Protein AF-A0A497K8Y9-F1 (afdb_monomer_lite)

Secondary structure (DSSP, 8-state):
-HHHHHHHHHHTTT-GGGSHHHHHHHHHHHHHHHHHHS--BHHHHHHHHTTT-S--THHHHHHHHHHGGGGT---S-B------TTSPP---SHHHHHHTTTPPPP-HHHHHHHHHHHHHH-TT----EEE--SSSEEEEEEEEETTTTT-SSGGG--HHHHHHHHHH-HHHHHHHHHHHHHHHHT-TTSEEEEEEEEEEE-SSEEEEEEEEEETTTTEEEEEEEEEEEGGGGBPPPPSSHHHHHHHHHTTSS--BHHHHHHHHHHHHHHHHHHTSTTTTTPPP-EEHHHHHHHHHHHHT----HHHHHIIIIIIIITTTSEEEPTTSSS-EEEE-HHHHHHHHHHHHHHT-SS--HHHHHHHHHHHHHHHHHHHHHHH--

Sequence (381 aa):
MLIRKLDFLSNSIIYEELGGFQEFKRILREVLKQALKTSFSIEHVEEFSCIGRRDVPQFNERRVAWTLPYLGVYPIGVEVALSKKGDAFHKYPLLDLLENKGYRFIDRTVWESLADDIWTRTRGVTKFDVIGRGSSFLWFIEVKSISEVGARRIDEVSEELLQGILKKEKSLYNQFIRQYEFVIKLNEEVSSKHLYAVVETATDRTTVHIYEVLDSTPTFKFFKEYTLKEEEFKIDKCKDFDDLLEKGRKGKIPLCQAMRSILYLTKIKMLQLGNRKLENYELVTLDRNEIAEWFEKEFGFPLTQDNRRHDMEDQLERRGFIGRLPGVRGVKYYITPAGLVRVTYFEALLFTSEVDLRKFLEEVKDNIKKLSKAIIKTILK

Foldseek 3Di:
DLLLVLLVLLVVVPDPPPCSVVVNLVSLLVLLVVLLVAADFLVLLVCLVQVPHPPAPVSQQSVVLLCCVVVVFFFLEWEDFDDDPPDDDDDDDPPQQCVLQPDDDDDPVVVVCVVVVLVVVPDQQGDWTWTHDDQAEIETEDEDECVRLVHPDPVVDDQVSVLVVLVVDVSNVSNLLSVVVVCVVVDPRHHYWYKYWYWDDDPFKIKIWIWTADDSRGGTHGDDMDIDTRVSRGDDAAQDLVSVLVCSLVSVDHHYLSVVLLNLLLVQLCVQPVVCCLVVLAWDKDALVRSQVVVCVSNVGHDDPVSSCCSPVVSCVVSVQWDFAPPDPHTIITGGSSVLSSSVSVCSNHHHNDDPSVVVSVVSVSSNVSNVSSCCVRRVD

pLDDT: mean 74.69, std 17.23, range [30.83, 93.38]

Radius of gyration: 22.46 Å; chains: 1; bounding box: 63×48×62 Å

Structure (mmCIF, N/CA/C/O backbone):
data_AF-A0A497K8Y9-F1
#
_entry.id   AF-A0A497K8Y9-F1
#
loop_
_atom_site.group_PDB
_atom_site.id
_atom_site.type_symbol
_atom_site.label_atom_id
_atom_site.label_alt_id
_atom_site.label_comp_id
_atom_site.label_asym_id
_atom_site.label_entity_id
_atom_site.label_seq_id
_atom_site.pdbx_PDB_ins_code
_atom_site.Cartn_x
_atom_site.Cartn_y
_atom_site.Cartn_z
_atom_site.occupancy
_atom_site.B_iso_or_equiv
_atom_site.auth_seq_id
_atom_site.auth_comp_id
_atom_site.auth_asym_id
_atom_site.auth_atom_id
_atom_site.pdbx_PDB_model_num
ATOM 1 N N . MET A 1 1 ? 17.582 -5.105 3.041 1.00 78.00 1 MET A N 1
ATOM 2 C CA . MET A 1 1 ? 18.904 -4.472 2.784 1.00 78.00 1 MET A CA 1
ATOM 3 C C . MET A 1 1 ? 19.375 -4.676 1.345 1.00 78.00 1 MET A C 1
ATOM 5 O O . MET A 1 1 ? 19.660 -3.686 0.685 1.00 78.00 1 MET A O 1
ATOM 9 N N . LEU A 1 2 ? 19.424 -5.916 0.837 1.00 85.81 2 LEU A N 1
ATOM 10 C CA . LEU A 1 2 ? 19.874 -6.198 -0.535 1.00 85.81 2 LEU A CA 1
ATOM 11 C C . LEU A 1 2 ? 19.035 -5.496 -1.617 1.00 85.81 2 LEU A C 1
ATOM 13 O O . LEU A 1 2 ? 19.619 -4.913 -2.521 1.00 85.81 2 LEU A O 1
ATOM 17 N N . ILE A 1 3 ? 17.702 -5.461 -1.483 1.00 85.75 3 ILE A N 1
ATOM 18 C CA . ILE A 1 3 ? 16.826 -4.754 -2.436 1.00 85.75 3 ILE A CA 1
ATOM 19 C C . ILE A 1 3 ? 17.133 -3.247 -2.523 1.00 85.75 3 ILE A C 1
ATOM 21 O O . ILE A 1 3 ? 17.204 -2.702 -3.612 1.00 85.75 3 ILE A O 1
ATOM 25 N N . ARG A 1 4 ? 17.459 -2.584 -1.406 1.00 83.81 4 ARG A N 1
ATOM 26 C CA . ARG A 1 4 ? 17.850 -1.159 -1.405 1.00 83.81 4 ARG A CA 1
ATOM 27 C C . ARG A 1 4 ? 19.209 -0.923 -2.063 1.00 83.81 4 ARG A C 1
ATOM 29 O O . ARG A 1 4 ? 19.395 0.059 -2.773 1.00 83.81 4 ARG A O 1
ATOM 36 N N . LYS A 1 5 ? 20.166 -1.837 -1.850 1.00 84.69 5 LYS A N 1
ATOM 37 C CA . LYS A 1 5 ? 21.451 -1.815 -2.569 1.00 84.69 5 LYS A CA 1
ATOM 38 C C . LYS A 1 5 ? 21.221 -1.988 -4.073 1.00 84.69 5 LYS A C 1
ATOM 40 O O . LYS A 1 5 ? 21.888 -1.340 -4.871 1.00 84.69 5 LYS A O 1
ATOM 45 N N . LEU A 1 6 ? 20.261 -2.831 -4.446 1.00 85.56 6 LEU A N 1
ATOM 46 C CA . LEU A 1 6 ? 19.872 -3.051 -5.829 1.00 85.56 6 LEU A CA 1
ATOM 47 C C . LEU A 1 6 ? 19.207 -1.813 -6.450 1.00 85.56 6 LEU A C 1
ATOM 49 O O . LEU A 1 6 ? 19.567 -1.463 -7.569 1.00 85.56 6 LEU A O 1
ATOM 53 N N . ASP A 1 7 ? 18.322 -1.119 -5.726 1.00 83.31 7 ASP A N 1
ATOM 54 C CA . ASP A 1 7 ? 17.729 0.156 -6.161 1.00 83.31 7 ASP A CA 1
ATOM 55 C C . ASP A 1 7 ? 18.830 1.185 -6.488 1.00 83.31 7 ASP A C 1
ATOM 57 O O . ASP A 1 7 ? 18.851 1.767 -7.573 1.00 83.31 7 ASP A O 1
ATOM 61 N N . PHE A 1 8 ? 19.803 1.347 -5.582 1.00 81.25 8 PHE A N 1
ATOM 62 C CA . PHE A 1 8 ? 20.942 2.252 -5.770 1.00 81.25 8 PHE A CA 1
ATOM 63 C C . PHE A 1 8 ? 21.781 1.885 -7.002 1.00 81.25 8 PHE A C 1
ATOM 65 O O . PHE A 1 8 ? 22.066 2.738 -7.848 1.00 81.25 8 PHE A O 1
ATOM 72 N N . LEU A 1 9 ? 22.147 0.604 -7.132 1.00 80.00 9 LEU A N 1
ATOM 73 C CA . LEU A 1 9 ? 22.906 0.124 -8.285 1.00 80.00 9 LEU A CA 1
ATOM 74 C C . LEU A 1 9 ? 22.133 0.334 -9.587 1.00 80.00 9 LEU A C 1
ATOM 76 O O . LEU A 1 9 ? 22.744 0.754 -10.560 1.00 80.00 9 LEU A O 1
ATOM 80 N N . SER A 1 10 ? 20.812 0.120 -9.587 1.00 78.88 10 SER A N 1
ATOM 81 C CA . SER A 1 10 ? 19.936 0.274 -10.759 1.00 78.88 10 SER A CA 1
ATOM 82 C C . SER A 1 10 ? 19.903 1.701 -11.297 1.00 78.88 10 SER A C 1
ATOM 84 O O . SER A 1 10 ? 19.933 1.900 -12.510 1.00 78.88 10 SER A O 1
ATOM 86 N N . ASN A 1 11 ? 19.915 2.693 -10.403 1.00 69.88 11 ASN A N 1
ATOM 87 C CA . ASN A 1 11 ? 20.027 4.107 -10.771 1.00 69.88 11 ASN A CA 1
ATOM 88 C C . ASN A 1 11 ? 21.405 4.468 -11.359 1.00 69.88 11 ASN A C 1
ATOM 90 O O . ASN A 1 11 ? 21.542 5.488 -12.026 1.00 69.88 11 ASN A O 1
ATOM 94 N N . SER A 1 12 ? 22.412 3.616 -11.145 1.00 65.12 12 SER A N 1
ATOM 95 C CA . SER A 1 12 ? 23.811 3.829 -11.533 1.00 65.12 12 SER A CA 1
ATOM 96 C C . SER A 1 12 ? 24.249 2.978 -12.738 1.00 65.12 12 SER A C 1
ATOM 98 O O . SER A 1 12 ? 25.421 3.014 -13.108 1.00 65.12 12 SER A O 1
ATOM 100 N N . ILE A 1 13 ? 23.336 2.224 -13.378 1.00 56.25 13 ILE A N 1
ATOM 101 C CA . ILE A 1 13 ? 23.611 1.272 -14.488 1.00 56.25 13 ILE A CA 1
ATOM 102 C C . ILE A 1 13 ? 24.161 1.945 -15.769 1.00 56.25 13 ILE A C 1
ATOM 104 O O . ILE A 1 13 ? 24.406 1.291 -16.779 1.00 56.25 13 ILE A O 1
ATOM 108 N N . ILE A 1 14 ? 24.475 3.239 -15.733 1.00 52.31 14 ILE A N 1
ATOM 109 C CA . ILE A 1 14 ? 25.169 3.926 -16.827 1.00 52.31 14 ILE A CA 1
ATOM 110 C C . ILE A 1 14 ? 26.635 3.464 -17.003 1.00 52.31 14 ILE A C 1
ATOM 112 O O . ILE A 1 14 ? 27.199 3.731 -18.057 1.00 52.31 14 ILE A O 1
ATOM 116 N N . TYR A 1 15 ? 27.248 2.683 -16.099 1.00 52.44 15 TYR A N 1
ATOM 117 C CA . TYR A 1 15 ? 28.651 2.261 -16.288 1.00 52.44 15 TYR A CA 1
ATOM 118 C C . TYR A 1 15 ? 28.878 0.742 -16.242 1.00 52.44 15 TYR A C 1
ATOM 120 O O . TYR A 1 15 ? 29.173 0.161 -15.196 1.00 52.44 15 TYR A O 1
ATOM 128 N N . GLU A 1 16 ? 28.817 0.111 -17.425 1.00 54.16 16 GLU A N 1
ATOM 129 C CA . GLU A 1 16 ? 29.355 -1.240 -17.689 1.00 54.16 16 GLU A CA 1
ATOM 130 C C . GLU A 1 16 ? 30.871 -1.320 -17.361 1.00 54.16 16 GLU A C 1
ATOM 132 O O . GLU A 1 16 ? 31.353 -2.383 -16.973 1.00 54.16 16 GLU A O 1
ATOM 137 N N . GLU A 1 17 ? 31.603 -0.198 -17.419 1.00 49.03 17 GLU A N 1
ATOM 138 C CA . GLU A 1 17 ? 33.069 -0.138 -17.262 1.00 49.03 17 GLU A CA 1
ATOM 139 C C . GLU A 1 17 ? 33.588 -0.221 -15.812 1.00 49.03 17 GLU A C 1
ATOM 141 O O . GLU A 1 17 ? 34.752 -0.544 -15.597 1.00 49.03 17 GLU A O 1
ATOM 146 N N . LEU A 1 18 ? 32.746 0.002 -14.795 1.00 48.06 18 LEU A N 1
ATOM 147 C CA . LEU A 1 18 ? 33.183 0.078 -13.386 1.00 48.06 18 LEU A CA 1
ATOM 148 C C . LEU A 1 18 ? 32.997 -1.227 -12.588 1.00 48.06 18 LEU A C 1
ATOM 150 O O . LEU A 1 18 ? 33.050 -1.222 -11.360 1.00 48.06 18 LEU A O 1
ATOM 154 N N . GLY A 1 19 ? 32.694 -2.354 -13.241 1.00 58.44 19 GLY A N 1
ATOM 155 C CA . GLY A 1 19 ? 32.470 -3.645 -12.565 1.00 58.44 19 GLY A CA 1
ATOM 156 C C . GLY A 1 19 ? 31.170 -3.742 -11.742 1.00 58.44 19 GLY A C 1
ATOM 157 O O . GLY A 1 19 ? 30.779 -4.838 -11.331 1.00 58.44 19 GLY A O 1
ATOM 158 N N . GLY A 1 20 ? 30.433 -2.636 -11.572 1.00 66.38 20 GLY A N 1
ATOM 159 C CA . GLY A 1 20 ? 29.155 -2.577 -10.849 1.00 66.38 20 GLY A CA 1
ATOM 160 C C . GLY A 1 20 ? 28.060 -3.470 -11.440 1.00 66.38 20 GLY A C 1
ATOM 161 O O . GLY A 1 20 ? 27.164 -3.911 -10.722 1.00 66.38 20 GLY A O 1
ATOM 162 N N . PHE A 1 21 ? 28.163 -3.821 -12.725 1.00 74.75 21 PHE A N 1
ATOM 163 C CA . PHE A 1 21 ? 27.203 -4.693 -13.398 1.00 74.75 21 PHE A CA 1
ATOM 164 C C . PHE A 1 21 ? 27.244 -6.151 -12.902 1.00 74.75 21 PHE A C 1
ATOM 166 O O . PHE A 1 21 ? 26.200 -6.794 -12.771 1.00 74.75 21 PHE A O 1
ATOM 173 N N . GLN A 1 22 ? 28.429 -6.683 -12.578 1.00 79.38 22 GLN A N 1
ATOM 174 C CA . GLN A 1 22 ? 28.543 -8.044 -12.032 1.00 79.38 22 GLN A CA 1
ATOM 175 C C . GLN A 1 22 ? 27.965 -8.119 -10.618 1.00 79.38 22 GLN A C 1
ATOM 177 O O . GLN A 1 22 ? 27.229 -9.052 -10.291 1.00 79.38 22 GLN A O 1
ATOM 182 N N . GLU A 1 23 ? 28.229 -7.096 -9.806 1.00 83.56 23 GLU A N 1
ATOM 183 C CA . GLU A 1 23 ? 27.655 -6.973 -8.467 1.00 83.56 23 GLU A CA 1
ATOM 184 C C . GLU A 1 23 ? 26.129 -6.792 -8.522 1.00 83.56 23 GLU A C 1
ATOM 186 O O . GLU A 1 23 ? 25.409 -7.445 -7.766 1.00 83.56 23 GLU A O 1
ATOM 191 N N . PHE A 1 24 ? 25.617 -5.994 -9.467 1.00 84.19 24 PHE A N 1
ATOM 192 C CA . PHE A 1 24 ? 24.183 -5.887 -9.744 1.00 84.19 24 PHE A CA 1
ATOM 193 C C . PHE A 1 24 ? 23.576 -7.257 -10.066 1.00 84.19 24 PHE A C 1
ATOM 195 O O . PHE A 1 24 ? 22.607 -7.660 -9.425 1.00 84.19 24 PHE A O 1
ATOM 202 N N . LYS A 1 25 ? 24.171 -8.015 -10.998 1.00 84.56 25 LYS A N 1
ATOM 203 C CA . LYS A 1 25 ? 23.683 -9.350 -11.379 1.00 84.56 25 LYS A CA 1
ATOM 204 C C . LYS A 1 25 ? 23.677 -10.313 -10.193 1.00 84.56 25 LYS A C 1
ATOM 206 O O . LYS A 1 25 ? 22.714 -11.060 -10.012 1.00 84.56 25 LYS A O 1
ATOM 211 N N . ARG A 1 26 ? 24.736 -10.291 -9.379 1.00 89.12 26 ARG A N 1
ATOM 212 C CA . ARG A 1 26 ? 24.850 -11.114 -8.171 1.00 89.12 26 ARG A CA 1
ATOM 213 C C . ARG A 1 26 ? 23.746 -10.779 -7.169 1.00 89.12 26 ARG A C 1
ATOM 215 O O . ARG A 1 26 ? 23.061 -11.685 -6.706 1.00 89.12 26 ARG A O 1
ATOM 222 N N . ILE A 1 27 ? 23.538 -9.497 -6.865 1.00 89.88 27 ILE A N 1
ATOM 223 C CA . ILE A 1 27 ? 22.508 -9.063 -5.912 1.00 89.88 27 ILE A CA 1
ATOM 224 C C . ILE A 1 27 ? 21.106 -9.340 -6.457 1.00 89.88 27 ILE A C 1
ATOM 226 O O . ILE A 1 27 ? 20.282 -9.872 -5.720 1.00 89.88 27 ILE A O 1
ATOM 230 N N . LEU A 1 28 ? 20.839 -9.031 -7.730 1.00 88.38 28 LEU A N 1
ATOM 231 C CA . LEU A 1 28 ? 19.553 -9.304 -8.375 1.00 88.38 28 LEU A CA 1
ATOM 232 C C . LEU A 1 28 ? 19.206 -10.792 -8.273 1.00 88.38 28 LEU A C 1
ATOM 234 O O . LEU A 1 28 ? 18.089 -11.138 -7.899 1.00 88.38 28 LEU A O 1
ATOM 238 N N . ARG A 1 29 ? 20.177 -11.677 -8.533 1.00 90.62 29 ARG A N 1
ATOM 239 C CA . ARG A 1 29 ? 20.005 -13.126 -8.384 1.00 90.62 29 ARG A CA 1
ATOM 240 C C . ARG A 1 29 ? 19.597 -13.515 -6.969 1.00 90.62 29 ARG A C 1
ATOM 242 O O . ARG A 1 29 ? 18.645 -14.273 -6.823 1.00 90.62 29 ARG A O 1
ATOM 249 N N . GLU A 1 30 ? 20.298 -13.024 -5.951 1.00 92.25 30 GLU A N 1
ATOM 250 C CA . GLU A 1 30 ? 19.986 -13.363 -4.557 1.00 92.25 30 GLU A CA 1
ATOM 251 C C . GLU A 1 30 ? 18.622 -12.818 -4.125 1.00 92.25 30 GLU A C 1
ATOM 253 O O . GLU A 1 30 ? 17.831 -13.542 -3.524 1.00 92.25 30 GLU A O 1
ATOM 258 N N . VAL A 1 31 ? 18.307 -11.575 -4.499 1.00 91.00 31 VAL A N 1
ATOM 259 C CA . VAL A 1 31 ? 17.025 -10.937 -4.174 1.00 91.00 31 VAL A CA 1
ATOM 260 C C . VAL A 1 31 ? 15.859 -11.673 -4.829 1.00 91.00 31 VAL A C 1
ATOM 262 O O . VAL A 1 31 ? 14.885 -11.985 -4.150 1.00 91.00 31 VAL A O 1
ATOM 265 N N . LEU A 1 32 ? 15.957 -12.010 -6.118 1.00 89.44 32 LEU A N 1
ATOM 266 C CA . LEU A 1 32 ? 14.900 -12.750 -6.813 1.00 89.44 32 LEU A CA 1
ATOM 267 C C . LEU A 1 32 ? 14.789 -14.193 -6.312 1.00 89.44 32 LEU A C 1
ATOM 269 O O . LEU A 1 32 ? 13.684 -14.692 -6.128 1.00 89.44 32 LEU A O 1
ATOM 273 N N . LYS A 1 33 ? 15.912 -14.859 -6.021 1.00 89.75 33 LYS A N 1
ATOM 274 C CA . LYS A 1 33 ? 15.912 -16.202 -5.423 1.00 89.75 33 LYS A CA 1
ATOM 275 C C . LYS A 1 33 ? 15.212 -16.217 -4.064 1.00 89.75 33 LYS A C 1
ATOM 277 O O . LYS A 1 33 ? 14.509 -17.179 -3.767 1.00 89.75 33 LYS A O 1
ATOM 282 N N . GLN A 1 34 ? 15.410 -15.180 -3.250 1.00 90.06 34 GLN A N 1
ATOM 283 C CA . GLN A 1 34 ? 14.700 -15.020 -1.985 1.00 90.06 34 GLN A CA 1
ATOM 284 C C . GLN A 1 34 ? 13.215 -14.730 -2.225 1.00 90.06 34 GLN A C 1
ATOM 286 O O . GLN A 1 34 ? 12.377 -15.416 -1.654 1.00 90.06 34 GLN A O 1
ATOM 291 N N . ALA A 1 35 ? 12.887 -13.780 -3.104 1.00 90.00 35 ALA A N 1
ATOM 292 C CA . ALA A 1 35 ? 11.508 -13.405 -3.419 1.00 90.00 35 ALA A CA 1
ATOM 293 C C . ALA A 1 35 ? 10.665 -14.592 -3.907 1.00 90.00 35 ALA A C 1
ATOM 295 O O . ALA A 1 35 ? 9.554 -14.798 -3.436 1.00 90.00 35 ALA A O 1
ATOM 296 N N . LEU A 1 36 ? 11.215 -15.429 -4.791 1.00 87.75 36 LEU A N 1
ATOM 297 C CA . LEU A 1 36 ? 10.517 -16.604 -5.319 1.00 87.75 36 LEU A CA 1
ATOM 298 C C . LEU A 1 36 ? 10.142 -17.618 -4.228 1.00 87.75 36 LEU A C 1
ATOM 300 O O . LEU A 1 36 ? 9.111 -18.279 -4.340 1.00 87.75 36 LEU A O 1
ATOM 304 N N . LYS A 1 37 ? 10.953 -17.718 -3.168 1.00 87.00 37 LYS A N 1
ATOM 305 C CA . LYS A 1 37 ? 10.762 -18.647 -2.041 1.00 87.00 37 LYS A CA 1
ATOM 306 C C . LYS A 1 37 ? 9.939 -18.070 -0.890 1.00 87.00 37 LYS A C 1
ATOM 308 O O . LYS A 1 37 ? 9.673 -18.785 0.073 1.00 87.00 37 LYS A O 1
ATOM 313 N N . THR A 1 38 ? 9.570 -16.799 -0.973 1.00 88.00 38 THR A N 1
ATOM 314 C CA . THR A 1 38 ? 8.882 -16.069 0.090 1.00 88.00 38 THR A CA 1
ATOM 315 C C . THR A 1 38 ? 7.482 -15.674 -0.378 1.00 88.00 38 THR A C 1
ATOM 317 O O . THR A 1 38 ? 7.246 -15.466 -1.569 1.00 88.00 38 THR A O 1
ATOM 320 N N . SER A 1 39 ? 6.541 -15.568 0.559 1.00 88.00 39 SER A N 1
ATOM 321 C CA . SER A 1 39 ? 5.218 -14.996 0.293 1.00 88.00 39 SER A CA 1
ATOM 322 C C . SER A 1 39 ? 5.247 -13.482 0.476 1.00 88.00 39 SER A C 1
ATOM 324 O O . SER A 1 39 ? 5.879 -12.979 1.407 1.00 88.00 39 SER A O 1
ATOM 326 N N . PHE A 1 40 ? 4.523 -12.756 -0.374 1.00 90.94 40 PHE A N 1
ATOM 327 C CA . PHE A 1 40 ? 4.279 -11.333 -0.160 1.00 90.94 40 PHE A CA 1
ATOM 328 C C . PHE A 1 40 ? 3.591 -11.113 1.198 1.00 90.94 40 PHE A C 1
ATOM 330 O O . PHE A 1 40 ? 2.711 -11.880 1.583 1.00 90.94 40 PHE A O 1
ATOM 337 N N . SER A 1 41 ? 4.004 -10.089 1.939 1.00 88.50 41 SER A N 1
ATOM 338 C CA . SER A 1 41 ? 3.544 -9.819 3.308 1.00 88.50 41 SER A CA 1
ATOM 339 C C . SER A 1 41 ? 3.514 -8.323 3.590 1.00 88.50 41 SER A C 1
ATOM 341 O O . SER A 1 41 ? 4.067 -7.532 2.820 1.00 88.50 41 SER A O 1
ATOM 343 N N . ILE A 1 42 ? 2.917 -7.939 4.716 1.00 85.31 42 ILE A N 1
ATOM 344 C CA . ILE A 1 42 ? 2.887 -6.545 5.165 1.00 85.31 42 ILE A CA 1
ATOM 345 C C . ILE A 1 42 ? 4.285 -5.924 5.312 1.00 85.31 42 ILE A C 1
ATOM 347 O O . ILE A 1 42 ? 4.475 -4.776 4.921 1.00 85.31 42 ILE A O 1
ATOM 351 N N . GLU A 1 43 ? 5.294 -6.696 5.731 1.00 86.44 43 GLU A N 1
ATOM 352 C CA . GLU A 1 43 ? 6.683 -6.224 5.834 1.00 86.44 43 GLU A CA 1
ATOM 353 C C . GLU A 1 43 ? 7.234 -5.735 4.488 1.00 86.44 43 GLU A C 1
ATOM 355 O O . GLU A 1 43 ? 8.021 -4.791 4.428 1.00 86.44 43 GLU A O 1
ATOM 360 N N . HIS A 1 44 ? 6.816 -6.355 3.381 1.00 89.12 44 HIS A N 1
ATOM 361 C CA . HIS A 1 44 ? 7.223 -5.938 2.041 1.00 89.12 44 HIS A CA 1
ATOM 362 C C . HIS A 1 44 ? 6.605 -4.588 1.658 1.00 89.12 44 HIS A C 1
ATOM 364 O O . HIS A 1 44 ? 7.265 -3.759 1.028 1.00 89.12 44 HIS A O 1
ATOM 370 N N . VAL A 1 45 ? 5.354 -4.354 2.062 1.00 85.62 45 VAL A N 1
ATOM 371 C CA . VAL A 1 45 ? 4.656 -3.073 1.882 1.00 85.62 45 VAL A CA 1
ATOM 372 C C . VAL A 1 45 ? 5.302 -1.997 2.755 1.00 85.62 45 VAL A C 1
ATOM 374 O O . VAL A 1 45 ? 5.573 -0.892 2.290 1.00 85.62 45 VAL A O 1
ATOM 377 N N . GLU A 1 46 ? 5.610 -2.327 4.007 1.00 81.19 46 GLU A N 1
ATOM 378 C CA . GLU A 1 46 ? 6.299 -1.441 4.942 1.00 81.19 46 GLU A CA 1
ATOM 379 C C . GLU A 1 46 ? 7.712 -1.098 4.465 1.00 81.19 46 GLU A C 1
ATOM 381 O O . GLU A 1 46 ? 8.107 0.066 4.514 1.00 81.19 46 GLU A O 1
ATOM 386 N N . GLU A 1 47 ? 8.466 -2.065 3.937 1.00 84.56 47 GLU A N 1
ATOM 387 C CA . GLU A 1 47 ? 9.801 -1.826 3.385 1.00 84.56 47 GLU A CA 1
ATOM 388 C C . GLU A 1 47 ? 9.763 -0.849 2.208 1.00 84.56 47 GLU A C 1
ATOM 390 O O . GLU A 1 47 ? 10.626 0.034 2.139 1.00 84.56 47 GLU A O 1
ATOM 395 N N . PHE A 1 48 ? 8.751 -0.971 1.343 1.00 84.12 48 PHE A N 1
ATOM 396 C CA . PHE A 1 48 ? 8.524 -0.081 0.208 1.00 84.12 48 PHE A CA 1
ATOM 397 C C . PHE A 1 48 ? 8.210 1.354 0.652 1.00 84.12 48 PHE A C 1
ATOM 399 O O . PHE A 1 48 ? 8.769 2.326 0.130 1.00 84.12 48 PHE A O 1
ATOM 406 N N . SER A 1 49 ? 7.350 1.501 1.659 1.00 74.19 49 SER A N 1
ATOM 407 C CA . SER A 1 49 ? 6.977 2.806 2.203 1.00 74.19 49 SER A CA 1
ATOM 408 C C . SER A 1 49 ? 8.080 3.467 3.021 1.00 74.19 49 SER A C 1
ATOM 410 O O . SER A 1 49 ? 8.282 4.672 2.909 1.00 74.19 49 SER A O 1
ATOM 412 N N . CYS A 1 50 ? 8.813 2.708 3.831 1.00 65.69 50 CYS A N 1
ATOM 413 C CA . CYS A 1 50 ? 9.710 3.231 4.864 1.00 65.69 50 CYS A CA 1
ATOM 414 C C . CYS A 1 50 ? 11.175 3.335 4.397 1.00 65.69 50 CYS A C 1
ATOM 416 O O . CYS A 1 50 ? 12.117 3.166 5.186 1.00 65.69 50 CYS A O 1
ATOM 418 N N . ILE A 1 51 ? 11.420 3.588 3.106 1.00 58.00 51 ILE A N 1
ATOM 419 C CA . ILE A 1 51 ? 12.774 3.871 2.608 1.00 58.00 51 ILE A CA 1
ATOM 420 C C . ILE A 1 51 ? 13.246 5.205 3.210 1.00 58.00 51 ILE A C 1
ATOM 422 O O . ILE A 1 51 ? 12.889 6.277 2.739 1.00 58.00 51 ILE A O 1
ATOM 426 N N . GLY A 1 52 ? 14.050 5.128 4.274 1.00 44.62 52 GLY A N 1
ATOM 427 C CA . GLY A 1 52 ? 14.752 6.274 4.866 1.00 44.62 52 GLY A CA 1
ATOM 428 C C . GLY A 1 52 ? 14.154 6.861 6.149 1.00 44.62 52 GLY A C 1
ATOM 429 O O . GLY A 1 52 ? 14.788 7.736 6.728 1.00 44.62 52 GLY A O 1
ATOM 430 N N . ARG A 1 53 ? 12.996 6.380 6.628 1.00 44.44 53 ARG A N 1
ATOM 431 C CA . ARG A 1 53 ? 12.388 6.783 7.914 1.00 44.44 53 ARG A CA 1
ATOM 432 C C . ARG A 1 53 ? 11.691 5.582 8.560 1.00 44.44 53 ARG A C 1
ATOM 434 O O . ARG A 1 53 ? 10.787 5.013 7.958 1.00 44.44 53 ARG A O 1
ATOM 441 N N . ARG A 1 54 ? 12.175 5.137 9.727 1.00 38.97 54 ARG A N 1
ATOM 442 C CA . ARG A 1 54 ? 11.583 4.036 10.532 1.00 38.97 54 ARG A CA 1
ATOM 443 C C . ARG A 1 54 ? 10.627 4.551 11.614 1.00 38.97 54 ARG A C 1
ATOM 445 O O . ARG A 1 54 ? 9.975 3.769 12.283 1.00 38.97 54 ARG A O 1
ATOM 452 N N . ASP A 1 55 ? 10.568 5.862 11.762 1.00 44.22 55 ASP A N 1
ATOM 453 C CA . ASP A 1 55 ? 9.810 6.651 12.724 1.00 44.22 55 ASP A CA 1
ATOM 454 C C . ASP A 1 55 ? 8.425 7.056 12.190 1.00 44.22 55 ASP A C 1
ATOM 456 O O . ASP A 1 55 ? 7.852 8.040 12.646 1.00 44.22 55 ASP A O 1
ATOM 460 N N . VAL A 1 56 ? 7.888 6.341 11.193 1.00 45.94 56 VAL A N 1
ATOM 461 C CA . VAL A 1 56 ? 6.626 6.719 10.548 1.00 45.94 56 VAL A CA 1
ATOM 462 C C . VAL A 1 56 ? 5.445 5.995 11.219 1.00 45.94 56 VAL A C 1
ATOM 464 O O . VAL A 1 56 ? 5.409 4.767 11.164 1.00 45.94 56 VAL A O 1
ATOM 467 N N . PRO A 1 57 ? 4.452 6.731 11.763 1.00 51.38 57 PRO A N 1
ATOM 468 C CA . PRO A 1 57 ? 3.194 6.215 12.320 1.00 51.38 57 PRO A CA 1
ATOM 469 C C . PRO A 1 57 ? 2.482 5.143 11.484 1.00 51.38 57 PRO A C 1
ATOM 471 O O . PRO A 1 57 ? 1.917 4.236 12.073 1.00 51.38 57 PRO A O 1
ATOM 474 N N . GLN A 1 58 ? 2.662 5.179 10.154 1.00 65.50 58 GLN A N 1
ATOM 475 C CA . GLN A 1 58 ? 2.075 4.344 9.085 1.00 65.50 58 GLN A CA 1
ATOM 476 C C . GLN A 1 58 ? 2.081 2.810 9.257 1.00 65.50 58 GLN A C 1
ATOM 478 O O . GLN A 1 58 ? 1.516 2.096 8.422 1.00 65.50 58 GLN A O 1
ATOM 483 N N . PHE A 1 59 ? 2.809 2.285 10.235 1.00 74.12 59 PHE A N 1
ATOM 484 C CA . PHE A 1 59 ? 2.963 0.851 10.462 1.00 74.12 59 PHE A CA 1
ATOM 485 C C . PHE A 1 59 ? 1.702 0.250 11.095 1.00 74.12 59 PHE A C 1
ATOM 487 O O . PHE A 1 59 ? 1.165 -0.747 10.609 1.00 74.12 59 PHE A O 1
ATOM 494 N N . ASN A 1 60 ? 1.170 0.915 12.122 1.00 77.38 60 ASN A N 1
ATOM 495 C CA . ASN A 1 60 ? -0.002 0.437 12.847 1.00 77.38 60 ASN A CA 1
ATOM 496 C C . ASN A 1 60 ? -1.256 0.483 11.973 1.00 77.38 60 ASN A C 1
ATOM 498 O O . ASN A 1 60 ? -2.041 -0.458 11.992 1.00 77.38 60 ASN A O 1
ATOM 502 N N . GLU A 1 61 ? -1.432 1.517 11.149 1.00 75.88 61 GLU A N 1
ATOM 503 C CA . GLU A 1 61 ? -2.599 1.643 10.270 1.00 75.88 61 GLU A CA 1
ATOM 504 C C . GLU A 1 61 ? -2.611 0.563 9.199 1.00 75.88 61 GLU A C 1
ATOM 506 O O . GLU A 1 61 ? -3.667 0.008 8.901 1.00 75.88 61 GLU A O 1
ATOM 511 N N . ARG A 1 62 ? -1.449 0.223 8.624 1.00 80.31 62 ARG A N 1
ATOM 512 C CA . ARG A 1 62 ? -1.368 -0.911 7.697 1.00 80.31 62 ARG A CA 1
ATOM 513 C C . ARG A 1 62 ? -1.730 -2.191 8.426 1.00 80.31 62 ARG A C 1
ATOM 515 O O . ARG A 1 62 ? -2.560 -2.939 7.936 1.00 80.31 62 ARG A O 1
ATOM 522 N N . ARG A 1 63 ? -1.194 -2.429 9.618 1.00 83.94 63 ARG A N 1
ATOM 523 C CA . ARG A 1 63 ? -1.529 -3.642 10.372 1.00 83.94 63 ARG A CA 1
ATOM 524 C C . ARG A 1 63 ? -3.018 -3.730 10.677 1.00 83.94 63 ARG A C 1
ATOM 526 O O . ARG A 1 63 ? -3.615 -4.768 10.414 1.00 83.94 63 ARG A O 1
ATOM 533 N N . VAL A 1 64 ? -3.645 -2.625 11.077 1.00 82.56 64 VAL A N 1
ATOM 534 C CA . VAL A 1 64 ? -5.105 -2.541 11.213 1.00 82.56 64 VAL A CA 1
ATOM 535 C C . VAL A 1 64 ? -5.799 -2.835 9.885 1.00 82.56 64 VAL A C 1
ATOM 537 O O . VAL A 1 64 ? -6.687 -3.672 9.839 1.00 82.56 64 VAL A O 1
ATOM 540 N N . ALA A 1 65 ? -5.370 -2.250 8.767 1.00 81.06 65 ALA A N 1
ATOM 541 C CA . ALA A 1 65 ? -5.967 -2.524 7.457 1.00 81.06 65 ALA A CA 1
ATOM 542 C C . ALA A 1 65 ? -5.958 -4.020 7.094 1.00 81.06 65 ALA A C 1
ATOM 544 O O . ALA A 1 65 ? -6.896 -4.520 6.480 1.00 81.06 65 ALA A O 1
ATOM 545 N N . TRP A 1 66 ? -4.921 -4.753 7.488 1.00 83.81 66 TRP A N 1
ATOM 546 C CA . TRP A 1 66 ? -4.863 -6.200 7.299 1.00 83.81 66 TRP A CA 1
ATOM 547 C C . TRP A 1 66 ? -5.686 -6.990 8.331 1.00 83.81 66 TRP A C 1
ATOM 549 O O . TRP A 1 66 ? -6.078 -8.116 8.033 1.00 83.81 66 TRP A O 1
ATOM 559 N N . THR A 1 67 ? -5.991 -6.431 9.508 1.00 85.19 67 THR A N 1
ATOM 560 C CA . THR A 1 67 ? -6.818 -7.096 10.535 1.00 85.19 67 THR A CA 1
ATOM 561 C C . THR A 1 67 ? -8.318 -6.880 10.330 1.00 85.19 67 THR A C 1
ATOM 563 O O . THR A 1 67 ? -9.128 -7.737 10.678 1.00 85.19 67 THR A O 1
ATOM 566 N N . LEU A 1 68 ? -8.720 -5.776 9.705 1.00 80.81 68 LEU A N 1
ATOM 567 C CA . LEU A 1 68 ? -10.129 -5.459 9.462 1.00 80.81 68 LEU A CA 1
ATOM 568 C C . LEU A 1 68 ? -10.896 -6.501 8.630 1.00 80.81 68 LEU A C 1
ATOM 570 O O . LEU A 1 68 ? -12.056 -6.756 8.963 1.00 80.81 68 LEU A O 1
ATOM 574 N N . PRO A 1 69 ? -10.315 -7.176 7.615 1.00 80.38 69 PRO A N 1
ATOM 575 C CA . PRO A 1 69 ? -11.008 -8.252 6.909 1.00 80.38 69 PRO A CA 1
ATOM 576 C C . PRO A 1 69 ? -11.539 -9.350 7.836 1.00 80.38 69 PRO A C 1
ATOM 578 O O . PRO A 1 69 ? -12.579 -9.944 7.548 1.00 80.38 69 PRO A O 1
ATOM 581 N N . TYR A 1 70 ? -10.888 -9.582 8.980 1.00 82.06 70 TYR A N 1
ATOM 582 C CA . TYR A 1 70 ? -11.330 -10.555 9.977 1.00 82.06 70 TYR A CA 1
ATOM 583 C C . TYR A 1 70 ? -12.569 -10.092 10.762 1.00 82.06 70 TYR A C 1
ATOM 585 O O . TYR A 1 70 ? -13.245 -10.920 11.378 1.00 82.06 70 TYR A O 1
ATOM 593 N N . LEU A 1 71 ? -12.905 -8.798 10.720 1.00 76.00 71 LEU A N 1
ATOM 594 C CA . LEU A 1 71 ? -14.181 -8.224 11.169 1.00 76.00 71 LEU A CA 1
ATOM 595 C C . LEU A 1 71 ? -15.282 -8.261 10.100 1.00 76.00 71 LEU A C 1
ATOM 597 O O . LEU A 1 71 ? -16.382 -7.771 10.345 1.00 76.00 71 LEU A O 1
ATOM 601 N N . GLY A 1 72 ? -14.999 -8.782 8.904 1.00 76.88 72 GLY A N 1
ATOM 602 C CA . GLY A 1 72 ? -15.861 -8.575 7.738 1.00 76.88 72 GLY A CA 1
ATOM 603 C C . GLY A 1 72 ? -15.792 -7.143 7.193 1.00 76.88 72 GLY A C 1
ATOM 604 O O . GLY A 1 72 ? -16.614 -6.761 6.361 1.00 76.88 72 GLY A O 1
ATOM 605 N N . VAL A 1 73 ? -14.813 -6.349 7.643 1.00 75.94 73 VAL A N 1
ATOM 606 C CA . VAL A 1 73 ? -14.559 -4.989 7.169 1.00 75.94 73 VAL A CA 1
ATOM 607 C C . VAL A 1 73 ? -13.450 -5.054 6.126 1.00 75.94 73 VAL A C 1
ATOM 609 O O . VAL A 1 73 ? -12.293 -5.285 6.446 1.00 75.94 73 VAL A O 1
ATOM 612 N N . TYR A 1 74 ? -13.777 -4.858 4.854 1.00 72.69 74 TYR A N 1
ATOM 613 C CA . TYR A 1 74 ? -12.785 -4.977 3.784 1.00 72.69 74 TYR A CA 1
ATOM 614 C C . TYR A 1 74 ? -12.303 -3.593 3.340 1.00 72.69 74 TYR A C 1
ATOM 616 O O . TYR A 1 74 ? -13.055 -2.884 2.671 1.00 72.69 74 TYR A O 1
ATOM 624 N N . PRO A 1 75 ? -11.074 -3.179 3.677 1.00 68.38 75 PRO A N 1
ATOM 625 C CA . PRO A 1 75 ? -10.536 -1.916 3.202 1.00 68.38 75 PRO A CA 1
ATOM 626 C C . PRO A 1 75 ? -10.226 -1.954 1.718 1.00 68.38 75 PRO A C 1
ATOM 628 O O . PRO A 1 75 ? -9.374 -2.706 1.249 1.00 68.38 75 PRO A O 1
ATOM 631 N N . ILE A 1 76 ? -10.889 -1.061 0.991 1.00 59.16 76 ILE A N 1
ATOM 632 C CA . ILE A 1 76 ? -10.540 -0.739 -0.389 1.00 59.16 76 ILE A CA 1
ATOM 633 C C . ILE A 1 76 ? -9.350 0.233 -0.425 1.00 59.16 76 ILE A C 1
ATOM 635 O O . ILE A 1 76 ? -8.649 0.263 -1.418 1.00 59.16 76 ILE A O 1
ATOM 639 N N . GLY A 1 77 ? -9.030 0.963 0.650 1.00 61.41 77 GLY A N 1
ATOM 640 C CA . GLY A 1 77 ? -7.819 1.784 0.732 1.00 61.41 77 GLY A CA 1
ATOM 641 C C . GLY A 1 77 ? -7.581 2.360 2.128 1.00 61.41 77 GLY A C 1
ATOM 642 O O . GLY A 1 77 ? -8.500 2.388 2.937 1.00 61.41 77 GLY A O 1
ATOM 643 N N . VAL A 1 78 ? -6.340 2.779 2.411 1.00 59.59 78 VAL A N 1
ATOM 644 C CA . VAL A 1 78 ? -5.925 3.429 3.676 1.00 59.59 78 VAL A CA 1
ATOM 645 C C . VAL A 1 78 ? -4.866 4.488 3.368 1.00 59.59 78 VAL A C 1
ATOM 647 O O . VAL A 1 78 ? -3.888 4.184 2.671 1.00 59.59 78 VAL A O 1
ATOM 650 N N . GLU A 1 79 ? -5.038 5.722 3.853 1.00 53.38 79 GLU A N 1
ATOM 651 C CA . GLU A 1 79 ? -4.146 6.836 3.512 1.00 53.38 79 GLU A CA 1
ATOM 652 C C . GLU A 1 79 ? -3.695 7.672 4.713 1.00 53.38 79 GLU A C 1
ATOM 654 O O . GLU A 1 79 ? -4.475 8.342 5.367 1.00 53.38 79 GLU A O 1
ATOM 659 N N . VAL A 1 80 ? -2.376 7.633 4.906 1.00 50.06 80 VAL A N 1
ATOM 660 C CA . VAL A 1 80 ? -1.407 8.279 5.811 1.00 50.06 80 VAL A CA 1
ATOM 661 C C . VAL A 1 80 ? -1.043 9.769 5.750 1.00 50.06 80 VAL A C 1
ATOM 663 O O . VAL A 1 80 ? 0.146 10.012 5.556 1.00 50.06 80 VAL A O 1
ATOM 666 N N . ALA A 1 81 ? -1.915 10.761 5.943 1.00 40.91 81 ALA A N 1
ATOM 667 C CA . ALA A 1 81 ? -1.452 12.159 6.026 1.00 40.91 81 ALA A CA 1
ATOM 668 C C . ALA A 1 81 ? -0.845 12.517 7.406 1.00 40.91 81 ALA A C 1
ATOM 670 O O . ALA A 1 81 ? -1.553 12.577 8.407 1.00 40.91 81 ALA A O 1
ATOM 671 N N . LEU A 1 82 ? 0.463 12.795 7.473 1.00 37.78 82 LEU A N 1
ATOM 672 C CA . LEU A 1 82 ? 1.111 13.374 8.660 1.00 37.78 82 LEU A CA 1
ATOM 673 C C . LEU A 1 82 ? 1.562 14.801 8.365 1.00 37.78 82 LEU A C 1
ATOM 675 O O . LEU A 1 82 ? 2.432 15.020 7.525 1.00 37.78 82 LEU A O 1
ATOM 679 N N . SER A 1 83 ? 1.017 15.758 9.112 1.00 33.94 83 SER A N 1
ATOM 680 C CA . SER A 1 83 ? 1.523 17.129 9.174 1.00 33.94 83 SER A CA 1
ATOM 681 C C . SER A 1 83 ? 2.425 17.264 10.401 1.00 33.94 83 SER A C 1
ATOM 683 O O . SER A 1 83 ? 2.011 16.976 11.528 1.00 33.94 83 SER A O 1
ATOM 685 N N . LYS A 1 84 ? 3.670 17.717 10.205 1.00 34.06 84 LYS A N 1
ATOM 686 C CA . LYS A 1 84 ? 4.410 18.338 11.309 1.00 34.06 84 LYS A CA 1
ATOM 687 C C . LYS A 1 84 ? 3.684 19.631 11.668 1.00 34.06 84 LYS A C 1
ATOM 689 O O . LYS A 1 84 ? 3.276 20.377 10.786 1.00 34.06 84 LYS A O 1
ATOM 694 N N . LYS A 1 85 ? 3.578 19.911 12.968 1.00 35.22 85 LYS A N 1
ATOM 695 C CA . LYS A 1 85 ? 3.035 21.157 13.530 1.00 35.22 85 LYS A CA 1
ATOM 696 C C . LYS A 1 85 ? 3.608 22.372 12.766 1.00 35.22 85 LYS A C 1
ATOM 698 O O . LYS A 1 85 ? 4.747 22.751 13.016 1.00 35.22 85 LYS A O 1
ATOM 703 N N . GLY A 1 86 ? 2.843 22.939 11.827 1.00 34.53 86 GLY A N 1
ATOM 704 C CA . GLY A 1 86 ? 3.251 24.108 11.035 1.00 34.53 86 GLY A CA 1
ATOM 705 C C . GLY A 1 86 ? 3.021 24.040 9.520 1.00 34.53 86 GLY A C 1
ATOM 706 O O . GLY A 1 86 ? 2.990 25.102 8.906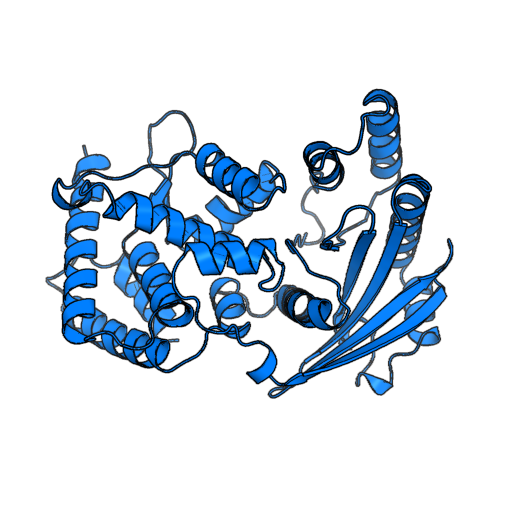 1.00 34.53 86 GLY A O 1
ATOM 707 N N . ASP A 1 87 ? 2.806 22.869 8.914 1.00 33.66 87 ASP A N 1
ATOM 708 C CA . ASP A 1 87 ? 2.511 22.810 7.473 1.00 33.66 87 ASP A CA 1
ATOM 709 C C . ASP A 1 87 ? 1.022 23.064 7.194 1.00 33.66 87 ASP A C 1
ATOM 711 O O . ASP A 1 87 ? 0.144 22.493 7.850 1.00 33.66 87 ASP A O 1
ATOM 715 N N . ALA A 1 88 ? 0.745 23.938 6.219 1.00 31.25 88 ALA A N 1
ATOM 716 C CA . ALA A 1 88 ? -0.607 24.279 5.797 1.00 31.25 88 ALA A CA 1
ATOM 717 C C . ALA A 1 88 ? -1.343 23.031 5.285 1.00 31.25 88 ALA A C 1
ATOM 719 O O . ALA A 1 88 ? -0.920 22.360 4.347 1.00 31.25 88 ALA A O 1
ATOM 720 N N . PHE A 1 89 ? -2.449 22.734 5.956 1.00 34.44 89 PHE A N 1
ATOM 721 C CA . PHE A 1 89 ? -3.345 21.619 5.689 1.00 34.44 89 PHE A CA 1
ATOM 722 C C . PHE A 1 89 ? -4.204 21.914 4.449 1.00 34.44 89 PHE A C 1
ATOM 724 O O . PHE A 1 89 ? -4.769 23.007 4.345 1.00 34.44 89 PHE A O 1
ATOM 731 N N . HIS A 1 90 ? -4.358 20.944 3.544 1.00 36.00 90 HIS A N 1
ATOM 732 C CA . HIS A 1 90 ? -5.285 21.030 2.412 1.00 36.00 90 HIS A CA 1
ATOM 733 C C . HIS A 1 90 ? -6.247 19.825 2.387 1.00 36.00 90 HIS A C 1
ATOM 735 O O . HIS A 1 90 ? -5.885 18.712 2.754 1.00 36.00 90 HIS A O 1
ATOM 741 N N . LYS A 1 91 ? -7.506 20.120 2.036 1.00 35.28 91 LYS A N 1
ATOM 742 C CA . LYS A 1 91 ? -8.731 19.307 2.167 1.00 35.28 91 LYS A CA 1
ATOM 743 C C . LYS A 1 91 ? -8.657 17.957 1.428 1.00 35.28 91 LYS A C 1
ATOM 745 O O . LYS A 1 91 ? -8.368 17.975 0.240 1.00 35.28 91 LYS A O 1
ATOM 750 N N . TYR A 1 92 ? -9.032 16.847 2.086 1.00 47.53 92 TYR A N 1
ATOM 751 C CA . TYR A 1 92 ? -9.254 15.519 1.472 1.00 47.53 92 TYR A CA 1
ATOM 752 C C . TYR A 1 92 ? -10.223 14.634 2.269 1.00 47.53 92 TYR A C 1
ATOM 754 O O . TYR A 1 92 ? -10.441 14.932 3.443 1.00 47.53 92 TYR A O 1
ATOM 762 N N . PRO A 1 93 ? -10.706 13.466 1.774 1.00 47.81 93 PRO A N 1
ATOM 763 C CA . PRO A 1 93 ? -11.089 12.963 0.432 1.00 47.81 93 PRO A CA 1
ATOM 764 C C . PRO A 1 93 ? -12.540 12.386 0.425 1.00 47.81 93 PRO A C 1
ATOM 766 O O . PRO A 1 93 ? -12.922 11.561 -0.400 1.00 47.81 93 PRO A O 1
ATOM 769 N N . LEU A 1 94 ? -13.336 12.771 1.421 1.00 46.59 94 LEU A N 1
ATOM 770 C 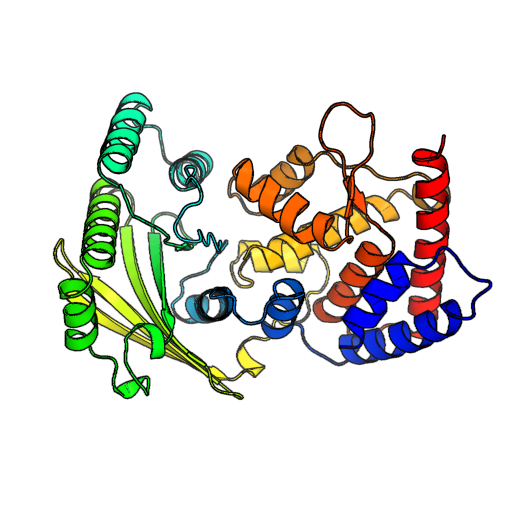CA . LEU A 1 94 ? -14.584 12.112 1.815 1.00 46.59 94 LEU A CA 1
ATOM 771 C C . LEU A 1 94 ? -15.777 12.431 0.904 1.00 46.59 94 LEU A C 1
ATOM 773 O O . LEU A 1 94 ? -16.602 11.559 0.664 1.00 46.59 94 LEU A O 1
ATOM 777 N N . LEU A 1 95 ? -15.847 13.656 0.381 1.00 41.81 95 LEU A N 1
ATOM 778 C CA . LEU A 1 95 ? -16.918 14.100 -0.519 1.00 41.81 95 LEU A CA 1
ATOM 779 C C . LEU A 1 95 ? -16.813 13.420 -1.887 1.00 41.81 95 LEU A C 1
ATOM 781 O O . LEU A 1 95 ? -17.774 12.805 -2.341 1.00 41.81 95 LEU A O 1
ATOM 785 N N . ASP A 1 96 ? -15.618 13.422 -2.474 1.00 45.97 96 ASP A N 1
ATOM 786 C CA . ASP A 1 96 ? -15.371 12.845 -3.796 1.00 45.97 96 ASP A CA 1
ATOM 787 C C . ASP A 1 96 ? -15.657 11.329 -3.809 1.00 45.97 96 ASP A C 1
ATOM 789 O O . ASP A 1 96 ? -16.260 10.804 -4.745 1.00 45.97 96 ASP A O 1
ATOM 793 N N . LEU A 1 97 ? -15.286 10.612 -2.734 1.00 47.25 97 LEU A N 1
ATOM 794 C CA . LEU A 1 97 ? -15.456 9.156 -2.601 1.00 47.25 97 LEU A CA 1
ATOM 795 C C . LEU A 1 97 ? -16.922 8.711 -2.506 1.00 47.25 97 LEU A C 1
ATOM 797 O O . LEU A 1 97 ? -17.259 7.610 -2.949 1.00 47.25 97 LEU A O 1
ATOM 801 N N . LEU A 1 98 ? -17.781 9.564 -1.948 1.00 46.06 98 LEU A N 1
ATOM 802 C CA . LEU A 1 98 ? -19.224 9.343 -1.872 1.00 46.06 98 LEU A CA 1
ATOM 803 C C . LEU A 1 98 ? -19.902 9.682 -3.212 1.00 46.06 98 LEU A C 1
ATOM 805 O O . LEU A 1 98 ? -20.782 8.950 -3.655 1.00 46.06 98 LEU A O 1
ATOM 809 N N . GLU A 1 99 ? -19.429 10.707 -3.920 1.00 42.97 99 GLU A N 1
ATOM 810 C CA . GLU A 1 99 ? -19.970 11.150 -5.214 1.00 42.97 99 GLU A CA 1
ATOM 811 C C . GLU A 1 99 ? -19.799 10.089 -6.327 1.00 42.97 99 GLU A C 1
ATOM 813 O O . GLU A 1 99 ? -20.722 9.801 -7.088 1.00 42.97 99 GLU A O 1
ATOM 818 N N . ASN A 1 100 ? -18.649 9.410 -6.377 1.00 45.09 100 ASN A N 1
ATOM 819 C CA . ASN A 1 100 ? -18.353 8.393 -7.400 1.00 45.09 100 ASN A CA 1
ATOM 820 C C . ASN A 1 100 ? -19.033 7.022 -7.150 1.00 45.09 100 ASN A C 1
ATOM 822 O O . ASN A 1 100 ? -19.104 6.180 -8.043 1.00 45.09 100 ASN A O 1
ATOM 826 N N . LYS A 1 101 ? -19.546 6.752 -5.939 1.00 45.94 101 LYS A N 1
ATOM 827 C CA . LYS A 1 101 ? -20.166 5.456 -5.573 1.00 45.94 101 LYS A CA 1
ATOM 828 C C . LYS A 1 101 ? -21.670 5.368 -5.881 1.00 45.94 101 LYS A C 1
ATOM 830 O O . LYS A 1 101 ? -22.297 4.373 -5.525 1.00 45.94 101 LYS A O 1
ATOM 835 N N . GLY A 1 102 ? -22.246 6.363 -6.561 1.00 42.50 102 GLY A N 1
ATOM 836 C CA . GLY A 1 102 ? -23.651 6.337 -6.986 1.00 42.50 102 GLY A CA 1
ATOM 837 C C . GLY A 1 102 ? -24.658 6.698 -5.889 1.00 42.50 102 GLY A C 1
ATOM 838 O O . GLY A 1 102 ? -25.850 6.436 -6.052 1.00 42.50 102 GLY A O 1
ATOM 839 N N . TYR A 1 103 ? -24.202 7.313 -4.795 1.00 42.62 103 TYR A N 1
ATOM 840 C CA . TYR A 1 103 ? -25.087 7.968 -3.834 1.00 42.62 103 TYR A CA 1
ATOM 841 C C . TYR A 1 103 ? -25.728 9.192 -4.517 1.00 42.62 103 TYR A C 1
ATOM 843 O O . TYR A 1 103 ? -25.043 9.969 -5.185 1.00 42.62 103 TYR A O 1
ATOM 851 N N . ARG A 1 104 ? -27.062 9.318 -4.458 1.00 32.12 104 ARG A N 1
ATOM 852 C CA . ARG A 1 104 ? -27.794 10.369 -5.189 1.00 32.12 104 ARG A CA 1
ATOM 853 C C . ARG A 1 104 ? -27.519 11.742 -4.577 1.00 32.12 104 ARG A C 1
ATOM 855 O O . ARG A 1 104 ? -27.603 11.913 -3.367 1.00 32.12 104 ARG A O 1
ATOM 862 N N . PHE A 1 105 ? -27.263 12.720 -5.444 1.00 30.83 105 PHE A N 1
ATOM 863 C CA . PHE A 1 105 ? -27.117 14.126 -5.082 1.00 30.83 105 PHE A CA 1
ATOM 864 C C . PHE A 1 105 ? -28.328 14.641 -4.295 1.00 30.83 105 PHE A C 1
ATOM 866 O O . PHE A 1 105 ? -29.435 14.734 -4.826 1.00 30.83 105 PHE A O 1
ATOM 873 N N . ILE A 1 106 ? -28.062 15.068 -3.065 1.00 32.19 106 ILE A N 1
ATOM 874 C CA . ILE A 1 106 ? -28.707 16.232 -2.462 1.00 32.19 106 ILE A CA 1
ATOM 875 C C . ILE A 1 106 ? -27.776 17.415 -2.757 1.00 32.19 106 ILE A C 1
ATOM 877 O O . ILE A 1 106 ? -26.557 17.275 -2.683 1.00 32.19 106 ILE A O 1
ATOM 881 N N . ASP A 1 107 ? -28.364 18.536 -3.168 1.00 37.69 107 ASP A N 1
ATOM 882 C CA . ASP A 1 107 ? -27.727 19.761 -3.667 1.00 37.69 107 ASP A CA 1
ATOM 883 C C . ASP A 1 107 ? -26.325 20.065 -3.087 1.00 37.69 107 ASP A C 1
ATOM 885 O O . ASP A 1 107 ? -26.130 20.205 -1.876 1.00 37.69 107 ASP A O 1
ATOM 889 N N . ARG A 1 108 ? -25.351 20.221 -3.995 1.00 34.72 108 ARG A N 1
ATOM 890 C CA . ARG A 1 108 ? -23.944 20.562 -3.736 1.00 34.72 108 ARG A CA 1
ATOM 891 C C . ARG A 1 108 ? -23.776 21.803 -2.853 1.00 34.72 108 ARG A C 1
ATOM 893 O O . ARG A 1 108 ? -22.822 21.870 -2.083 1.00 34.72 108 ARG A O 1
ATOM 900 N N . THR A 1 109 ? -24.706 22.754 -2.907 1.00 40.34 109 THR A N 1
ATOM 901 C CA . THR A 1 109 ? -24.662 23.968 -2.076 1.00 40.34 109 THR A CA 1
ATOM 902 C C . THR A 1 109 ? -24.909 23.698 -0.587 1.00 40.34 109 THR A C 1
ATOM 904 O O . THR A 1 109 ? -24.359 24.401 0.263 1.00 40.34 109 THR A O 1
ATOM 907 N N . VAL A 1 110 ? -25.655 22.640 -0.244 1.00 41.34 110 VAL A N 1
ATOM 908 C CA . VAL A 1 110 ? -25.929 22.240 1.150 1.00 41.34 110 VAL A CA 1
ATOM 909 C C . VAL A 1 110 ? -24.671 21.670 1.806 1.00 41.34 110 VAL A C 1
ATOM 911 O O . VAL A 1 110 ? -24.390 21.970 2.967 1.00 41.34 110 VAL A O 1
ATOM 914 N N . TRP A 1 111 ? -23.870 20.907 1.057 1.00 44.38 111 TRP A N 1
ATOM 915 C CA . TRP A 1 111 ? -22.639 20.306 1.568 1.00 44.38 111 TRP A CA 1
ATOM 916 C C . TRP A 1 111 ? -21.379 21.132 1.337 1.00 44.38 111 TRP A C 1
ATOM 918 O O . TRP A 1 111 ? -20.468 20.996 2.138 1.00 44.38 111 TRP A O 1
ATOM 928 N N . GLU A 1 112 ? -21.311 22.037 0.357 1.00 41.78 112 GLU A N 1
ATOM 929 C CA . GLU A 1 112 ? -20.271 23.079 0.356 1.00 41.78 112 GLU A CA 1
ATOM 930 C C . GLU A 1 112 ? -20.403 23.925 1.622 1.00 41.78 112 GLU A C 1
ATOM 932 O O . GLU A 1 112 ? -19.424 24.092 2.337 1.00 41.78 112 GLU A O 1
ATOM 937 N N . SER A 1 113 ? -21.626 24.321 1.998 1.00 47.59 113 SER A N 1
ATOM 938 C CA . SER A 1 113 ? -21.863 25.004 3.269 1.00 47.59 113 SER A CA 1
ATOM 939 C C . SER A 1 113 ? -21.581 24.113 4.477 1.00 47.59 113 SER A C 1
ATOM 941 O O . SER A 1 113 ? -20.978 24.605 5.416 1.00 47.59 113 SER A O 1
ATOM 943 N N . LEU A 1 114 ? -21.967 22.832 4.488 1.00 44.56 114 LEU A N 1
ATOM 944 C CA . LEU A 1 114 ? -21.756 21.943 5.638 1.00 44.56 114 LEU A CA 1
ATOM 945 C C . LEU A 1 114 ? -20.301 21.500 5.797 1.00 44.56 114 LEU A C 1
ATOM 947 O O . LEU A 1 114 ? -19.815 21.402 6.916 1.00 44.56 114 LEU A O 1
ATOM 951 N N . ALA A 1 115 ? -19.601 21.245 4.697 1.00 44.50 115 ALA A N 1
ATOM 952 C CA . ALA A 1 115 ? -18.185 20.933 4.676 1.00 44.50 115 ALA A CA 1
ATOM 953 C C . ALA A 1 115 ? -17.358 22.184 4.940 1.00 44.50 115 ALA A C 1
ATOM 955 O O . ALA A 1 115 ? -16.410 22.080 5.700 1.00 44.50 115 ALA A O 1
ATOM 956 N N . ASP A 1 116 ? -17.719 23.360 4.417 1.00 48.16 116 ASP A N 1
ATOM 957 C CA . ASP A 1 116 ? -17.071 24.616 4.795 1.00 48.16 116 ASP A CA 1
ATOM 958 C C . ASP A 1 116 ? -17.419 25.028 6.227 1.00 48.16 116 ASP A C 1
ATOM 960 O O . ASP A 1 116 ? -16.555 25.572 6.897 1.00 48.16 116 ASP A O 1
ATOM 964 N N . ASP A 1 117 ? -18.603 24.721 6.759 1.00 48.84 117 ASP A N 1
ATOM 965 C CA . ASP A 1 117 ? -18.989 24.984 8.155 1.00 48.84 117 ASP A CA 1
ATOM 966 C C . ASP A 1 117 ? -18.297 24.013 9.121 1.00 48.84 117 ASP A C 1
ATOM 968 O O . ASP A 1 117 ? -17.702 24.437 10.109 1.00 48.84 117 ASP A O 1
ATOM 972 N N . ILE A 1 118 ? -18.255 22.716 8.798 1.00 44.66 118 ILE A N 1
ATOM 973 C CA . ILE A 1 118 ? -17.415 21.736 9.496 1.00 44.66 118 ILE A CA 1
ATOM 974 C C . ILE A 1 118 ? -15.957 22.204 9.408 1.00 44.66 118 ILE A C 1
ATOM 976 O O . ILE A 1 118 ? -15.313 22.335 10.441 1.00 44.66 118 ILE A O 1
ATOM 980 N N . TRP A 1 119 ? -15.459 22.578 8.227 1.00 46.66 119 TRP A N 1
ATOM 981 C CA . TRP A 1 119 ? -14.054 22.927 7.996 1.00 46.66 119 TRP A CA 1
ATOM 982 C C . TRP A 1 119 ? -13.606 24.240 8.651 1.00 46.66 119 TRP A C 1
ATOM 984 O O . TRP A 1 119 ? -12.522 24.328 9.231 1.00 46.66 119 TRP A O 1
ATOM 994 N N . THR A 1 120 ? -14.451 25.270 8.607 1.00 47.66 120 THR A N 1
ATOM 995 C CA . THR A 1 120 ? -14.231 26.546 9.306 1.00 47.66 120 THR A CA 1
ATOM 996 C C . THR A 1 120 ? -14.286 26.362 10.822 1.00 47.66 120 THR A C 1
ATOM 998 O O . THR A 1 120 ? -13.544 27.038 11.541 1.00 47.66 120 THR A O 1
ATOM 1001 N N . ARG A 1 121 ? -15.062 25.386 11.318 1.00 43.84 121 ARG A N 1
ATOM 1002 C CA . ARG A 1 121 ? -15.097 24.970 12.732 1.00 43.84 121 ARG A CA 1
ATOM 1003 C C . ARG A 1 121 ? -14.021 23.932 13.102 1.00 43.84 121 ARG A C 1
ATOM 1005 O O . ARG A 1 121 ? -13.740 23.760 14.293 1.00 43.84 121 ARG A O 1
ATOM 1012 N N . THR A 1 122 ? -13.356 23.280 12.138 1.00 40.53 122 THR A N 1
ATOM 1013 C CA . THR A 1 122 ? -12.349 22.215 12.347 1.00 40.53 122 THR A CA 1
ATOM 1014 C C . THR A 1 122 ? -10.893 22.689 12.327 1.00 40.53 122 THR A C 1
ATOM 1016 O O . THR A 1 122 ? -10.010 21.993 11.819 1.00 40.53 122 THR A O 1
ATOM 1019 N N . ARG A 1 123 ? -10.562 23.827 12.949 1.00 39.72 123 ARG A N 1
ATOM 1020 C CA . ARG A 1 123 ? -9.146 24.097 13.270 1.00 39.72 123 ARG A CA 1
ATOM 1021 C C . ARG A 1 123 ? -8.607 22.959 14.157 1.00 39.72 123 ARG A C 1
ATOM 1023 O O . ARG A 1 123 ? -9.152 22.710 15.238 1.00 39.72 123 ARG A O 1
ATOM 1030 N N . GLY A 1 124 ? -7.571 22.255 13.689 1.00 37.97 124 GLY A N 1
ATOM 1031 C CA . GLY A 1 124 ? -6.802 21.276 14.472 1.00 37.97 124 GLY A CA 1
ATOM 1032 C C . GLY A 1 124 ? -7.195 19.795 14.363 1.00 37.97 124 GLY A C 1
ATOM 1033 O O . GLY A 1 124 ? -6.799 19.041 15.243 1.00 37.97 124 GLY A O 1
ATOM 1034 N N . VAL A 1 125 ? -7.952 19.366 13.345 1.00 38.00 125 VAL A N 1
ATOM 1035 C CA . VAL A 1 125 ? -8.110 17.926 13.031 1.00 38.00 125 VAL A CA 1
ATOM 1036 C C . VAL A 1 125 ? -6.933 17.471 12.174 1.00 38.00 125 VAL A C 1
ATOM 1038 O O . VAL A 1 125 ? -6.640 18.127 11.178 1.00 38.00 125 VAL A O 1
ATOM 1041 N N . THR A 1 126 ? -6.266 16.373 12.543 1.00 39.81 126 THR A N 1
ATOM 1042 C CA . THR A 1 126 ? -5.093 15.882 11.803 1.00 39.81 126 THR A CA 1
ATOM 1043 C C . THR A 1 126 ? -5.330 14.607 10.989 1.00 39.81 126 THR A C 1
ATOM 1045 O O . THR A 1 126 ? -4.675 14.514 9.954 1.00 39.81 126 THR A O 1
ATOM 1048 N N . LYS A 1 127 ? -6.235 13.663 11.349 1.00 44.62 127 LYS A N 1
ATOM 1049 C CA . LYS A 1 127 ? -6.510 12.474 10.493 1.00 44.62 127 LYS A CA 1
ATOM 1050 C C . LYS A 1 127 ? -7.672 11.535 10.903 1.00 44.62 127 LYS A C 1
ATOM 1052 O O . LYS A 1 127 ? -7.850 11.277 12.083 1.00 44.62 127 LYS A O 1
ATOM 1057 N N . PHE A 1 128 ? -8.355 10.902 9.939 1.00 48.16 128 PHE A N 1
ATOM 1058 C CA . PHE A 1 128 ? -9.064 9.612 10.099 1.00 48.16 128 PHE A CA 1
ATOM 1059 C C . PHE A 1 128 ? -9.014 8.795 8.800 1.00 48.16 128 PHE A C 1
ATOM 1061 O O . PHE A 1 128 ? -8.941 9.381 7.720 1.00 48.16 128 PHE A O 1
ATOM 1068 N N . ASP A 1 129 ? -9.056 7.462 8.890 1.00 53.41 129 ASP A N 1
ATOM 1069 C CA . ASP A 1 129 ? -9.103 6.575 7.723 1.00 53.41 129 ASP A CA 1
ATOM 1070 C C . ASP A 1 129 ? -10.536 6.109 7.451 1.00 53.41 129 ASP A C 1
ATOM 1072 O O . ASP A 1 129 ? -11.248 5.689 8.362 1.00 53.41 129 ASP A O 1
ATOM 1076 N N . VAL A 1 130 ? -10.958 6.186 6.187 1.00 56.12 130 VAL A N 1
ATOM 1077 C CA . VAL A 1 130 ? -12.272 5.711 5.737 1.00 56.12 130 VAL A CA 1
ATOM 1078 C C . VAL A 1 130 ? -12.108 4.331 5.129 1.00 56.12 130 VAL A C 1
ATOM 1080 O O . VAL A 1 130 ? -11.331 4.141 4.193 1.00 56.12 130 VAL A O 1
ATOM 1083 N N . ILE A 1 131 ? -12.849 3.365 5.654 1.00 61.12 131 ILE A N 1
ATOM 1084 C CA . ILE A 1 131 ? -12.736 1.961 5.289 1.00 61.12 131 ILE A CA 1
ATOM 1085 C C . ILE A 1 131 ? -14.131 1.419 4.968 1.00 61.12 131 ILE A C 1
ATOM 1087 O O . ILE A 1 131 ? -15.095 1.680 5.686 1.00 61.12 131 ILE A O 1
ATOM 1091 N N . GLY A 1 132 ? -14.275 0.662 3.878 1.00 53.62 132 GLY A N 1
ATOM 1092 C CA . GLY A 1 132 ? -15.581 0.107 3.529 1.00 53.62 132 GLY A CA 1
ATOM 1093 C C . GLY A 1 132 ? -15.582 -0.883 2.372 1.00 53.62 132 GLY A C 1
ATOM 1094 O O . GLY A 1 132 ? -14.754 -0.797 1.466 1.00 53.62 132 GLY A O 1
ATOM 1095 N N . ARG A 1 133 ? -16.579 -1.781 2.400 1.00 48.47 133 ARG A N 1
ATOM 1096 C CA . ARG A 1 133 ? -17.039 -2.610 1.275 1.00 48.47 133 ARG A CA 1
ATOM 1097 C C . ARG A 1 133 ? -18.495 -3.044 1.505 1.00 48.47 133 ARG A C 1
ATOM 1099 O O . ARG A 1 133 ? -18.767 -3.801 2.428 1.00 48.47 133 ARG A O 1
ATOM 1106 N N . GLY A 1 134 ? -19.416 -2.590 0.655 1.00 53.03 134 GLY A N 1
ATOM 1107 C CA . GLY A 1 134 ? -20.858 -2.878 0.738 1.00 53.03 134 GLY A CA 1
ATOM 1108 C C . GLY A 1 134 ? -21.704 -1.641 0.418 1.00 53.03 134 GLY A C 1
ATOM 1109 O O . GLY A 1 134 ? -21.159 -0.545 0.325 1.00 53.03 134 GLY A O 1
ATOM 1110 N N . SER A 1 135 ? -23.017 -1.806 0.228 1.00 46.56 135 SER A N 1
ATOM 1111 C CA . SER A 1 135 ? -23.930 -0.734 -0.217 1.00 46.56 135 SER A CA 1
ATOM 1112 C C . SER A 1 135 ? -24.488 0.156 0.901 1.00 46.56 135 SER A C 1
ATOM 1114 O O . SER A 1 135 ? -25.349 0.983 0.622 1.00 46.56 135 SER A O 1
ATOM 1116 N N . SER A 1 136 ? -24.063 -0.020 2.159 1.00 54.38 136 SER A N 1
ATOM 1117 C CA . SER A 1 136 ? -24.673 0.714 3.281 1.00 54.38 136 SER A CA 1
ATOM 1118 C C . SER A 1 136 ? -23.760 0.966 4.481 1.00 54.38 136 SER A C 1
ATOM 1120 O O . SER A 1 136 ? -24.278 1.473 5.460 1.00 54.38 136 SER A O 1
ATOM 1122 N N . PHE A 1 137 ? -22.461 0.614 4.466 1.00 59.91 137 PHE A N 1
ATOM 1123 C CA . PHE A 1 137 ? -21.593 0.745 5.654 1.00 59.91 137 PHE A CA 1
ATOM 1124 C C . PHE A 1 137 ? -20.304 1.544 5.416 1.00 59.91 137 PHE A C 1
ATOM 1126 O O . PHE A 1 137 ? -19.468 1.136 4.608 1.00 59.91 137 PHE A O 1
ATOM 1133 N N . LEU A 1 138 ? -20.118 2.634 6.171 1.00 63.31 138 LEU A N 1
ATOM 1134 C CA . LEU A 1 138 ? -18.881 3.427 6.224 1.00 63.31 138 LEU A CA 1
ATOM 1135 C C . LEU A 1 138 ? -18.218 3.298 7.595 1.00 63.31 138 LEU A C 1
ATOM 1137 O O . LEU A 1 138 ? -18.859 3.535 8.618 1.00 63.31 138 LEU A O 1
ATOM 1141 N N . TRP A 1 139 ? -16.930 2.960 7.613 1.00 70.25 139 TRP A N 1
ATOM 1142 C CA . TRP A 1 139 ? -16.150 2.851 8.840 1.00 70.25 139 TRP A CA 1
ATOM 1143 C C . TRP A 1 139 ? -15.095 3.947 8.892 1.00 70.25 139 TRP A C 1
ATOM 1145 O O . TRP A 1 139 ? -14.270 4.062 7.989 1.00 70.25 139 TRP A O 1
ATOM 1155 N N . PHE A 1 140 ? -15.116 4.731 9.959 1.00 71.25 140 PHE A N 1
ATOM 1156 C CA . PHE A 1 140 ? -14.076 5.698 10.284 1.00 71.25 140 PHE A CA 1
ATOM 1157 C C . PHE A 1 140 ? -13.181 5.054 11.316 1.00 71.25 140 PHE A C 1
ATOM 1159 O O . PHE A 1 140 ? -13.691 4.628 12.344 1.00 71.25 140 PHE A O 1
ATOM 1166 N N . ILE A 1 141 ? -11.887 4.940 11.047 1.00 73.31 141 ILE A N 1
ATOM 1167 C CA . ILE A 1 141 ? -10.966 4.299 11.981 1.00 73.31 141 ILE A CA 1
ATOM 1168 C C . ILE A 1 141 ? -9.877 5.285 12.365 1.00 73.31 141 ILE A C 1
ATOM 1170 O O . ILE A 1 141 ? -9.144 5.789 11.511 1.00 73.31 141 ILE A O 1
ATOM 1174 N N . GLU A 1 142 ? -9.778 5.558 13.661 1.00 77.12 142 GLU A N 1
ATOM 1175 C CA . GLU A 1 142 ? -8.596 6.172 14.252 1.00 77.12 142 GLU A CA 1
ATOM 1176 C C . GLU A 1 142 ? -7.708 5.076 14.832 1.00 77.12 142 GLU A C 1
ATOM 1178 O O . GLU A 1 142 ? -8.189 4.184 15.523 1.00 77.12 142 GLU A O 1
ATOM 1183 N N . VAL A 1 143 ? -6.412 5.125 14.534 1.00 78.25 143 VAL A N 1
ATOM 1184 C CA . VAL A 1 143 ? -5.447 4.107 14.952 1.00 78.25 143 VAL A CA 1
ATOM 1185 C C . VAL A 1 143 ? -4.377 4.755 15.819 1.00 78.25 143 VAL A C 1
ATOM 1187 O O . VAL A 1 143 ? -3.831 5.791 15.439 1.00 78.25 143 VAL A O 1
ATOM 1190 N N . LYS A 1 144 ? -4.051 4.132 16.953 1.00 78.62 144 LYS A N 1
ATOM 1191 C CA . LYS A 1 144 ? -2.940 4.526 17.831 1.00 78.62 144 LYS A CA 1
ATOM 1192 C C . LYS A 1 144 ? -2.106 3.330 18.253 1.00 78.62 144 LYS A C 1
ATOM 1194 O O . LYS A 1 144 ? -2.612 2.213 18.354 1.00 78.62 144 LYS A O 1
ATOM 1199 N N . SER A 1 145 ? -0.835 3.565 18.553 1.00 80.50 145 SER A N 1
ATOM 1200 C CA . SER A 1 145 ? -0.023 2.593 19.283 1.00 80.50 145 SER A CA 1
ATOM 1201 C C . SER A 1 145 ? -0.392 2.553 20.770 1.00 80.50 145 SER A C 1
ATOM 1203 O O . SER A 1 145 ? -0.871 3.543 21.331 1.00 80.50 145 SER A O 1
ATOM 1205 N N . ILE A 1 146 ? -0.086 1.441 21.447 1.00 81.94 146 ILE A N 1
ATOM 1206 C CA . ILE A 1 146 ? -0.215 1.348 22.914 1.00 81.94 146 ILE A CA 1
ATOM 1207 C C . ILE A 1 146 ? 0.514 2.480 23.655 1.00 81.94 146 ILE A C 1
ATOM 1209 O O . ILE A 1 146 ? -0.003 3.031 24.624 1.00 81.94 146 ILE A O 1
ATOM 1213 N N . SER A 1 147 ? 1.685 2.893 23.164 1.00 78.62 147 SER A N 1
ATOM 1214 C CA . SER A 1 147 ? 2.466 3.955 23.795 1.00 78.62 147 SER A CA 1
ATOM 1215 C C . SER A 1 147 ? 1.825 5.330 23.614 1.00 78.62 147 SER A C 1
ATOM 1217 O O . SER A 1 147 ? 1.935 6.171 24.500 1.00 78.62 147 SER A O 1
ATOM 1219 N N . GLU A 1 148 ? 1.152 5.567 22.482 1.00 76.81 148 GLU A N 1
ATOM 1220 C CA . GLU A 1 148 ? 0.421 6.815 22.225 1.00 76.81 148 GLU A CA 1
ATOM 1221 C C . GLU A 1 148 ? -0.807 6.956 23.126 1.00 76.81 148 GLU A C 1
ATOM 1223 O O . GLU A 1 148 ? -1.175 8.075 23.475 1.00 76.81 148 GLU A O 1
ATOM 1228 N N . VAL A 1 149 ? -1.402 5.841 23.561 1.00 78.38 149 VAL A N 1
ATOM 1229 C CA . VAL A 1 149 ? -2.476 5.850 24.567 1.00 78.38 149 VAL A CA 1
ATOM 1230 C C . VAL A 1 149 ? -1.946 5.792 26.009 1.00 78.38 149 VAL A C 1
ATOM 1232 O O . VAL A 1 149 ? -2.715 5.687 26.957 1.00 78.38 149 VAL A O 1
ATOM 1235 N N . GLY A 1 150 ? -0.628 5.877 26.213 1.00 81.94 150 GLY A N 1
ATOM 1236 C CA . GLY A 1 150 ? -0.019 5.874 27.546 1.00 81.94 150 GLY A CA 1
ATOM 1237 C C . GLY A 1 150 ? -0.096 4.533 28.286 1.00 81.94 150 GLY A C 1
ATOM 1238 O O . GLY A 1 150 ? 0.120 4.509 29.499 1.00 81.94 150 GLY A O 1
ATOM 1239 N N . ALA A 1 151 ? -0.379 3.437 27.577 1.00 84.81 151 ALA A N 1
ATOM 1240 C CA . ALA A 1 151 ? -0.369 2.073 28.100 1.00 84.81 151 ALA A CA 1
ATOM 1241 C C . ALA A 1 151 ? 0.968 1.378 27.793 1.00 84.81 151 ALA A C 1
ATOM 1243 O O . ALA A 1 151 ? 1.651 1.707 26.818 1.00 84.81 151 ALA A O 1
ATOM 1244 N N . ARG A 1 152 ? 1.360 0.406 28.626 1.00 87.94 152 ARG A N 1
ATOM 1245 C CA . ARG A 1 152 ? 2.569 -0.406 28.391 1.00 87.94 152 ARG A CA 1
ATOM 1246 C C . ARG A 1 152 ? 2.269 -1.739 27.730 1.00 87.94 152 ARG A C 1
ATOM 1248 O O . ARG A 1 152 ? 3.169 -2.308 27.121 1.00 87.94 152 ARG A O 1
ATOM 1255 N N . ARG A 1 153 ? 1.049 -2.235 27.905 1.00 89.38 153 ARG A N 1
ATOM 1256 C CA . ARG A 1 153 ? 0.576 -3.519 27.391 1.00 89.38 153 ARG A CA 1
ATOM 1257 C C . ARG A 1 153 ? -0.859 -3.365 26.910 1.00 89.38 153 ARG A C 1
ATOM 1259 O O . ARG A 1 153 ? -1.592 -2.524 27.432 1.00 89.38 153 ARG A O 1
ATOM 1266 N N . ILE A 1 154 ? -1.264 -4.160 25.924 1.00 89.44 154 ILE A N 1
ATOM 1267 C CA . ILE A 1 154 ? -2.604 -4.033 25.339 1.00 89.44 154 ILE A CA 1
ATOM 1268 C C . ILE A 1 154 ? -3.736 -4.357 26.338 1.00 89.44 154 ILE A C 1
ATOM 1270 O O . ILE A 1 154 ? -4.803 -3.752 26.265 1.00 89.44 154 ILE A O 1
ATOM 1274 N N . ASP A 1 155 ? -3.490 -5.219 27.334 1.00 90.31 155 ASP A N 1
ATOM 1275 C CA . ASP A 1 155 ? -4.444 -5.565 28.404 1.00 90.31 155 ASP A CA 1
ATOM 1276 C C . ASP A 1 155 ? -4.715 -4.409 29.383 1.00 90.31 155 ASP A C 1
ATOM 1278 O O . ASP A 1 155 ? -5.694 -4.439 30.125 1.00 90.31 155 ASP A O 1
ATOM 1282 N N . GLU A 1 156 ? -3.877 -3.370 29.378 1.00 91.50 156 GLU A N 1
ATOM 1283 C CA . GLU A 1 156 ? -4.079 -2.149 30.167 1.00 91.50 156 GLU A CA 1
ATOM 1284 C C . GLU A 1 156 ? -5.040 -1.161 29.481 1.00 91.50 156 GLU A C 1
ATOM 1286 O O . GLU A 1 156 ? -5.452 -0.174 30.093 1.00 91.50 156 GLU A O 1
ATOM 1291 N N . VAL A 1 157 ? -5.402 -1.399 28.214 1.00 91.31 157 VAL A N 1
ATOM 1292 C CA . VAL A 1 157 ? -6.267 -0.505 27.439 1.00 91.31 157 VAL A CA 1
ATOM 1293 C C . VAL A 1 157 ? -7.735 -0.785 27.760 1.00 91.31 157 VAL A C 1
ATOM 1295 O O . VAL A 1 157 ? -8.314 -1.773 27.310 1.00 91.31 157 VAL A O 1
ATOM 1298 N N . SER A 1 158 ? -8.361 0.123 28.510 1.00 92.38 158 SER A N 1
ATOM 1299 C CA . SER A 1 158 ? -9.786 0.067 28.853 1.00 92.38 158 SER A CA 1
ATOM 1300 C C . SER A 1 158 ? -10.585 1.216 28.233 1.00 92.38 158 SER A C 1
ATOM 1302 O O . SER A 1 158 ? -10.022 2.218 27.780 1.00 92.38 158 SER A O 1
ATOM 1304 N N . GLU A 1 159 ? -11.914 1.092 28.245 1.00 92.44 159 GLU A N 1
ATOM 1305 C CA . GLU A 1 159 ? -12.814 2.177 27.845 1.00 92.44 159 GLU A CA 1
ATOM 1306 C C . GLU A 1 159 ? -12.532 3.438 28.677 1.00 92.44 159 GLU A C 1
ATOM 1308 O O . GLU A 1 159 ? -12.366 4.520 28.119 1.00 92.44 159 GLU A O 1
ATOM 1313 N N . GLU A 1 160 ? -12.367 3.309 29.997 1.00 91.38 160 GLU A N 1
ATOM 1314 C CA . GLU A 1 160 ? -12.069 4.423 30.907 1.00 91.38 160 GLU A CA 1
ATOM 1315 C C . GLU A 1 160 ? -10.735 5.100 30.587 1.00 91.38 160 GLU A C 1
ATOM 1317 O O . GLU A 1 160 ? -10.638 6.330 30.662 1.00 91.38 160 GLU A O 1
ATOM 1322 N N . LEU A 1 161 ? -9.711 4.322 30.213 1.00 90.81 161 LEU A N 1
ATOM 1323 C CA . LEU A 1 161 ? -8.418 4.869 29.812 1.00 90.81 161 LEU A CA 1
ATOM 1324 C C . LEU A 1 161 ? -8.568 5.737 28.557 1.00 90.81 161 LEU A C 1
ATOM 1326 O O . LEU A 1 161 ? -8.138 6.893 28.558 1.00 90.81 161 LEU A O 1
ATOM 1330 N N . LEU A 1 162 ? -9.226 5.211 27.519 1.00 88.12 162 LEU A N 1
ATOM 1331 C CA . LEU A 1 162 ? -9.467 5.928 26.264 1.00 88.12 162 LEU A CA 1
ATOM 1332 C C . LEU A 1 162 ? -10.276 7.210 26.489 1.00 88.12 162 LEU A C 1
ATOM 1334 O O . LEU A 1 162 ? -9.899 8.286 26.016 1.00 88.12 162 LEU A O 1
ATOM 1338 N N . GLN A 1 163 ? -11.344 7.128 27.288 1.00 88.50 163 GLN A N 1
ATOM 1339 C CA . GLN A 1 163 ? -12.130 8.296 27.687 1.00 88.50 163 GLN A CA 1
ATOM 1340 C C . GLN A 1 163 ? -11.274 9.330 28.430 1.00 88.50 163 GLN A C 1
ATOM 1342 O O . GLN A 1 163 ? -11.399 10.535 28.197 1.00 88.50 163 GLN A O 1
ATOM 1347 N N . GLY A 1 164 ? -10.400 8.875 29.330 1.00 86.38 164 GLY A N 1
ATOM 1348 C CA . GLY A 1 164 ? -9.499 9.725 30.100 1.00 86.38 164 GLY A CA 1
ATOM 1349 C C . GLY A 1 164 ? -8.495 10.477 29.228 1.00 86.38 164 GLY A C 1
ATOM 1350 O O . GLY A 1 164 ? -8.237 11.655 29.480 1.00 86.38 164 GLY A O 1
ATOM 1351 N N . ILE A 1 165 ? -7.959 9.832 28.189 1.00 82.25 165 ILE A N 1
ATOM 1352 C CA . ILE A 1 165 ? -7.030 10.451 27.231 1.00 82.25 165 ILE A CA 1
ATOM 1353 C C . ILE A 1 165 ? -7.734 11.552 26.447 1.00 82.25 165 ILE A C 1
ATOM 1355 O O . ILE A 1 165 ? -7.245 12.682 26.417 1.00 82.25 165 ILE A O 1
ATOM 1359 N N . LEU A 1 166 ? -8.913 11.264 25.887 1.00 76.25 166 LEU A N 1
ATOM 1360 C CA . LEU A 1 166 ? -9.673 12.270 25.149 1.00 76.25 166 LEU A CA 1
ATOM 1361 C C . LEU A 1 166 ? -10.030 13.461 26.038 1.00 76.25 166 LEU A C 1
ATOM 1363 O O . LEU A 1 166 ? -9.835 14.600 25.633 1.00 76.25 166 LEU A O 1
ATOM 1367 N N . LYS A 1 167 ? -10.460 13.234 27.285 1.00 80.62 167 LYS A N 1
ATOM 1368 C CA . LYS A 1 167 ? -10.754 14.328 28.230 1.00 80.62 167 LYS A CA 1
ATOM 1369 C C . LYS A 1 167 ? -9.532 15.204 28.541 1.00 80.62 167 LYS A C 1
ATOM 1371 O O . LYS A 1 167 ? -9.697 16.397 28.790 1.00 80.62 167 LYS A O 1
ATOM 1376 N N . LYS A 1 168 ? -8.321 14.637 28.541 1.00 80.62 168 LYS A N 1
ATOM 1377 C CA . LYS A 1 168 ? -7.070 15.374 28.795 1.00 80.62 168 LYS A CA 1
ATOM 1378 C C . LYS A 1 168 ? -6.590 16.143 27.565 1.00 80.62 168 LYS A C 1
ATOM 1380 O O . LYS A 1 168 ? -6.100 17.264 27.694 1.00 80.62 168 LYS A O 1
ATOM 1385 N N . GLU A 1 169 ? -6.744 15.568 26.376 1.00 75.44 169 GLU A N 1
ATOM 1386 C CA . GLU A 1 169 ? -6.279 16.161 25.126 1.00 75.44 169 GLU A CA 1
ATOM 1387 C C . GLU A 1 169 ? -7.407 16.853 24.365 1.00 75.44 169 GLU A C 1
ATOM 1389 O O . GLU A 1 169 ? -8.089 16.267 23.526 1.00 75.44 169 GLU A O 1
ATOM 1394 N N . LYS A 1 170 ? -7.553 18.163 24.593 1.00 69.56 170 LYS A N 1
ATOM 1395 C CA . LYS A 1 170 ? -8.586 18.990 23.947 1.00 69.56 170 LYS A CA 1
ATOM 1396 C C . LYS A 1 170 ? -8.598 18.872 22.415 1.00 69.56 170 LYS A C 1
ATOM 1398 O O . LYS A 1 170 ? -9.661 18.960 21.808 1.00 69.56 170 LYS A O 1
ATOM 1403 N N . SER A 1 171 ? -7.442 18.685 21.778 1.00 65.44 171 SER A N 1
ATOM 1404 C CA . SER A 1 171 ? -7.351 18.453 20.330 1.00 65.44 171 SER A CA 1
ATOM 1405 C C . SER A 1 171 ? -7.991 17.132 19.912 1.00 65.44 171 SER A C 1
ATOM 1407 O O . SER A 1 171 ? -8.810 17.143 18.995 1.00 65.44 171 SER A O 1
ATOM 1409 N N . LEU A 1 172 ? -7.668 16.033 20.602 1.00 66.75 172 LEU A N 1
ATOM 1410 C CA . LEU A 1 172 ? -8.234 14.715 20.317 1.00 66.75 172 LEU A CA 1
ATOM 1411 C C . LEU A 1 172 ? -9.727 14.673 20.648 1.00 66.75 172 LEU A C 1
ATOM 1413 O O . LEU A 1 172 ? -10.512 14.170 19.854 1.00 66.75 172 LEU A O 1
ATOM 1417 N N . TYR A 1 173 ? -10.146 15.274 21.765 1.00 73.44 173 TYR A N 1
ATOM 1418 C CA . TYR A 1 173 ? -11.565 15.415 22.098 1.00 73.44 173 TYR A CA 1
ATOM 1419 C C . TYR A 1 173 ? -12.339 16.121 20.987 1.00 73.44 173 TYR A C 1
ATOM 1421 O O . TYR A 1 173 ? -13.363 15.637 20.518 1.00 73.44 173 TYR A O 1
ATOM 1429 N N . ASN A 1 174 ? -11.837 17.272 20.533 1.00 68.19 174 ASN A N 1
ATOM 1430 C CA . ASN A 1 174 ? -12.494 18.029 19.478 1.00 68.19 174 ASN A CA 1
ATOM 1431 C C . ASN A 1 174 ? -12.542 17.233 18.174 1.00 68.19 174 ASN A C 1
ATOM 1433 O O . ASN A 1 174 ? -13.563 17.241 17.499 1.00 68.19 174 ASN A O 1
ATOM 1437 N N . GLN A 1 175 ? -11.449 16.559 17.815 1.00 67.75 175 GLN A N 1
ATOM 1438 C CA . GLN A 1 175 ? -11.398 15.677 16.652 1.00 67.75 175 GLN A CA 1
ATOM 1439 C C . GLN A 1 175 ? -12.465 14.583 16.729 1.00 67.75 175 GLN A C 1
ATOM 1441 O O . GLN A 1 175 ? -13.224 14.419 15.776 1.00 67.75 175 GLN A O 1
ATOM 1446 N N . PHE A 1 176 ? -12.571 13.927 17.880 1.00 71.38 176 PHE A N 1
ATOM 1447 C CA . PHE A 1 176 ? -13.569 12.908 18.154 1.00 71.38 176 PHE A CA 1
ATOM 1448 C C . PHE A 1 176 ? -15.002 13.430 17.968 1.00 71.38 176 PHE A C 1
ATOM 1450 O O . PHE A 1 176 ? -15.779 12.852 17.209 1.00 71.38 176 PHE A O 1
ATOM 1457 N N . ILE A 1 177 ? -15.345 14.556 18.610 1.00 71.88 177 ILE A N 1
ATOM 1458 C CA . ILE A 1 177 ? -16.689 15.152 18.511 1.00 71.88 177 ILE A CA 1
ATOM 1459 C C . ILE A 1 177 ? -17.031 15.439 17.049 1.00 71.88 177 ILE A C 1
ATOM 1461 O O . ILE A 1 177 ? -18.125 15.135 16.586 1.00 71.88 177 ILE A O 1
ATOM 1465 N N . ARG A 1 178 ? -16.066 15.971 16.298 1.00 68.31 178 ARG A N 1
ATOM 1466 C CA . ARG A 1 178 ? -16.242 16.324 14.886 1.00 68.31 178 ARG A CA 1
ATOM 1467 C C . ARG A 1 178 ? -16.451 15.096 13.997 1.00 68.31 178 ARG A C 1
ATOM 1469 O O . ARG A 1 178 ? -17.262 15.155 13.079 1.00 68.31 178 ARG A O 1
ATOM 1476 N N . GLN A 1 179 ? -15.742 13.994 14.253 1.00 67.25 179 GLN A N 1
ATOM 1477 C CA . GLN A 1 179 ? -15.955 12.727 13.538 1.00 67.25 179 GLN A CA 1
ATOM 1478 C C . GLN A 1 179 ? -17.357 12.178 13.812 1.00 67.25 179 GLN A C 1
ATOM 1480 O O . GLN A 1 179 ? -18.043 11.748 12.890 1.00 67.25 179 GLN A O 1
ATOM 1485 N N . TYR A 1 180 ? -17.807 12.242 15.064 1.00 69.69 180 TYR A N 1
ATOM 1486 C CA . TYR A 1 180 ? -19.155 11.824 15.427 1.00 69.69 180 TYR A CA 1
ATOM 1487 C C . TYR A 1 180 ? -20.235 12.701 14.772 1.00 69.69 180 TYR A C 1
ATOM 1489 O O . TYR A 1 180 ? -21.184 12.184 14.186 1.00 69.69 180 TYR A O 1
ATOM 1497 N N . GLU A 1 181 ? -20.064 14.028 14.786 1.00 67.38 181 GLU A N 1
ATOM 1498 C CA . GLU A 1 181 ? -20.946 14.955 14.064 1.00 67.38 181 GLU A CA 1
ATOM 1499 C C . GLU A 1 181 ? -21.007 14.633 12.568 1.00 67.38 181 GLU A C 1
ATOM 1501 O O . GLU A 1 181 ? -22.070 14.735 11.960 1.00 67.38 181 GLU A O 1
ATOM 1506 N N . PHE A 1 182 ? -19.882 14.236 11.971 1.00 65.94 182 PHE A N 1
ATOM 1507 C CA . PHE A 1 182 ? -19.837 13.814 10.578 1.00 65.94 182 PHE A CA 1
ATOM 1508 C C . PHE A 1 182 ? -20.656 12.532 10.337 1.00 65.94 182 PHE A C 1
ATOM 1510 O O . PHE A 1 182 ? -21.484 12.502 9.430 1.00 65.94 182 PHE A O 1
ATOM 1517 N N . VAL A 1 183 ? -20.462 11.504 11.170 1.00 65.06 183 VAL A N 1
ATOM 1518 C CA . VAL A 1 183 ? -21.200 10.226 11.125 1.00 65.06 183 VAL A CA 1
ATOM 1519 C C . VAL A 1 183 ? -22.708 10.456 11.240 1.00 65.06 183 VAL A C 1
ATOM 1521 O O . VAL A 1 183 ? -23.459 9.948 10.414 1.00 65.06 183 VAL A O 1
ATOM 1524 N N . ILE A 1 184 ? -23.154 11.290 12.187 1.00 66.44 184 ILE A N 1
ATOM 1525 C CA . ILE A 1 184 ? -24.572 11.668 12.307 1.00 66.44 184 ILE A CA 1
ATOM 1526 C C . ILE A 1 184 ? -25.078 12.369 11.042 1.00 66.44 184 ILE A C 1
ATOM 1528 O O . ILE A 1 184 ? -26.177 12.083 10.570 1.00 66.44 184 ILE A O 1
ATOM 1532 N N . LYS A 1 185 ? -24.302 13.313 10.496 1.00 63.50 185 LYS A N 1
ATOM 1533 C CA . LYS A 1 185 ? -24.729 14.138 9.355 1.00 63.50 185 LYS A CA 1
ATOM 1534 C C . LYS A 1 185 ? -24.868 13.360 8.050 1.00 63.50 185 LYS A C 1
ATOM 1536 O O . LYS A 1 185 ? -25.576 13.834 7.167 1.00 63.50 185 LYS A O 1
ATOM 1541 N N . LEU A 1 186 ? -24.239 12.189 7.920 1.00 55.19 186 LEU A N 1
ATOM 1542 C CA . LEU A 1 186 ? -24.468 11.297 6.779 1.00 55.19 186 LEU A CA 1
ATOM 1543 C C . LEU A 1 186 ? -25.924 10.796 6.685 1.00 55.19 186 LEU A C 1
ATOM 1545 O O . LEU A 1 186 ? -26.315 10.340 5.614 1.00 55.19 186 LEU A O 1
ATOM 1549 N N . ASN A 1 187 ? -26.733 10.982 7.741 1.00 52.19 187 ASN A N 1
ATOM 1550 C CA . ASN A 1 187 ? -28.153 10.631 7.816 1.00 52.19 187 ASN A CA 1
ATOM 1551 C C . ASN A 1 187 ? -28.408 9.110 7.661 1.00 52.19 187 ASN A C 1
ATOM 1553 O O . ASN A 1 187 ? -27.515 8.339 7.318 1.00 52.19 187 ASN A O 1
ATOM 1557 N N . GLU A 1 188 ? -29.629 8.648 7.942 1.00 51.97 188 GLU A N 1
ATOM 1558 C CA . GLU A 1 188 ? -29.985 7.213 8.050 1.00 51.97 188 GLU A CA 1
ATOM 1559 C C . GLU A 1 188 ? -29.803 6.372 6.762 1.00 51.97 188 GLU A C 1
ATOM 1561 O O . GLU A 1 188 ? -29.956 5.150 6.794 1.00 51.97 188 GLU A O 1
ATOM 1566 N N . GLU A 1 189 ? -29.467 6.989 5.624 1.00 46.53 189 GLU A N 1
ATOM 1567 C CA . GLU A 1 189 ? -29.313 6.309 4.327 1.00 46.53 189 GLU A CA 1
ATOM 1568 C C . GLU A 1 189 ? -28.041 5.451 4.234 1.00 46.53 189 GLU A C 1
ATOM 1570 O O . GLU A 1 189 ? -27.950 4.551 3.393 1.00 46.53 189 GLU A O 1
ATOM 1575 N N . VAL A 1 190 ? -27.061 5.699 5.110 1.00 51.28 190 VAL A N 1
ATOM 1576 C CA . VAL A 1 190 ? -25.829 4.915 5.212 1.00 51.28 190 VAL A CA 1
ATOM 1577 C C . VAL A 1 190 ? -25.586 4.585 6.678 1.00 51.28 190 VAL A C 1
ATOM 1579 O O . VAL A 1 190 ? -25.359 5.459 7.509 1.00 51.28 190 VAL A O 1
ATOM 1582 N N . SER A 1 191 ? -25.583 3.299 7.013 1.00 61.09 191 SER A N 1
ATOM 1583 C CA . SER A 1 191 ? -25.093 2.857 8.313 1.00 61.09 191 SER A CA 1
ATOM 1584 C C . SER A 1 191 ? -23.616 3.243 8.438 1.00 61.09 191 SER A C 1
ATOM 1586 O O . SER A 1 191 ? -22.794 2.936 7.583 1.00 61.09 191 SER A O 1
ATOM 1588 N N . SER A 1 192 ? -23.234 3.957 9.485 1.00 67.81 192 SER A N 1
ATOM 1589 C CA . SER A 1 192 ? -21.847 4.381 9.668 1.00 67.81 192 SER A CA 1
ATOM 1590 C C . SER A 1 192 ? -21.385 4.064 11.077 1.00 67.81 192 SER A C 1
ATOM 1592 O O . SER A 1 192 ? -22.167 4.070 12.025 1.00 67.81 192 SER A O 1
ATOM 1594 N N . LYS A 1 193 ? -20.112 3.698 11.201 1.00 74.44 193 LYS A N 1
ATOM 1595 C CA . LYS A 1 193 ? -19.498 3.343 12.474 1.00 74.44 193 LYS A CA 1
ATOM 1596 C C . LYS A 1 193 ? -18.176 4.063 12.612 1.00 74.44 193 LYS A C 1
ATOM 1598 O O . LYS A 1 193 ? -17.349 4.070 11.699 1.00 74.44 193 LYS A O 1
ATOM 1603 N N . HIS A 1 194 ? -17.979 4.646 13.781 1.00 77.50 194 HIS A N 1
ATOM 1604 C CA . HIS A 1 194 ? -16.700 5.191 14.176 1.00 77.50 194 HIS A CA 1
ATOM 1605 C C . HIS A 1 194 ? -16.014 4.168 15.082 1.00 77.50 194 HIS A C 1
ATOM 1607 O O . HIS A 1 194 ? -16.572 3.713 16.079 1.00 77.50 194 HIS A O 1
ATOM 1613 N N . LEU A 1 195 ? -14.827 3.746 14.671 1.00 79.56 195 LEU A N 1
ATOM 1614 C CA . LEU A 1 195 ? -13.982 2.807 15.376 1.00 79.56 195 LEU A CA 1
ATOM 1615 C C . LEU A 1 195 ? -12.700 3.482 15.828 1.00 79.56 195 LEU A C 1
ATOM 1617 O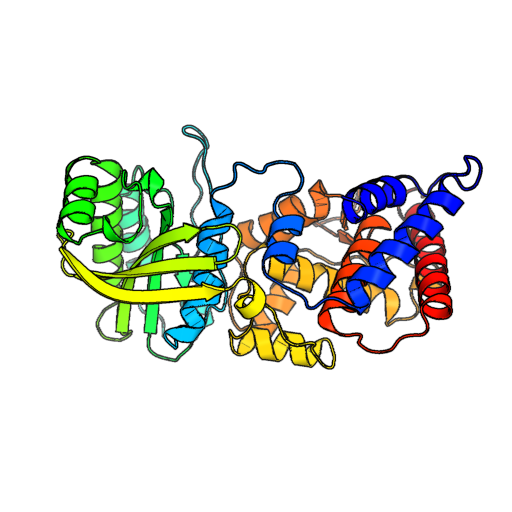 O . LEU A 1 195 ? -12.105 4.296 15.123 1.00 79.56 195 LEU A O 1
ATOM 1621 N N . TYR A 1 196 ? -12.235 3.038 16.980 1.00 82.50 196 TYR A N 1
ATOM 1622 C CA . TYR A 1 196 ? -10.930 3.369 17.505 1.00 82.50 196 TYR A CA 1
ATOM 1623 C C . TYR A 1 196 ? -10.131 2.082 17.667 1.00 82.50 196 TYR A C 1
ATOM 1625 O O . TYR A 1 196 ? -10.581 1.151 18.332 1.00 82.50 196 TYR A O 1
ATOM 1633 N N . ALA A 1 197 ? -8.969 2.008 17.030 1.00 85.19 197 ALA A N 1
ATOM 1634 C CA . ALA A 1 197 ? -8.095 0.851 17.052 1.00 85.19 197 ALA A CA 1
ATOM 1635 C C . ALA A 1 197 ? -6.816 1.165 17.834 1.00 85.19 197 ALA A C 1
ATOM 1637 O O . ALA A 1 197 ? -6.091 2.109 17.514 1.00 85.19 197 ALA A O 1
ATOM 1638 N N . VAL A 1 198 ? -6.508 0.343 18.832 1.00 87.38 198 VAL A N 1
ATOM 1639 C CA . VAL A 1 198 ? -5.239 0.397 19.561 1.00 87.38 198 VAL A CA 1
ATOM 1640 C C . VAL A 1 198 ? -4.399 -0.805 19.177 1.00 87.38 198 VAL A C 1
ATOM 1642 O O . VAL A 1 198 ? -4.878 -1.937 19.209 1.00 87.38 198 VAL A O 1
ATOM 1645 N N . VAL A 1 199 ? -3.155 -0.549 18.782 1.00 86.94 199 VAL A N 1
ATOM 1646 C CA . VAL A 1 199 ? -2.258 -1.551 18.207 1.00 86.94 199 VAL A CA 1
ATOM 1647 C C . VAL A 1 199 ? -1.049 -1.760 19.104 1.00 86.94 199 VAL A C 1
ATOM 1649 O O . VAL A 1 199 ? -0.321 -0.818 19.434 1.00 86.94 199 VAL A O 1
ATOM 1652 N N . GLU A 1 200 ? -0.796 -3.018 19.438 1.00 87.56 200 GLU A N 1
ATOM 1653 C CA . GLU A 1 200 ? 0.458 -3.490 20.010 1.00 87.56 200 GLU A CA 1
ATOM 1654 C C . GLU A 1 200 ? 1.150 -4.382 18.984 1.00 87.56 200 GLU A C 1
ATOM 1656 O O . GLU A 1 200 ? 0.586 -5.376 18.529 1.00 87.56 200 GLU A O 1
ATOM 1661 N N . THR A 1 201 ? 2.380 -4.031 18.610 1.00 85.50 201 THR A N 1
ATOM 1662 C CA . THR A 1 201 ? 3.191 -4.885 17.736 1.00 85.50 201 THR A CA 1
ATOM 1663 C C . THR A 1 201 ? 4.348 -5.475 18.525 1.00 85.50 201 THR A C 1
ATOM 1665 O O . THR A 1 201 ? 5.124 -4.748 19.146 1.00 85.50 201 THR A O 1
ATOM 1668 N N . ALA A 1 202 ? 4.471 -6.795 18.463 1.00 86.25 202 ALA A N 1
ATOM 1669 C CA . ALA A 1 202 ? 5.627 -7.558 18.902 1.00 86.25 202 ALA A CA 1
ATOM 1670 C C . ALA A 1 202 ? 6.384 -8.113 17.682 1.00 86.25 202 ALA A C 1
ATOM 1672 O O . ALA A 1 202 ? 5.993 -7.914 16.537 1.00 86.25 202 ALA A O 1
ATOM 1673 N N . THR A 1 203 ? 7.496 -8.808 17.912 1.00 82.81 203 THR A N 1
ATOM 1674 C CA . THR A 1 203 ? 8.333 -9.336 16.821 1.00 82.81 203 THR A CA 1
ATOM 1675 C C . THR A 1 203 ? 7.671 -10.446 16.002 1.00 82.81 203 THR A C 1
ATOM 1677 O O . THR A 1 203 ? 8.073 -10.672 14.869 1.00 82.81 203 THR A O 1
ATOM 1680 N N . ASP A 1 204 ? 6.715 -11.170 16.582 1.00 87.81 204 ASP A N 1
ATOM 1681 C CA . ASP A 1 204 ? 6.079 -12.364 16.010 1.00 87.81 204 ASP A CA 1
ATOM 1682 C C . ASP A 1 204 ? 4.556 -12.235 15.853 1.00 87.81 204 ASP A C 1
ATOM 1684 O O . ASP A 1 204 ? 3.917 -13.100 15.248 1.00 87.81 204 ASP A O 1
ATOM 1688 N N . ARG A 1 205 ? 3.964 -11.163 16.389 1.00 90.62 205 ARG A N 1
ATOM 1689 C CA . ARG A 1 205 ? 2.518 -10.937 16.382 1.00 90.62 205 ARG A CA 1
ATOM 1690 C C . ARG A 1 205 ? 2.156 -9.464 16.451 1.00 90.62 205 ARG A C 1
ATOM 1692 O O . ARG A 1 205 ? 2.894 -8.640 16.987 1.00 90.62 205 ARG A O 1
ATOM 1699 N N . THR A 1 206 ? 0.948 -9.164 15.999 1.00 89.31 206 THR A N 1
ATOM 1700 C CA . THR A 1 206 ? 0.279 -7.882 16.198 1.00 89.31 206 THR A CA 1
ATOM 1701 C C . THR A 1 206 ? -1.084 -8.095 16.821 1.00 89.31 206 THR A C 1
ATOM 1703 O O . THR A 1 206 ? -1.890 -8.869 16.304 1.00 89.31 206 THR A O 1
ATOM 1706 N N . THR A 1 207 ? -1.350 -7.361 17.894 1.00 91.69 207 THR A N 1
ATOM 1707 C CA . THR A 1 207 ? -2.647 -7.331 18.560 1.00 91.69 207 THR A CA 1
ATOM 1708 C C . THR A 1 207 ? -3.325 -5.994 18.295 1.00 91.69 207 THR A C 1
ATOM 1710 O O . THR A 1 207 ? -2.717 -4.934 18.439 1.00 91.69 207 THR A O 1
ATOM 1713 N N . VAL A 1 208 ? -4.590 -6.045 17.883 1.00 90.94 208 VAL A N 1
ATOM 1714 C CA . VAL A 1 208 ? -5.431 -4.878 17.615 1.00 90.94 208 VAL A CA 1
ATOM 1715 C C . VAL A 1 208 ? -6.688 -4.963 18.470 1.00 90.94 208 VAL A C 1
ATOM 1717 O O . VAL A 1 208 ? -7.505 -5.865 18.280 1.00 90.94 208 VAL A O 1
ATOM 1720 N N . HIS A 1 209 ? -6.858 -4.004 19.377 1.00 91.06 209 HIS A N 1
ATOM 1721 C CA . HIS A 1 209 ? -8.105 -3.787 20.107 1.00 91.06 209 HIS A CA 1
ATOM 1722 C C . HIS A 1 209 ? -8.953 -2.772 19.363 1.00 91.06 209 HIS A C 1
ATOM 1724 O O . HIS A 1 209 ? -8.483 -1.680 19.057 1.00 91.06 209 HIS A O 1
ATOM 1730 N N . ILE A 1 210 ? -10.201 -3.120 19.090 1.00 89.44 210 ILE A N 1
ATOM 1731 C CA . ILE A 1 210 ? -11.138 -2.286 18.352 1.00 89.44 210 ILE A CA 1
ATOM 1732 C C . ILE A 1 210 ? -12.266 -1.910 19.297 1.00 89.44 210 ILE A C 1
ATOM 1734 O O . ILE A 1 210 ? -12.907 -2.775 19.897 1.00 89.44 210 ILE A O 1
ATOM 1738 N N . TYR A 1 211 ? -12.507 -0.611 19.401 1.00 88.62 211 TYR A N 1
ATOM 1739 C CA . TYR A 1 211 ? -13.567 -0.018 20.195 1.00 88.62 211 TYR A CA 1
ATOM 1740 C C . TYR A 1 211 ? -14.551 0.663 19.261 1.00 88.62 211 TYR A C 1
ATOM 1742 O O . TYR A 1 211 ? -14.157 1.423 18.376 1.00 88.62 211 TYR A O 1
ATOM 1750 N N . GLU A 1 212 ? -15.831 0.388 19.462 1.00 87.38 212 GLU A N 1
ATOM 1751 C CA . GLU A 1 212 ? -16.894 1.163 18.851 1.00 87.38 212 GLU A CA 1
ATOM 1752 C C . GLU A 1 212 ? -17.084 2.446 19.646 1.00 87.38 212 GLU A C 1
ATOM 1754 O O . GLU A 1 212 ? -17.131 2.450 20.877 1.00 87.38 212 GLU A O 1
ATOM 1759 N N . VAL A 1 213 ? -17.163 3.545 18.920 1.00 83.50 213 VAL A N 1
ATOM 1760 C CA . VAL A 1 213 ? -17.411 4.859 19.474 1.00 83.50 213 VAL A CA 1
ATOM 1761 C C . VAL A 1 213 ? -18.916 5.097 19.542 1.00 83.50 213 VAL A C 1
ATOM 1763 O O . VAL A 1 213 ? -19.599 5.025 18.521 1.00 83.50 213 VAL A O 1
ATOM 1766 N N . LEU A 1 214 ? -19.411 5.417 20.735 1.00 82.50 214 LEU A N 1
ATOM 1767 C CA . LEU A 1 214 ? -20.812 5.705 21.007 1.00 82.50 214 LEU A CA 1
ATOM 1768 C C . LEU A 1 214 ? -20.984 7.186 21.379 1.00 82.50 214 LEU A C 1
ATOM 1770 O O . LEU A 1 214 ? -20.162 7.759 22.100 1.00 82.50 214 LEU A O 1
ATOM 1774 N N . ASP A 1 215 ? -22.082 7.770 20.905 1.00 73.31 215 ASP A N 1
ATOM 1775 C CA . ASP A 1 215 ? -22.585 9.100 21.256 1.00 73.31 215 ASP A CA 1
ATOM 1776 C C . ASP A 1 215 ? -21.679 10.317 20.953 1.00 73.31 215 ASP A C 1
ATOM 1778 O O . ASP A 1 215 ? -20.513 10.231 20.566 1.00 73.31 215 ASP A O 1
ATOM 1782 N N . SER A 1 216 ? -22.243 11.517 21.145 1.00 67.19 216 SER A N 1
ATOM 1783 C CA . SER A 1 216 ? -21.573 12.816 20.954 1.00 67.19 216 SER A CA 1
ATOM 1784 C C . SER A 1 216 ? -20.639 13.188 22.100 1.00 67.19 216 SER A C 1
ATOM 1786 O O . SER A 1 216 ? -20.344 14.355 22.333 1.00 67.19 216 SER A O 1
ATOM 1788 N N . THR A 1 217 ? -20.244 12.233 22.920 1.00 71.44 217 THR A N 1
ATOM 1789 C CA . THR A 1 217 ? -19.281 12.395 24.004 1.00 71.44 217 THR A CA 1
ATOM 1790 C C . THR A 1 217 ? -18.539 11.083 24.037 1.00 71.44 217 THR A C 1
ATOM 1792 O O . THR A 1 217 ? -19.218 10.062 24.024 1.00 71.44 217 THR A O 1
ATOM 1795 N N . PRO A 1 218 ? -17.196 11.073 24.038 1.00 71.00 218 PRO A N 1
ATOM 1796 C CA . PRO A 1 218 ? -16.455 9.845 23.856 1.00 71.00 218 PRO A CA 1
ATOM 1797 C C . PRO A 1 218 ? -16.794 8.843 24.929 1.00 71.00 218 PRO A C 1
ATOM 1799 O O . PRO A 1 218 ? -16.290 8.911 26.046 1.00 71.00 218 PRO A O 1
ATOM 1802 N N . THR A 1 219 ? -17.668 7.927 24.549 1.00 85.56 219 THR A N 1
ATOM 1803 C CA . THR A 1 219 ? -17.908 6.671 25.208 1.00 85.56 219 THR A CA 1
ATOM 1804 C C . THR A 1 219 ? -17.446 5.624 24.219 1.00 85.56 219 THR A C 1
ATOM 1806 O O . THR A 1 219 ? -17.767 5.649 23.032 1.00 85.56 219 THR A O 1
ATOM 1809 N N . PHE A 1 220 ? -16.560 4.772 24.697 1.00 87.88 220 PHE A N 1
ATOM 1810 C CA . PHE A 1 220 ? -16.041 3.665 23.926 1.00 87.88 220 PHE A CA 1
ATOM 1811 C C . PHE A 1 220 ? -16.740 2.430 24.428 1.00 87.88 220 PHE A C 1
ATOM 1813 O O . PHE A 1 220 ? -16.983 2.324 25.623 1.00 87.88 220 PHE A O 1
ATOM 1820 N N . LYS A 1 221 ? -17.024 1.512 23.521 1.00 91.44 221 LYS A N 1
ATOM 1821 C CA . LYS A 1 221 ? -17.437 0.164 23.848 1.00 91.44 221 LYS A CA 1
ATOM 1822 C C . LYS A 1 221 ? -16.444 -0.789 23.221 1.00 91.44 221 LYS A C 1
ATOM 1824 O O . LYS A 1 221 ? -16.228 -0.725 22.009 1.00 91.44 221 LYS A O 1
ATOM 1829 N N . PHE A 1 222 ? -15.845 -1.672 24.009 1.00 92.06 222 PHE A N 1
ATOM 1830 C CA . PHE A 1 222 ? -15.011 -2.728 23.452 1.00 92.06 222 PHE A CA 1
ATOM 1831 C C . PHE A 1 222 ? -15.825 -3.524 22.427 1.00 92.06 222 PHE A C 1
ATOM 1833 O O . PHE A 1 222 ? -16.900 -4.052 22.726 1.00 92.06 222 PHE A O 1
ATOM 1840 N N . PHE A 1 223 ? -15.325 -3.565 21.196 1.00 89.19 223 PHE A N 1
ATOM 1841 C CA . PHE A 1 223 ? -16.002 -4.218 20.088 1.00 89.19 223 PHE A CA 1
ATOM 1842 C C . PHE A 1 223 ? -15.383 -5.585 19.826 1.00 89.19 223 PHE A C 1
ATOM 1844 O O . PHE A 1 223 ? -16.092 -6.594 19.848 1.00 89.19 223 PHE A O 1
ATOM 1851 N N . LYS A 1 224 ? -14.066 -5.632 19.588 1.00 91.31 224 LYS A N 1
ATOM 1852 C CA . LYS A 1 224 ? -13.349 -6.890 19.358 1.00 91.31 224 LYS A CA 1
ATOM 1853 C C . LYS A 1 224 ? -11.837 -6.747 19.484 1.00 91.31 224 LYS A C 1
ATOM 1855 O O . LYS A 1 224 ? -11.289 -5.677 19.251 1.00 91.31 224 LYS A O 1
ATOM 1860 N N . GLU A 1 225 ? -11.171 -7.864 19.743 1.00 92.62 225 GLU A N 1
ATOM 1861 C CA . GLU A 1 225 ? -9.718 -8.008 19.666 1.00 92.62 225 GLU A CA 1
ATOM 1862 C C . GLU A 1 225 ? -9.344 -8.998 18.557 1.00 92.62 225 GLU A C 1
ATOM 1864 O O . GLU A 1 225 ? -10.009 -10.022 18.371 1.00 92.62 225 GLU A O 1
ATOM 1869 N N . TYR A 1 226 ? -8.253 -8.700 17.852 1.00 92.12 226 TYR A N 1
ATOM 1870 C CA . TYR A 1 226 ? -7.565 -9.652 16.986 1.00 92.12 226 TYR A CA 1
ATOM 1871 C C . TYR A 1 226 ? -6.086 -9.684 17.311 1.00 92.12 226 TYR A C 1
ATOM 1873 O O . TYR A 1 226 ? -5.424 -8.651 17.269 1.00 92.12 226 TYR A O 1
ATOM 1881 N N . THR A 1 227 ? -5.565 -10.882 17.543 1.00 93.00 227 THR A N 1
ATOM 1882 C CA . THR A 1 227 ? -4.128 -11.135 17.561 1.00 93.00 227 THR A CA 1
ATOM 1883 C C . THR A 1 227 ? -3.786 -11.959 16.333 1.00 93.00 227 THR A C 1
ATOM 1885 O O . THR A 1 227 ? -4.231 -13.098 16.218 1.00 93.00 227 THR A O 1
ATOM 1888 N N . LEU A 1 228 ? -3.021 -11.366 15.421 1.00 90.62 228 LEU A N 1
ATOM 1889 C CA . LEU A 1 228 ? -2.519 -12.023 14.220 1.00 90.62 228 LEU A CA 1
ATOM 1890 C C . LEU A 1 228 ? -1.019 -12.248 14.357 1.00 90.62 228 LEU A C 1
ATOM 1892 O O . LEU A 1 228 ? -0.281 -11.340 14.744 1.00 90.62 228 LEU A O 1
ATOM 1896 N N . LYS A 1 229 ? -0.557 -13.440 14.008 1.00 91.12 229 LYS A N 1
ATOM 1897 C CA . LYS A 1 229 ? 0.867 -13.731 13.847 1.00 91.12 229 LYS A CA 1
ATOM 1898 C C . LYS A 1 229 ? 1.393 -13.124 12.548 1.00 91.12 229 LYS A C 1
ATOM 1900 O O . LYS A 1 229 ? 0.632 -12.920 11.602 1.00 91.12 229 LYS A O 1
ATOM 1905 N N . GLU A 1 230 ? 2.699 -12.877 12.454 1.00 84.50 230 GLU A N 1
ATOM 1906 C CA . GLU A 1 230 ? 3.297 -12.309 11.230 1.00 84.50 230 GLU A CA 1
ATOM 1907 C C . GLU A 1 230 ? 3.007 -13.151 9.972 1.00 84.50 230 GLU A C 1
ATOM 1909 O O . GLU A 1 230 ? 2.855 -12.611 8.873 1.00 84.50 230 GLU A O 1
ATOM 1914 N N . GLU A 1 231 ? 2.874 -14.478 10.094 1.00 85.56 231 GLU A N 1
ATOM 1915 C CA . GLU A 1 231 ? 2.485 -15.328 8.968 1.00 85.56 231 GLU A CA 1
ATOM 1916 C C . GLU A 1 231 ? 1.064 -15.089 8.443 1.00 85.56 231 GLU A C 1
ATOM 1918 O O . GLU A 1 231 ? 0.813 -15.381 7.275 1.00 85.56 231 GLU A O 1
ATOM 1923 N N . GLU A 1 232 ? 0.165 -14.534 9.253 1.00 87.25 232 GLU A N 1
ATOM 1924 C CA . GLU A 1 232 ? -1.223 -14.240 8.874 1.00 87.25 232 GLU A CA 1
ATOM 1925 C C . GLU A 1 232 ? -1.341 -12.929 8.082 1.00 87.25 232 GLU A C 1
ATOM 1927 O O . GLU A 1 232 ? -2.333 -12.698 7.393 1.00 87.25 232 GLU A O 1
ATOM 1932 N N . PHE A 1 233 ? -0.296 -12.093 8.097 1.00 86.25 233 PHE A N 1
ATOM 1933 C CA . PHE A 1 233 ? -0.181 -10.892 7.262 1.00 86.25 233 PHE A CA 1
ATOM 1934 C C . PHE A 1 233 ? 0.356 -11.181 5.849 1.00 86.25 233 PHE A C 1
ATOM 1936 O O . PHE A 1 233 ? 0.779 -10.265 5.130 1.00 86.25 233 PHE A O 1
ATOM 1943 N N . LYS A 1 234 ? 0.375 -12.452 5.435 1.00 88.00 234 LYS A N 1
ATOM 1944 C CA . LYS A 1 234 ? 0.823 -12.884 4.109 1.00 88.00 234 LYS A CA 1
ATOM 1945 C C . LYS A 1 234 ? -0.333 -12.912 3.118 1.00 88.00 234 LYS A C 1
ATOM 1947 O O . LYS A 1 234 ? -1.462 -13.252 3.448 1.00 88.00 234 LYS A O 1
ATOM 1952 N N . ILE A 1 235 ? -0.022 -12.573 1.876 1.00 86.75 235 ILE A N 1
ATOM 1953 C CA . ILE A 1 235 ? -0.945 -12.671 0.751 1.00 86.75 235 ILE A CA 1
ATOM 1954 C C . ILE A 1 235 ? -0.571 -13.911 -0.051 1.00 86.75 235 ILE A C 1
ATOM 1956 O O . ILE A 1 235 ? 0.580 -14.074 -0.467 1.00 86.75 235 ILE A O 1
ATOM 1960 N N . ASP A 1 236 ? -1.561 -14.771 -0.282 1.00 85.62 236 ASP A N 1
ATOM 1961 C CA . ASP A 1 236 ? -1.418 -15.905 -1.188 1.00 85.62 236 ASP A CA 1
ATOM 1962 C C . ASP A 1 236 ? -1.013 -15.425 -2.576 1.00 85.62 236 ASP A C 1
ATOM 1964 O O . ASP A 1 236 ? -1.573 -14.441 -3.086 1.00 85.62 236 ASP A O 1
ATOM 1968 N N . LYS A 1 237 ? -0.105 -16.168 -3.223 1.00 88.56 237 LYS A N 1
ATOM 1969 C CA . LYS A 1 237 ? 0.289 -15.863 -4.598 1.00 88.56 237 LYS A CA 1
ATOM 1970 C C . LYS A 1 237 ? -0.948 -15.749 -5.490 1.00 88.56 237 LYS A C 1
ATOM 1972 O O . LYS A 1 237 ? -1.932 -16.480 -5.353 1.00 88.56 237 LYS A O 1
ATOM 1977 N N . CYS A 1 238 ? -0.921 -14.742 -6.343 1.00 91.31 238 CYS A N 1
ATOM 1978 C CA . CYS A 1 238 ? -1.939 -14.466 -7.333 1.00 91.31 238 CYS A CA 1
ATOM 1979 C C . CYS A 1 238 ? -1.553 -15.170 -8.630 1.00 91.31 238 CYS A C 1
ATOM 1981 O O . CYS A 1 238 ? -0.369 -15.317 -8.928 1.00 91.31 238 CYS A O 1
ATOM 1983 N N . LYS A 1 239 ? -2.542 -15.617 -9.399 1.00 90.38 239 LYS A N 1
ATOM 1984 C CA . LYS A 1 239 ? -2.275 -16.302 -10.676 1.00 90.38 239 LYS A CA 1
ATOM 1985 C C . LYS A 1 239 ? -1.622 -15.368 -11.690 1.00 90.38 239 LYS A C 1
ATOM 1987 O O . LYS A 1 239 ? -0.707 -15.754 -12.408 1.00 90.38 239 LYS A O 1
ATOM 1992 N N . ASP A 1 240 ? -2.108 -14.140 -11.720 1.00 90.50 240 ASP A N 1
ATOM 1993 C CA . ASP A 1 240 ? -1.705 -13.082 -12.627 1.00 90.50 240 ASP A CA 1
ATOM 1994 C C . ASP A 1 240 ? -2.106 -11.726 -12.026 1.00 90.50 240 ASP A C 1
ATOM 1996 O O . ASP A 1 240 ? -2.569 -11.628 -10.881 1.00 90.50 240 ASP A O 1
ATOM 2000 N N . PHE A 1 241 ? -1.888 -10.661 -12.796 1.00 91.94 241 PHE A N 1
ATOM 2001 C CA . PHE A 1 241 ? -2.249 -9.315 -12.379 1.00 91.94 241 PHE A CA 1
ATOM 2002 C C . PHE A 1 241 ? -3.762 -9.152 -12.196 1.00 91.94 241 PHE A C 1
ATOM 2004 O O . PHE A 1 241 ? -4.171 -8.480 -11.255 1.00 91.94 241 PHE A O 1
ATOM 2011 N N . ASP A 1 242 ? -4.591 -9.804 -13.011 1.00 93.00 242 ASP A N 1
ATOM 2012 C CA . ASP A 1 242 ? -6.048 -9.680 -12.921 1.00 93.00 242 ASP A CA 1
ATOM 2013 C C . ASP A 1 242 ? -6.590 -10.323 -11.633 1.00 93.00 242 ASP A C 1
ATOM 2015 O O . ASP A 1 242 ? -7.455 -9.746 -10.972 1.00 93.00 242 ASP A O 1
ATOM 2019 N N . ASP A 1 243 ? -6.032 -11.461 -11.205 1.00 93.25 243 ASP A N 1
ATOM 2020 C CA . ASP A 1 243 ? -6.330 -12.071 -9.902 1.00 93.25 243 ASP A CA 1
ATOM 2021 C C . ASP A 1 243 ? -5.916 -11.155 -8.735 1.00 93.25 243 ASP A C 1
ATOM 2023 O O . ASP A 1 243 ? -6.641 -11.033 -7.744 1.00 93.25 243 ASP A O 1
ATOM 2027 N N . LEU A 1 244 ? -4.786 -10.445 -8.855 1.00 92.06 244 LEU A N 1
ATOM 2028 C CA . LEU A 1 244 ? -4.378 -9.449 -7.858 1.00 92.06 244 LEU A CA 1
ATOM 2029 C C . LEU A 1 244 ? -5.372 -8.284 -7.779 1.00 92.06 244 LEU A C 1
ATOM 2031 O O . LEU A 1 244 ? -5.771 -7.901 -6.674 1.00 92.06 244 LEU A O 1
ATOM 2035 N N . LEU A 1 245 ? -5.785 -7.739 -8.926 1.00 91.19 245 LEU A N 1
ATOM 2036 C CA . LEU A 1 245 ? -6.785 -6.675 -8.981 1.00 91.19 245 LEU A CA 1
ATOM 2037 C C . LEU A 1 245 ? -8.106 -7.151 -8.371 1.00 91.19 245 LEU A C 1
ATOM 2039 O O . LEU A 1 245 ? -8.677 -6.466 -7.526 1.00 91.19 245 LEU A O 1
ATOM 2043 N N . GLU A 1 246 ? -8.545 -8.366 -8.690 1.00 88.56 246 GLU A N 1
ATOM 2044 C CA . GLU A 1 246 ? -9.774 -8.941 -8.151 1.00 88.56 246 GLU A CA 1
ATOM 2045 C C . GLU A 1 246 ? -9.724 -9.141 -6.628 1.00 88.56 246 GLU A C 1
ATOM 2047 O O . GLU A 1 246 ? -10.690 -8.832 -5.921 1.00 88.56 246 GLU A O 1
ATOM 2052 N N . LYS A 1 247 ? -8.593 -9.601 -6.080 1.00 86.75 247 LYS A N 1
ATOM 2053 C CA . LYS A 1 247 ? -8.385 -9.660 -4.623 1.00 86.75 247 LYS A CA 1
ATOM 2054 C C . LYS A 1 247 ? -8.421 -8.263 -3.990 1.00 86.75 247 LYS A C 1
ATOM 2056 O O . LYS A 1 247 ? -8.995 -8.116 -2.907 1.00 86.75 247 LYS A O 1
ATOM 2061 N N . GLY A 1 248 ? -7.882 -7.249 -4.669 1.00 82.75 248 GLY A N 1
ATOM 2062 C CA . GLY A 1 248 ? -7.970 -5.841 -4.269 1.00 82.75 248 GLY A CA 1
ATOM 2063 C C . GLY A 1 248 ? -9.403 -5.297 -4.282 1.00 82.75 248 GLY A C 1
ATOM 2064 O O . GLY A 1 248 ? -9.854 -4.751 -3.279 1.00 82.75 248 GLY A O 1
ATOM 2065 N N . ARG A 1 249 ? -10.182 -5.534 -5.349 1.00 78.69 249 ARG A N 1
ATOM 2066 C CA . ARG A 1 249 ? -11.615 -5.166 -5.429 1.00 78.69 249 ARG A CA 1
ATOM 2067 C C . ARG A 1 249 ? -12.444 -5.846 -4.342 1.00 78.69 249 ARG A C 1
ATOM 2069 O O . ARG A 1 249 ? -13.397 -5.278 -3.806 1.00 78.69 249 ARG A O 1
ATOM 2076 N N . LYS A 1 250 ? -12.072 -7.079 -3.991 1.00 77.44 250 LYS A N 1
ATOM 2077 C CA . LYS A 1 250 ? -12.672 -7.824 -2.882 1.00 77.44 250 LYS A CA 1
ATOM 2078 C C . LYS A 1 250 ? -12.180 -7.353 -1.503 1.00 77.44 250 LYS A C 1
ATOM 2080 O O . LYS A 1 250 ? -12.617 -7.903 -0.495 1.00 77.44 250 LYS A O 1
ATOM 2085 N N . GLY A 1 251 ? -11.276 -6.374 -1.438 1.00 74.12 251 GLY A N 1
ATOM 2086 C CA . GLY A 1 251 ? -10.643 -5.882 -0.212 1.00 74.12 251 GLY A CA 1
ATOM 2087 C C . GLY A 1 251 ? -9.991 -6.989 0.621 1.00 74.12 251 GLY A C 1
ATOM 2088 O O . GLY A 1 251 ? -9.876 -6.875 1.836 1.00 74.12 251 GLY A O 1
ATOM 2089 N N . LYS A 1 252 ? -9.581 -8.082 -0.039 1.00 78.44 252 LYS A N 1
ATOM 2090 C CA . LYS A 1 252 ? -8.711 -9.113 0.548 1.00 78.44 252 LYS A CA 1
ATOM 2091 C C . LYS A 1 252 ? -7.263 -8.639 0.609 1.00 78.44 252 LYS A C 1
ATOM 2093 O O . LYS A 1 252 ? -6.459 -9.208 1.335 1.00 78.44 252 LYS A O 1
ATOM 2098 N N . ILE A 1 253 ? -6.941 -7.625 -0.191 1.00 81.00 253 ILE A N 1
ATOM 2099 C CA . ILE A 1 253 ? -5.662 -6.936 -0.196 1.00 81.00 253 ILE A CA 1
ATOM 2100 C C . ILE A 1 253 ? -5.968 -5.452 0.018 1.00 81.00 253 ILE A C 1
ATOM 2102 O O . ILE A 1 253 ? -6.575 -4.839 -0.861 1.00 81.00 253 ILE A O 1
ATOM 2106 N N . PRO A 1 254 ? -5.587 -4.872 1.163 1.00 79.25 254 PRO A N 1
ATOM 2107 C CA . PRO A 1 254 ? -5.783 -3.448 1.412 1.00 79.25 254 PRO A CA 1
ATOM 2108 C C . PRO A 1 254 ? -4.976 -2.598 0.424 1.00 79.25 254 PRO A C 1
ATOM 2110 O O . PRO A 1 254 ? -3.753 -2.728 0.324 1.00 79.25 254 PRO A O 1
ATOM 2113 N N . LEU A 1 255 ? -5.641 -1.668 -0.269 1.00 79.12 255 LEU A N 1
ATOM 2114 C CA . LEU A 1 255 ? -4.989 -0.747 -1.214 1.00 79.12 255 LEU A CA 1
ATOM 2115 C C . LEU A 1 255 ? -4.508 0.519 -0.497 1.00 79.12 255 LEU A C 1
ATOM 2117 O O . LEU A 1 255 ? -4.900 1.651 -0.803 1.00 79.12 255 LEU A O 1
ATOM 2121 N N . CYS A 1 256 ? -3.659 0.322 0.510 1.00 77.44 256 CYS A N 1
ATOM 2122 C CA . CYS A 1 256 ? -2.942 1.427 1.132 1.00 77.44 256 CYS A CA 1
ATOM 2123 C C . CYS A 1 256 ? -2.018 2.115 0.112 1.00 77.44 256 CYS A C 1
ATOM 2125 O O . CYS A 1 256 ? -1.675 1.528 -0.916 1.00 77.44 256 CYS A O 1
ATOM 2127 N N . GLN A 1 257 ? -1.575 3.338 0.410 1.00 76.88 257 GLN A N 1
ATOM 2128 C CA . GLN A 1 257 ? -0.726 4.160 -0.470 1.00 76.88 257 GLN A CA 1
ATOM 2129 C C . GLN A 1 257 ? 0.405 3.376 -1.176 1.00 76.88 257 GLN A C 1
ATOM 2131 O O . GLN A 1 257 ? 0.604 3.475 -2.388 1.00 76.88 257 GLN A O 1
ATOM 2136 N N . ALA A 1 258 ? 1.132 2.537 -0.431 1.00 80.00 258 ALA A N 1
ATOM 2137 C CA . ALA A 1 258 ? 2.204 1.724 -0.999 1.00 80.00 258 ALA A CA 1
ATOM 2138 C C . ALA A 1 258 ? 1.713 0.582 -1.877 1.00 80.00 258 ALA A C 1
ATOM 2140 O O . ALA A 1 258 ? 2.312 0.336 -2.919 1.00 80.00 258 ALA A O 1
ATOM 2141 N N . MET A 1 259 ? 0.623 -0.088 -1.506 1.00 85.56 259 MET A N 1
ATOM 2142 C CA . MET A 1 259 ? 0.052 -1.122 -2.360 1.00 85.56 259 MET A CA 1
ATOM 2143 C C . MET A 1 259 ? -0.457 -0.520 -3.679 1.00 85.56 259 MET A C 1
ATOM 2145 O O . MET A 1 259 ? -0.197 -1.085 -4.738 1.00 85.56 259 MET A O 1
ATOM 2149 N N . ARG A 1 260 ? -1.075 0.671 -3.650 1.00 86.81 260 ARG A N 1
ATOM 2150 C CA . ARG A 1 260 ? -1.446 1.415 -4.872 1.00 86.81 260 ARG A CA 1
ATOM 2151 C C . ARG A 1 260 ? -0.230 1.754 -5.723 1.00 86.81 260 ARG A C 1
ATOM 2153 O O . ARG A 1 260 ? -0.222 1.493 -6.918 1.00 86.81 260 ARG A O 1
ATOM 2160 N N . SER A 1 261 ? 0.833 2.245 -5.092 1.00 87.81 261 SER A N 1
ATOM 2161 C CA . SER A 1 261 ? 2.107 2.538 -5.757 1.00 87.81 261 SER A CA 1
ATOM 2162 C C . SER A 1 261 ? 2.727 1.294 -6.414 1.00 87.81 261 SER A C 1
ATOM 2164 O O . SER A 1 261 ? 3.241 1.376 -7.529 1.00 87.81 261 SER A O 1
ATOM 2166 N N . ILE A 1 262 ? 2.640 0.127 -5.766 1.00 91.31 262 ILE A N 1
ATOM 2167 C CA . ILE A 1 262 ? 3.055 -1.158 -6.348 1.00 91.31 262 ILE A CA 1
ATOM 2168 C C . ILE A 1 262 ? 2.186 -1.491 -7.568 1.00 91.31 262 ILE A C 1
ATOM 2170 O O . ILE A 1 262 ? 2.731 -1.813 -8.620 1.00 91.31 262 ILE A O 1
ATOM 2174 N N . LEU A 1 263 ? 0.859 -1.356 -7.470 1.00 92.19 263 LEU A N 1
ATOM 2175 C CA . LEU A 1 263 ? -0.058 -1.587 -8.594 1.00 92.19 263 LEU A CA 1
ATOM 2176 C C . LEU A 1 263 ? 0.218 -0.648 -9.775 1.00 92.19 263 LEU A C 1
ATOM 2178 O O . LEU A 1 263 ? 0.223 -1.103 -10.919 1.00 92.19 263 LEU A O 1
ATOM 2182 N N . TYR A 1 264 ? 0.506 0.628 -9.511 1.00 92.12 264 TYR A N 1
ATOM 2183 C CA . TYR A 1 264 ? 0.926 1.577 -10.537 1.00 92.12 264 TYR A CA 1
ATOM 2184 C C . TYR A 1 264 ? 2.214 1.140 -11.212 1.00 92.12 264 TYR A C 1
ATOM 2186 O O . TYR A 1 264 ? 2.241 1.045 -12.435 1.00 92.12 264 TYR A O 1
ATOM 2194 N N . LEU A 1 265 ? 3.261 0.806 -10.455 1.00 92.94 265 LEU A N 1
ATOM 2195 C CA . LEU A 1 265 ? 4.509 0.318 -11.044 1.00 92.94 265 LEU A CA 1
ATOM 2196 C C . LEU A 1 265 ? 4.290 -0.923 -11.918 1.00 92.94 265 LEU A C 1
ATOM 2198 O O . LEU A 1 265 ? 4.834 -0.986 -13.024 1.00 92.94 265 LEU A O 1
ATOM 2202 N N . THR A 1 266 ? 3.464 -1.871 -11.465 1.00 93.06 266 THR A N 1
ATOM 2203 C CA . THR A 1 266 ? 3.087 -3.063 -12.242 1.00 93.06 266 THR A CA 1
ATOM 2204 C C . THR A 1 266 ? 2.385 -2.681 -13.535 1.00 93.06 266 THR A C 1
ATOM 2206 O O . THR A 1 266 ? 2.812 -3.103 -14.612 1.00 93.06 266 THR A O 1
ATOM 2209 N N . LYS A 1 267 ? 1.389 -1.791 -13.473 1.00 92.81 267 LYS A N 1
ATOM 2210 C CA . LYS A 1 267 ? 0.684 -1.298 -14.659 1.00 92.81 267 LYS A CA 1
ATOM 2211 C C . LYS A 1 267 ? 1.627 -0.608 -15.649 1.00 92.81 267 LYS A C 1
ATOM 2213 O O . LYS A 1 267 ? 1.561 -0.886 -16.847 1.00 92.81 267 LYS A O 1
ATOM 2218 N N . ILE A 1 268 ? 2.520 0.259 -15.167 1.00 92.00 268 ILE A N 1
ATOM 2219 C CA . ILE A 1 268 ? 3.480 0.986 -16.009 1.00 92.00 268 ILE A CA 1
ATOM 2220 C C . ILE A 1 268 ? 4.431 -0.000 -16.697 1.00 92.00 268 ILE A C 1
ATOM 2222 O O . ILE A 1 268 ? 4.639 0.100 -17.907 1.00 92.00 268 ILE A O 1
ATOM 2226 N N . LYS A 1 269 ? 4.975 -0.985 -15.965 1.00 92.12 269 LYS A N 1
ATOM 2227 C CA . LYS A 1 269 ? 5.824 -2.032 -16.554 1.00 92.12 269 LYS A CA 1
ATOM 2228 C C . LYS A 1 269 ? 5.084 -2.813 -17.635 1.00 92.12 269 LYS A C 1
ATOM 2230 O O . LYS A 1 269 ? 5.629 -2.985 -18.724 1.00 92.12 269 LYS A O 1
ATOM 2235 N N . MET A 1 270 ? 3.858 -3.260 -17.362 1.00 90.62 270 MET A N 1
ATOM 2236 C CA . MET A 1 270 ? 3.056 -3.998 -18.342 1.00 90.62 270 MET A CA 1
ATOM 2237 C C . MET A 1 270 ? 2.853 -3.190 -19.626 1.00 90.62 270 MET A C 1
ATOM 2239 O O . MET A 1 270 ? 3.006 -3.729 -20.717 1.00 90.62 270 MET A O 1
ATOM 2243 N N . LEU A 1 271 ? 2.577 -1.889 -19.518 1.00 90.56 271 LEU A N 1
ATOM 2244 C CA . LEU A 1 271 ? 2.425 -1.012 -20.682 1.00 90.56 271 LEU A CA 1
ATOM 2245 C C . LEU A 1 271 ? 3.747 -0.801 -21.434 1.00 90.56 271 LEU A C 1
ATOM 2247 O O . LEU A 1 271 ? 3.753 -0.786 -22.669 1.00 90.56 271 LEU A O 1
ATOM 2251 N N . GLN A 1 272 ? 4.861 -0.676 -20.707 1.00 91.06 272 GLN A N 1
ATOM 2252 C CA . GLN A 1 272 ? 6.199 -0.528 -21.281 1.00 91.06 272 GLN A CA 1
ATOM 2253 C C . GLN A 1 272 ? 6.657 -1.782 -22.045 1.00 91.06 272 GLN A C 1
ATOM 2255 O O . GLN A 1 272 ? 7.300 -1.649 -23.091 1.00 91.06 272 GLN A O 1
ATOM 2260 N N . LEU A 1 273 ? 6.333 -2.981 -21.549 1.00 86.25 273 LEU A N 1
ATOM 2261 C CA . LEU A 1 273 ? 6.754 -4.256 -22.142 1.00 86.25 273 LEU A CA 1
ATOM 2262 C C . LEU A 1 273 ? 5.747 -4.823 -23.158 1.00 86.25 273 LEU A C 1
ATOM 2264 O O . LEU A 1 273 ? 6.153 -5.402 -24.162 1.00 86.25 273 LEU A O 1
ATOM 2268 N N . GLY A 1 274 ? 4.443 -4.632 -22.944 1.00 78.44 274 GLY A N 1
ATOM 2269 C CA . GLY A 1 274 ? 3.385 -5.325 -23.690 1.00 78.44 274 GLY A CA 1
ATOM 2270 C C . GLY A 1 274 ? 3.238 -4.924 -25.161 1.00 78.44 274 GLY A C 1
ATOM 2271 O O . GLY A 1 274 ? 2.789 -5.726 -25.970 1.00 78.44 274 GLY A O 1
ATOM 2272 N N . ASN A 1 275 ? 3.657 -3.715 -25.544 1.00 67.69 275 ASN A N 1
ATOM 2273 C CA . ASN A 1 275 ? 3.497 -3.218 -26.918 1.00 67.69 275 ASN A CA 1
ATOM 2274 C C . ASN A 1 275 ? 4.738 -3.418 -27.803 1.00 67.69 275 ASN A C 1
ATOM 2276 O O . ASN A 1 275 ? 4.855 -2.745 -28.825 1.00 67.69 275 ASN A O 1
ATOM 2280 N N . ARG A 1 276 ? 5.727 -4.225 -27.379 1.00 71.06 276 ARG A N 1
ATOM 2281 C CA . ARG A 1 276 ? 7.065 -4.319 -28.014 1.00 71.06 276 ARG A CA 1
ATOM 2282 C C . ARG A 1 276 ? 7.771 -2.967 -28.216 1.00 71.06 276 ARG A C 1
ATOM 2284 O O . ARG A 1 276 ? 8.825 -2.895 -28.834 1.00 71.06 276 ARG A O 1
ATOM 2291 N N . LYS A 1 277 ? 7.251 -1.885 -27.630 1.00 72.44 277 LYS A N 1
ATOM 2292 C CA . LYS A 1 277 ? 7.825 -0.533 -27.688 1.00 72.44 277 LYS A CA 1
ATOM 2293 C C . LYS A 1 277 ? 9.272 -0.529 -27.227 1.00 72.44 277 LYS A C 1
ATOM 2295 O O . LYS A 1 277 ? 10.127 0.092 -27.848 1.00 72.44 277 LYS A O 1
ATOM 2300 N N . LEU A 1 278 ? 9.560 -1.303 -26.185 1.00 79.06 278 LEU A N 1
ATOM 2301 C CA . LEU A 1 278 ? 10.913 -1.450 -25.679 1.00 79.06 278 LEU A CA 1
ATOM 2302 C C . LEU A 1 278 ? 11.861 -2.149 -26.673 1.00 79.06 278 LEU A C 1
ATOM 2304 O O . LEU A 1 278 ? 13.047 -1.830 -26.695 1.00 79.06 278 LEU A O 1
ATOM 2308 N N . GLU A 1 279 ? 11.359 -3.048 -27.528 1.00 79.50 279 GLU A N 1
ATOM 2309 C CA . GLU A 1 279 ? 12.140 -3.649 -28.623 1.00 79.50 279 GLU A CA 1
ATOM 2310 C C . GLU A 1 279 ? 12.554 -2.592 -29.656 1.00 79.50 279 GLU A C 1
ATOM 2312 O O . GLU A 1 279 ? 13.668 -2.639 -30.170 1.00 79.50 279 GLU A O 1
ATOM 2317 N N . ASN A 1 280 ? 11.708 -1.579 -29.865 1.00 78.81 280 ASN A N 1
ATOM 2318 C CA . ASN A 1 280 ? 11.974 -0.425 -30.730 1.00 78.81 280 ASN A CA 1
ATOM 2319 C C . ASN A 1 280 ? 12.697 0.735 -30.012 1.00 78.81 280 ASN A C 1
ATOM 2321 O O . ASN A 1 280 ? 12.884 1.815 -30.587 1.00 78.81 280 ASN A O 1
ATOM 2325 N N . TYR A 1 281 ? 13.127 0.532 -28.760 1.00 81.88 281 TYR A N 1
ATOM 2326 C CA . TYR A 1 281 ? 13.711 1.565 -27.897 1.00 81.88 281 TYR A CA 1
ATOM 2327 C C . TYR A 1 281 ? 12.809 2.798 -27.737 1.00 81.88 281 TYR A C 1
ATOM 2329 O O . TYR A 1 281 ? 13.283 3.938 -27.737 1.00 81.88 281 TYR A O 1
ATOM 2337 N N . GLU A 1 282 ? 11.503 2.571 -27.630 1.00 84.56 282 GLU A N 1
ATOM 2338 C CA . GLU A 1 282 ? 10.502 3.598 -27.368 1.00 84.56 282 GLU A CA 1
ATOM 2339 C C . GLU A 1 282 ? 10.108 3.617 -25.892 1.00 84.56 282 GLU A C 1
ATOM 2341 O O . GLU A 1 282 ? 9.805 2.587 -25.276 1.00 84.56 282 GLU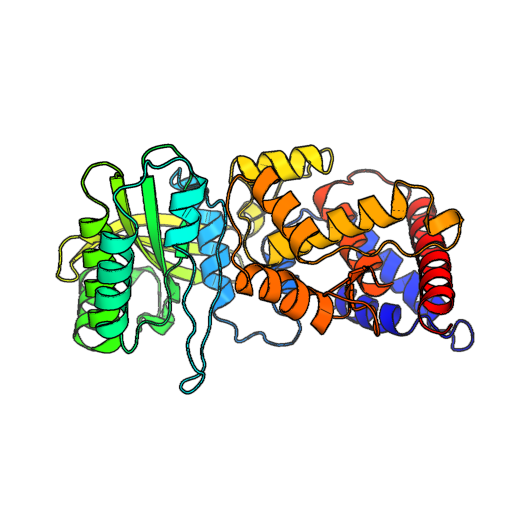 A O 1
ATOM 2346 N N . LEU A 1 283 ? 10.092 4.824 -25.332 1.00 87.19 283 LEU A N 1
ATOM 2347 C CA . LEU A 1 283 ? 9.699 5.066 -23.955 1.00 87.19 283 LEU A CA 1
ATOM 2348 C C . LEU A 1 283 ? 8.181 5.227 -23.871 1.00 87.19 283 LEU A C 1
ATOM 2350 O O . LEU A 1 283 ? 7.597 6.082 -24.538 1.00 87.19 283 LEU A O 1
ATOM 2354 N N . VAL A 1 284 ? 7.533 4.415 -23.038 1.00 88.69 284 VAL A N 1
ATOM 2355 C CA . VAL A 1 284 ? 6.129 4.630 -22.694 1.00 88.69 284 VAL A CA 1
ATOM 2356 C C . VAL A 1 284 ? 6.065 5.703 -21.626 1.00 88.69 284 VAL A C 1
ATOM 2358 O O . VAL A 1 284 ? 6.629 5.556 -20.543 1.00 88.69 284 VAL A O 1
ATOM 2361 N N . THR A 1 285 ? 5.348 6.773 -21.944 1.00 89.38 285 THR A N 1
ATOM 2362 C CA . THR A 1 285 ? 5.020 7.825 -20.990 1.00 89.38 285 THR A CA 1
ATOM 2363 C C . THR A 1 285 ? 3.543 7.785 -20.664 1.00 89.38 285 THR A C 1
ATOM 2365 O O . THR A 1 285 ? 2.735 7.651 -21.583 1.00 89.38 285 THR A O 1
ATOM 2368 N N . LEU A 1 286 ? 3.201 7.952 -19.395 1.00 88.69 286 LEU A N 1
ATOM 2369 C CA . LEU A 1 286 ? 1.822 7.941 -18.921 1.00 88.69 286 LEU A CA 1
ATOM 2370 C C . LEU A 1 286 ? 1.510 9.254 -18.233 1.00 88.69 286 LEU A C 1
ATOM 2372 O O . LEU A 1 286 ? 2.329 9.751 -17.454 1.00 88.69 286 LEU A O 1
ATOM 2376 N N . ASP A 1 287 ? 0.343 9.812 -18.532 1.00 89.19 287 ASP A N 1
ATOM 2377 C CA . ASP A 1 287 ? -0.146 10.960 -17.790 1.00 89.19 287 ASP A CA 1
ATOM 2378 C C . ASP A 1 287 ? -0.564 10.532 -16.375 1.00 89.19 287 ASP A C 1
ATOM 2380 O O . ASP A 1 287 ? -1.129 9.455 -16.160 1.00 89.19 287 ASP A O 1
ATOM 2384 N N . ARG A 1 288 ? -0.277 11.387 -15.389 1.00 85.44 288 ARG A N 1
ATOM 2385 C CA . ARG A 1 288 ? -0.665 11.154 -13.991 1.00 85.44 288 ARG A CA 1
ATOM 2386 C C . ARG A 1 288 ? -2.165 10.892 -13.836 1.00 85.44 288 ARG A C 1
ATOM 2388 O O . ARG A 1 288 ? -2.560 10.099 -12.987 1.00 85.44 288 ARG A O 1
ATOM 2395 N N . ASN A 1 289 ? -2.998 11.585 -14.604 1.00 84.00 289 ASN A N 1
ATOM 2396 C CA . ASN A 1 289 ? -4.442 11.435 -14.516 1.00 84.00 289 ASN A CA 1
ATOM 2397 C C . ASN A 1 289 ? -4.910 10.164 -15.215 1.00 84.00 289 ASN A C 1
ATOM 2399 O O . ASN A 1 289 ? -5.735 9.473 -14.644 1.00 84.00 289 ASN A O 1
ATOM 2403 N N . GLU A 1 290 ? -4.321 9.784 -16.351 1.00 88.44 290 GLU A N 1
ATOM 2404 C CA . GLU A 1 290 ? -4.668 8.529 -17.039 1.00 88.44 290 GLU A CA 1
ATOM 2405 C C . GLU A 1 290 ? -4.451 7.301 -16.141 1.00 88.44 290 GLU A C 1
ATOM 2407 O O . GLU A 1 290 ? -5.284 6.393 -16.093 1.00 88.44 290 GLU A O 1
ATOM 2412 N N . ILE A 1 291 ? -3.331 7.254 -15.409 1.00 87.44 291 ILE A N 1
ATOM 2413 C CA . ILE A 1 291 ? -3.049 6.117 -14.524 1.00 87.44 291 ILE A CA 1
ATOM 2414 C C . ILE A 1 291 ? -3.943 6.118 -13.280 1.00 87.44 291 ILE A C 1
ATOM 2416 O O . ILE A 1 291 ? -4.354 5.052 -12.820 1.00 87.44 291 ILE A O 1
ATOM 2420 N N . ALA A 1 292 ? -4.279 7.302 -12.770 1.00 82.56 292 ALA A N 1
ATOM 2421 C CA . ALA A 1 292 ? -5.233 7.444 -11.685 1.00 82.56 292 ALA A CA 1
ATOM 2422 C C . ALA A 1 292 ? -6.629 7.004 -12.126 1.00 82.56 292 ALA A C 1
ATOM 2424 O O . ALA A 1 292 ? -7.215 6.147 -11.485 1.00 82.56 292 ALA A O 1
ATOM 2425 N N . GLU A 1 293 ? -7.120 7.501 -13.259 1.00 85.50 293 GLU A N 1
ATOM 2426 C CA . GLU A 1 293 ? -8.415 7.143 -13.845 1.00 85.50 293 GLU A CA 1
ATOM 2427 C C . GLU A 1 293 ? -8.523 5.641 -14.117 1.00 85.50 293 GLU A C 1
ATOM 2429 O O . GLU A 1 293 ? -9.566 5.037 -13.859 1.00 85.50 293 GLU A O 1
ATOM 2434 N N . TRP A 1 294 ? -7.443 5.002 -14.589 1.00 90.62 294 TRP A N 1
ATOM 2435 C CA . TRP A 1 294 ? -7.399 3.542 -14.697 1.00 90.62 294 TRP A CA 1
ATOM 2436 C C . TRP A 1 294 ? -7.690 2.887 -13.348 1.00 90.62 294 TRP A C 1
ATOM 2438 O O . TRP A 1 294 ? -8.528 1.994 -13.267 1.00 90.62 294 TRP A O 1
ATOM 2448 N N . PHE A 1 295 ? -7.011 3.330 -12.300 1.00 86.31 295 PHE A N 1
ATOM 2449 C CA . PHE A 1 295 ? -7.153 2.763 -10.972 1.00 86.31 295 PHE A CA 1
ATOM 2450 C C . PHE A 1 295 ? -8.533 3.055 -10.358 1.00 86.31 295 PHE A C 1
ATOM 2452 O O . PHE A 1 295 ? -9.150 2.173 -9.762 1.00 86.31 295 PHE A O 1
ATOM 2459 N N . GLU A 1 296 ? -9.077 4.249 -10.578 1.00 76.19 296 GLU A N 1
ATOM 2460 C CA . GLU A 1 296 ? -10.432 4.611 -10.157 1.00 76.19 296 GLU A CA 1
ATOM 2461 C C . GLU A 1 296 ? -11.481 3.730 -10.827 1.00 76.19 296 GLU A C 1
ATOM 2463 O O . GLU A 1 296 ? -12.383 3.224 -10.160 1.00 76.19 296 GLU A O 1
ATOM 2468 N N . LYS A 1 297 ? -11.338 3.495 -12.135 1.00 82.50 297 LYS A N 1
ATOM 2469 C CA . LYS A 1 297 ? -12.193 2.575 -12.888 1.00 82.50 297 LYS A CA 1
ATOM 2470 C C . LYS A 1 297 ? -12.064 1.145 -12.369 1.00 82.50 297 LYS A C 1
ATOM 2472 O O . LYS A 1 297 ? -13.052 0.423 -12.295 1.00 82.50 297 LYS A O 1
ATOM 2477 N N . GLU A 1 298 ? -10.845 0.744 -12.035 1.00 83.12 298 GLU A N 1
ATOM 2478 C CA . GLU A 1 298 ? -10.499 -0.618 -11.644 1.00 83.12 298 GLU A CA 1
ATOM 2479 C C . GLU A 1 298 ? -11.089 -1.008 -10.285 1.00 83.12 298 GLU A C 1
ATOM 2481 O O . GLU A 1 298 ? -11.602 -2.116 -10.120 1.00 83.12 298 GLU A O 1
ATOM 2486 N N . PHE A 1 299 ? -11.052 -0.089 -9.321 1.00 75.56 299 PHE A N 1
ATOM 2487 C CA . PHE A 1 299 ? -11.463 -0.352 -7.941 1.00 75.56 299 PHE A CA 1
ATOM 2488 C C . PHE A 1 299 ? -12.735 0.401 -7.529 1.00 75.56 299 PHE A C 1
ATOM 2490 O O . PHE A 1 299 ? -13.249 0.223 -6.419 1.00 75.56 299 PHE A O 1
ATOM 2497 N N . GLY A 1 300 ? -13.270 1.227 -8.428 1.00 68.25 300 GLY A N 1
ATOM 2498 C CA . GLY A 1 300 ? -14.491 1.998 -8.233 1.00 68.25 300 GLY A CA 1
ATOM 2499 C C . GLY A 1 300 ? -14.370 3.001 -7.093 1.00 68.25 300 GLY A C 1
ATOM 2500 O O . GLY A 1 300 ? -15.315 3.127 -6.312 1.00 68.25 300 GLY A O 1
ATOM 2501 N N . PHE A 1 301 ? -13.206 3.634 -6.925 1.00 65.12 301 PHE A N 1
ATOM 2502 C CA . PHE A 1 301 ? -13.030 4.711 -5.955 1.00 65.12 301 PHE A CA 1
ATOM 2503 C C . PHE A 1 301 ? -12.216 5.855 -6.546 1.00 65.12 301 PHE A C 1
ATOM 2505 O O . PHE A 1 301 ? -11.179 5.597 -7.149 1.00 65.12 301 PHE A O 1
ATOM 2512 N N . PRO A 1 302 ? -12.671 7.106 -6.389 1.00 61.41 302 PRO A N 1
ATOM 2513 C CA . PRO A 1 302 ? -11.977 8.256 -6.924 1.00 61.41 302 PRO A CA 1
ATOM 2514 C C . PRO A 1 302 ? -10.725 8.525 -6.098 1.00 61.41 302 PRO A C 1
ATOM 2516 O O . PRO A 1 302 ? -10.689 8.348 -4.877 1.00 61.41 302 PRO A O 1
ATOM 2519 N N . LEU A 1 303 ? -9.698 8.976 -6.791 1.00 64.75 303 LEU A N 1
ATOM 2520 C CA . LEU A 1 303 ? -8.466 9.461 -6.231 1.00 64.75 303 LEU A CA 1
ATOM 2521 C C . LEU A 1 303 ? -8.401 10.942 -6.462 1.00 64.75 303 LEU A C 1
ATOM 2523 O O . LEU A 1 303 ? -8.491 11.457 -7.577 1.00 64.75 303 LEU A O 1
ATOM 2527 N N . THR A 1 304 ? -8.155 11.633 -5.380 1.00 61.78 304 THR A N 1
ATOM 2528 C CA . THR A 1 304 ? -8.055 13.063 -5.443 1.00 61.78 304 THR A CA 1
ATOM 2529 C C . THR A 1 304 ? -6.747 13.525 -6.057 1.00 61.78 304 THR A C 1
ATOM 2531 O O . THR A 1 304 ? -5.776 12.774 -6.126 1.00 61.78 304 THR A O 1
ATOM 2534 N N . GLN A 1 305 ? -6.679 14.786 -6.482 1.00 63.00 305 GLN A N 1
ATOM 2535 C CA . GLN A 1 305 ? -5.483 15.312 -7.135 1.00 63.00 305 GLN A CA 1
ATOM 2536 C C . GLN A 1 305 ? -4.208 15.150 -6.288 1.00 63.00 305 GLN A C 1
ATOM 2538 O O . GLN A 1 305 ? -3.137 14.892 -6.838 1.00 63.00 305 GLN A O 1
ATOM 2543 N N . ASP A 1 306 ? -4.311 15.266 -4.968 1.00 61.94 306 ASP A N 1
ATOM 2544 C CA . ASP A 1 306 ? -3.175 15.088 -4.064 1.00 61.94 306 ASP A CA 1
ATOM 2545 C C . ASP A 1 306 ? -2.907 13.623 -3.754 1.00 61.94 306 ASP A C 1
ATOM 2547 O O . ASP A 1 306 ? -1.747 13.256 -3.723 1.00 61.94 306 ASP A O 1
ATOM 2551 N N . ASN A 1 307 ? -3.915 12.748 -3.650 1.00 65.12 307 ASN A N 1
ATOM 2552 C CA . ASN A 1 307 ? -3.658 11.305 -3.541 1.00 65.12 307 ASN A CA 1
ATOM 2553 C C . ASN A 1 307 ? -2.940 10.800 -4.803 1.00 65.12 307 ASN A C 1
ATOM 2555 O O . ASN A 1 307 ? -1.953 10.067 -4.732 1.00 65.12 307 ASN A O 1
ATOM 2559 N N . ARG A 1 308 ? -3.377 11.277 -5.979 1.00 75.12 308 ARG A N 1
ATOM 2560 C CA . ARG A 1 308 ? -2.705 11.044 -7.267 1.00 75.12 308 ARG A CA 1
ATOM 2561 C C . ARG A 1 308 ? -1.257 11.540 -7.230 1.00 75.12 308 ARG A C 1
ATOM 2563 O O . ARG A 1 308 ? -0.362 10.863 -7.732 1.00 75.12 308 ARG A O 1
ATOM 2570 N N . ARG A 1 309 ? -1.012 12.713 -6.637 1.00 72.25 309 ARG A N 1
ATOM 2571 C CA . ARG A 1 309 ? 0.328 13.290 -6.467 1.00 72.25 309 ARG A CA 1
ATOM 2572 C C . ARG A 1 309 ? 1.170 12.493 -5.473 1.00 72.25 309 ARG A C 1
ATOM 2574 O O . ARG A 1 309 ? 2.315 12.186 -5.770 1.00 72.25 309 ARG A O 1
ATOM 2581 N N . HIS A 1 310 ? 0.638 12.145 -4.314 1.00 70.31 310 HIS A N 1
ATOM 2582 C CA . HIS A 1 310 ? 1.360 11.473 -3.248 1.00 70.31 310 HIS A CA 1
ATOM 2583 C C . HIS A 1 310 ? 1.754 10.051 -3.641 1.00 70.31 310 HIS A C 1
ATOM 2585 O O . HIS A 1 310 ? 2.880 9.636 -3.370 1.00 70.31 310 HIS A O 1
ATOM 2591 N N . ASP A 1 311 ? 0.874 9.309 -4.312 1.00 71.69 311 ASP A N 1
ATOM 2592 C CA . ASP A 1 311 ? 1.214 7.983 -4.823 1.00 71.69 311 ASP A CA 1
ATOM 2593 C C . ASP A 1 311 ? 2.283 8.070 -5.929 1.00 71.69 311 ASP A C 1
ATOM 2595 O O . ASP A 1 311 ? 3.275 7.347 -5.903 1.00 71.69 311 ASP A O 1
ATOM 2599 N N . MET A 1 312 ? 2.129 8.978 -6.896 1.00 77.38 312 MET A N 1
ATOM 2600 C CA . MET A 1 312 ? 3.015 9.025 -8.066 1.00 77.38 312 MET A CA 1
ATOM 2601 C C . MET A 1 312 ? 4.302 9.826 -7.816 1.00 77.38 312 MET A C 1
ATOM 2603 O O . MET A 1 312 ? 5.406 9.316 -7.992 1.00 77.38 312 MET A O 1
ATOM 2607 N N . GLU A 1 313 ? 4.191 11.078 -7.385 1.00 77.75 313 GLU A N 1
ATOM 2608 C CA . GLU A 1 313 ? 5.331 11.980 -7.162 1.00 77.75 313 GLU A CA 1
ATOM 2609 C C . GLU A 1 313 ? 6.081 11.609 -5.883 1.00 77.75 313 GLU A C 1
ATOM 2611 O O . GLU A 1 313 ? 7.296 11.407 -5.887 1.00 77.75 313 GLU A O 1
ATOM 2616 N N . ASP A 1 314 ? 5.370 11.480 -4.765 1.00 75.12 314 ASP A N 1
ATOM 2617 C CA . ASP A 1 314 ? 6.049 11.352 -3.477 1.00 75.12 314 ASP A CA 1
ATOM 2618 C C . ASP A 1 314 ? 6.513 9.931 -3.179 1.00 75.12 314 ASP A C 1
ATOM 2620 O O . ASP A 1 314 ? 7.589 9.754 -2.593 1.00 75.12 314 ASP A O 1
ATOM 2624 N N . GLN A 1 315 ? 5.743 8.913 -3.575 1.00 78.38 315 GLN A N 1
ATOM 2625 C CA . GLN A 1 315 ? 6.182 7.534 -3.400 1.00 78.38 315 GLN A CA 1
ATOM 2626 C C . GLN A 1 315 ? 7.131 7.107 -4.512 1.00 78.38 315 GLN A C 1
ATOM 2628 O O . GLN A 1 315 ? 8.270 6.746 -4.216 1.00 78.38 315 GLN A O 1
ATOM 2633 N N . LEU A 1 316 ? 6.698 7.162 -5.770 1.00 88.25 316 LEU A N 1
ATOM 2634 C CA . LEU A 1 316 ? 7.432 6.540 -6.871 1.00 88.25 316 LEU A CA 1
ATOM 2635 C C . LEU A 1 316 ? 8.563 7.410 -7.432 1.00 88.25 316 LEU A C 1
ATOM 2637 O O . LEU A 1 316 ? 9.681 6.915 -7.596 1.00 88.25 316 LEU A O 1
ATOM 2641 N N . GLU A 1 317 ? 8.303 8.687 -7.723 1.00 88.19 317 GLU A N 1
ATOM 2642 C CA . GLU A 1 317 ? 9.286 9.573 -8.366 1.00 88.19 317 GLU A CA 1
ATOM 2643 C C . GLU A 1 317 ? 10.430 9.933 -7.412 1.00 88.19 317 GLU A C 1
ATOM 2645 O O . GLU A 1 317 ? 11.595 9.748 -7.761 1.00 88.19 317 GLU A O 1
ATOM 2650 N N . ARG A 1 318 ? 10.138 10.349 -6.169 1.00 83.44 318 ARG A N 1
ATOM 2651 C CA . ARG A 1 318 ? 11.188 10.662 -5.172 1.00 83.44 318 ARG A CA 1
ATOM 2652 C C . ARG A 1 318 ? 12.082 9.468 -4.824 1.00 83.44 318 ARG A C 1
ATOM 2654 O O . ARG A 1 318 ? 13.218 9.666 -4.399 1.00 83.44 318 ARG A O 1
ATOM 2661 N N . ARG A 1 319 ? 11.588 8.234 -4.989 1.00 83.44 319 ARG A N 1
ATOM 2662 C CA . ARG A 1 319 ? 12.383 6.998 -4.822 1.00 83.44 319 ARG A CA 1
ATOM 2663 C C . ARG A 1 319 ? 13.168 6.622 -6.081 1.00 83.44 319 ARG A C 1
ATOM 2665 O O . ARG A 1 319 ? 13.955 5.680 -6.047 1.00 83.44 319 ARG A O 1
ATOM 2672 N N . GLY A 1 320 ? 12.971 7.347 -7.179 1.00 88.94 320 GLY A N 1
ATOM 2673 C CA . GLY A 1 320 ? 13.614 7.096 -8.462 1.00 88.94 320 GLY A CA 1
ATOM 2674 C C . GLY A 1 320 ? 13.059 5.878 -9.193 1.00 88.94 320 GLY A C 1
ATOM 2675 O O . GLY A 1 320 ? 13.726 5.370 -10.087 1.00 88.94 320 GLY A O 1
ATOM 2676 N N . PHE A 1 321 ? 11.871 5.379 -8.833 1.00 91.62 321 PHE A N 1
ATOM 2677 C CA . PHE A 1 321 ? 11.240 4.242 -9.517 1.00 91.62 321 PHE A CA 1
ATOM 2678 C C . PHE A 1 321 ? 10.532 4.663 -10.807 1.00 91.62 321 PHE A C 1
ATOM 2680 O O . PHE A 1 321 ? 10.466 3.902 -11.773 1.00 91.62 321 PHE A O 1
ATOM 2687 N N . ILE A 1 322 ? 10.049 5.898 -10.848 1.00 92.75 322 ILE A N 1
ATOM 2688 C CA . ILE A 1 322 ? 9.597 6.540 -12.078 1.00 92.75 322 ILE A CA 1
ATOM 2689 C C . ILE A 1 322 ? 10.372 7.839 -12.274 1.00 92.75 322 ILE A C 1
ATOM 2691 O O . ILE A 1 322 ? 10.808 8.461 -11.308 1.00 92.75 322 ILE A O 1
ATOM 2695 N N . GLY A 1 323 ? 10.570 8.225 -13.528 1.00 91.12 323 GLY A N 1
ATOM 2696 C CA . GLY A 1 323 ? 11.101 9.528 -13.899 1.00 91.12 323 GLY A CA 1
ATOM 2697 C C . GLY A 1 323 ? 10.008 10.378 -14.530 1.00 91.12 323 GLY A C 1
ATOM 2698 O O . GLY A 1 323 ? 9.042 9.849 -15.082 1.00 91.12 323 GLY A O 1
ATOM 2699 N N . ARG A 1 324 ? 10.160 11.697 -14.449 1.00 90.69 324 ARG A N 1
ATOM 2700 C CA . ARG A 1 324 ? 9.275 12.667 -15.097 1.00 90.69 324 ARG A CA 1
ATOM 2701 C C . ARG A 1 324 ? 9.928 13.174 -16.374 1.00 90.69 324 ARG A C 1
ATOM 2703 O O . ARG A 1 324 ? 11.104 13.531 -16.365 1.00 90.69 324 ARG A O 1
ATOM 2710 N N . LEU A 1 325 ? 9.177 13.198 -17.472 1.00 88.62 325 LEU A N 1
ATOM 2711 C CA . LEU A 1 325 ? 9.693 13.697 -18.744 1.00 88.62 325 LEU A CA 1
ATOM 2712 C C . LEU A 1 325 ? 9.763 15.239 -18.708 1.00 88.62 325 LEU A C 1
ATOM 2714 O O . LEU A 1 325 ? 8.734 15.874 -18.460 1.00 88.62 325 LEU A O 1
ATOM 2718 N N . PRO A 1 326 ? 10.936 15.863 -18.930 1.00 83.94 326 PRO A N 1
ATOM 2719 C CA . PRO A 1 326 ? 11.047 17.317 -18.960 1.00 83.94 326 PRO A CA 1
ATOM 2720 C C . PRO A 1 326 ? 10.466 17.895 -20.259 1.00 83.94 326 PRO A C 1
ATOM 2722 O O . PRO A 1 326 ? 10.402 17.220 -21.283 1.00 83.94 326 PRO A O 1
ATOM 2725 N N . GLY A 1 327 ? 10.049 19.163 -20.227 1.00 79.25 327 GLY A N 1
ATOM 2726 C CA . GLY A 1 327 ? 9.703 19.923 -21.438 1.00 79.25 327 GLY A CA 1
ATOM 2727 C C . GLY A 1 327 ? 8.390 19.542 -22.136 1.00 79.25 327 GLY A C 1
ATOM 2728 O O . GLY A 1 327 ? 8.100 20.080 -23.201 1.00 79.25 327 GLY A O 1
ATOM 2729 N N . VAL A 1 328 ? 7.570 18.660 -21.556 1.00 82.50 328 VAL A N 1
ATOM 2730 C CA . VAL A 1 328 ? 6.245 18.303 -22.092 1.00 82.50 328 VAL A CA 1
ATOM 2731 C C . VAL A 1 328 ? 5.113 18.975 -21.318 1.00 82.50 328 VAL A C 1
ATOM 2733 O O . VAL A 1 328 ? 5.214 19.215 -20.117 1.00 82.50 328 VAL A O 1
ATOM 2736 N N . ARG A 1 329 ? 4.005 19.278 -22.008 1.00 80.19 329 ARG A N 1
ATOM 2737 C CA . ARG A 1 329 ? 2.782 19.776 -21.363 1.00 80.19 329 ARG A CA 1
ATOM 2738 C C . ARG A 1 329 ? 2.152 18.654 -20.528 1.00 80.19 329 ARG A C 1
ATOM 2740 O O . ARG A 1 329 ? 1.903 17.571 -21.054 1.00 80.19 329 ARG A O 1
ATOM 2747 N N . GLY A 1 330 ? 1.851 18.948 -19.264 1.00 80.75 330 GLY A N 1
ATOM 2748 C CA . GLY A 1 330 ? 1.324 17.971 -18.303 1.00 80.75 330 GLY A CA 1
ATOM 2749 C C . GLY A 1 330 ? 2.426 17.223 -17.548 1.00 80.75 330 GLY A C 1
ATOM 2750 O O . GLY A 1 330 ? 3.613 17.451 -17.768 1.00 80.75 330 GLY A O 1
ATOM 2751 N N . VAL A 1 331 ? 2.031 16.343 -16.625 1.00 83.44 331 VAL A N 1
ATOM 2752 C CA . VAL A 1 331 ? 2.977 15.540 -15.837 1.00 83.44 331 VAL A CA 1
ATOM 2753 C C . VAL A 1 331 ? 2.979 14.122 -16.385 1.00 83.44 331 VAL A C 1
ATOM 2755 O O . VAL A 1 331 ? 2.063 13.343 -16.124 1.00 83.44 331 VAL A O 1
ATOM 2758 N N . LYS A 1 332 ? 4.018 13.810 -17.164 1.00 89.69 332 LYS A N 1
ATOM 2759 C CA . LYS A 1 332 ? 4.194 12.504 -17.795 1.00 89.69 332 LYS A CA 1
ATOM 2760 C C . LYS A 1 332 ? 5.318 11.724 -17.136 1.00 89.69 332 LYS A C 1
ATOM 2762 O O . LYS A 1 332 ? 6.446 12.216 -17.054 1.00 89.69 332 LYS A O 1
ATOM 2767 N N . TYR A 1 333 ? 5.014 10.499 -16.730 1.00 91.75 333 TYR A N 1
ATOM 2768 C CA . TYR A 1 333 ? 5.971 9.599 -16.098 1.00 91.75 333 TYR A CA 1
ATOM 2769 C C . TYR A 1 333 ? 6.396 8.470 -17.011 1.00 91.75 333 TYR A C 1
ATOM 2771 O O . TYR A 1 333 ? 5.618 8.003 -17.837 1.00 91.75 333 TYR A O 1
ATOM 2779 N N . TYR A 1 334 ? 7.606 7.981 -16.788 1.00 92.00 334 TYR A N 1
ATOM 2780 C CA . TYR A 1 334 ? 8.122 6.748 -17.361 1.00 92.00 334 TYR A CA 1
ATOM 2781 C C . TYR A 1 334 ? 8.755 5.890 -16.265 1.00 92.00 334 TYR A C 1
ATOM 2783 O O . TYR A 1 334 ? 9.230 6.406 -15.253 1.00 92.00 334 TYR A O 1
ATOM 2791 N N . ILE A 1 335 ? 8.785 4.573 -16.457 1.00 93.38 335 ILE A N 1
ATOM 2792 C CA . ILE A 1 335 ? 9.467 3.668 -15.525 1.00 93.38 335 ILE A CA 1
ATOM 2793 C C . ILE A 1 335 ? 10.986 3.773 -15.687 1.00 93.38 335 ILE A C 1
ATOM 2795 O O . ILE A 1 335 ? 11.497 3.803 -16.806 1.00 93.38 335 ILE A O 1
ATOM 2799 N N . THR A 1 336 ? 11.724 3.824 -14.580 1.00 91.62 336 THR A N 1
ATOM 2800 C CA . THR A 1 336 ? 13.197 3.807 -14.594 1.00 91.62 336 THR A CA 1
ATOM 2801 C C . THR A 1 336 ? 13.730 2.371 -14.517 1.00 91.62 336 THR A C 1
ATOM 2803 O O . THR A 1 336 ? 12.981 1.451 -14.174 1.00 91.62 336 THR A O 1
ATOM 2806 N N . PRO A 1 337 ? 15.036 2.138 -14.752 1.00 89.25 337 PRO A N 1
ATOM 2807 C CA . PRO A 1 337 ? 15.661 0.853 -14.445 1.00 89.25 337 PRO A CA 1
ATOM 2808 C C . PRO A 1 337 ? 15.427 0.379 -13.003 1.00 89.25 337 PRO A C 1
ATOM 2810 O O . PRO A 1 337 ? 15.114 -0.792 -12.796 1.00 89.25 337 PRO A O 1
ATOM 2813 N N . ALA A 1 338 ? 15.512 1.274 -12.011 1.00 89.94 338 ALA A N 1
ATOM 2814 C CA . ALA A 1 338 ? 15.227 0.926 -10.618 1.00 89.94 338 ALA A CA 1
ATOM 2815 C C . ALA A 1 338 ? 13.759 0.540 -10.417 1.00 89.94 338 ALA A C 1
ATOM 2817 O O . ALA A 1 338 ? 13.481 -0.477 -9.785 1.00 89.94 338 ALA A O 1
ATOM 2818 N N . GLY A 1 339 ? 12.819 1.283 -11.011 1.00 92.44 339 GLY A N 1
ATOM 2819 C CA . GLY A 1 339 ? 11.401 0.930 -10.965 1.00 92.44 339 GLY A CA 1
ATOM 2820 C C . GLY A 1 339 ? 11.115 -0.427 -11.588 1.00 92.44 339 GLY A C 1
ATOM 2821 O O . GLY A 1 339 ? 10.400 -1.226 -10.990 1.00 92.44 339 GLY A O 1
ATOM 2822 N N . LEU A 1 340 ? 11.728 -0.720 -12.741 1.00 91.44 340 LEU A N 1
ATOM 2823 C CA . LEU A 1 340 ? 11.594 -1.998 -13.442 1.00 91.44 340 LEU A CA 1
ATOM 2824 C C . LEU A 1 340 ? 12.114 -3.170 -12.596 1.00 91.44 340 LEU A C 1
ATOM 2826 O O . LEU A 1 340 ? 11.483 -4.226 -12.531 1.00 91.44 340 LEU A O 1
ATOM 2830 N N . VAL A 1 341 ? 13.246 -2.996 -11.919 1.00 90.56 341 VAL A N 1
ATOM 2831 C CA . VAL A 1 341 ? 13.774 -4.005 -10.993 1.00 90.56 341 VAL A CA 1
ATOM 2832 C C . VAL A 1 341 ? 12.843 -4.180 -9.796 1.00 90.56 341 VAL A C 1
ATOM 2834 O O . VAL A 1 341 ? 12.534 -5.308 -9.408 1.00 90.56 341 VAL A O 1
ATOM 2837 N N . ARG A 1 342 ? 12.352 -3.071 -9.238 1.00 92.31 342 ARG A N 1
ATOM 2838 C CA . ARG A 1 342 ? 11.520 -3.075 -8.038 1.00 92.31 342 ARG A CA 1
ATOM 2839 C C . ARG A 1 342 ? 10.177 -3.756 -8.253 1.00 92.31 342 ARG A C 1
ATOM 2841 O O . ARG A 1 342 ? 9.769 -4.581 -7.442 1.00 92.31 342 ARG A O 1
ATOM 2848 N N . VAL A 1 343 ? 9.519 -3.473 -9.367 1.00 92.88 343 VAL A N 1
ATOM 2849 C CA . VAL A 1 343 ? 8.272 -4.151 -9.728 1.00 92.88 343 VAL A CA 1
ATOM 2850 C C . VAL A 1 343 ? 8.497 -5.631 -10.044 1.00 92.88 343 VAL A C 1
ATOM 2852 O O . VAL A 1 343 ? 7.698 -6.464 -9.641 1.00 92.88 343 VAL A O 1
ATOM 2855 N N . THR A 1 344 ? 9.627 -5.989 -10.662 1.00 91.44 344 THR A N 1
ATOM 2856 C CA . THR A 1 344 ? 9.984 -7.395 -10.922 1.00 91.44 344 THR A CA 1
ATOM 2857 C C . THR A 1 344 ? 10.173 -8.175 -9.619 1.00 91.44 344 THR A C 1
ATOM 2859 O O . THR A 1 344 ? 9.780 -9.335 -9.518 1.00 91.44 344 THR A O 1
ATOM 2862 N N . TYR A 1 345 ? 10.739 -7.539 -8.593 1.00 92.88 345 TYR A N 1
ATOM 2863 C CA . TYR A 1 345 ? 10.809 -8.118 -7.255 1.00 92.88 345 TYR A CA 1
ATOM 2864 C C . TYR A 1 345 ? 9.413 -8.394 -6.672 1.00 92.88 345 TYR A C 1
ATOM 2866 O O . TYR A 1 345 ? 9.175 -9.488 -6.161 1.00 92.88 345 TYR A O 1
ATOM 2874 N N . PHE A 1 346 ? 8.476 -7.448 -6.791 1.00 93.00 346 PHE A N 1
ATOM 2875 C CA . PHE A 1 346 ? 7.101 -7.660 -6.328 1.00 93.00 346 PHE A CA 1
ATOM 2876 C C . PHE A 1 346 ? 6.355 -8.718 -7.130 1.00 93.00 346 PHE A C 1
ATOM 2878 O O . PHE A 1 346 ? 5.644 -9.519 -6.537 1.00 93.00 346 PHE A O 1
ATOM 2885 N N . GLU A 1 347 ? 6.559 -8.792 -8.442 1.00 91.12 347 GLU A N 1
ATOM 2886 C CA . GLU A 1 347 ? 6.010 -9.873 -9.261 1.00 91.12 347 GLU A CA 1
ATOM 2887 C C . GLU A 1 347 ? 6.521 -11.248 -8.812 1.00 91.12 347 GLU A C 1
ATOM 2889 O O . GLU A 1 347 ? 5.742 -12.191 -8.714 1.00 91.12 347 GLU A O 1
ATOM 2894 N N . ALA A 1 348 ? 7.808 -11.371 -8.468 1.00 90.69 348 ALA A N 1
ATOM 2895 C CA . ALA A 1 348 ? 8.358 -12.626 -7.953 1.00 90.69 348 ALA A CA 1
ATOM 2896 C C . ALA A 1 348 ? 7.725 -13.041 -6.607 1.00 90.69 348 ALA A C 1
ATOM 2898 O O . ALA A 1 348 ? 7.491 -14.232 -6.371 1.00 90.69 348 ALA A O 1
ATOM 2899 N N . LEU A 1 349 ? 7.410 -12.065 -5.747 1.00 91.50 349 LEU A N 1
ATOM 2900 C CA . LEU A 1 349 ? 6.691 -12.290 -4.489 1.00 91.50 349 LEU A CA 1
ATOM 2901 C C . LEU A 1 349 ? 5.215 -12.650 -4.714 1.00 91.50 349 LEU A C 1
ATOM 2903 O O . LEU A 1 349 ? 4.692 -13.533 -4.036 1.00 91.50 349 LEU A O 1
ATOM 2907 N N . LEU A 1 350 ? 4.549 -11.958 -5.643 1.00 90.94 350 LEU A N 1
ATOM 2908 C CA . LEU A 1 350 ? 3.098 -12.001 -5.818 1.00 90.94 350 LEU A CA 1
ATOM 2909 C C . LEU A 1 350 ? 2.624 -13.077 -6.789 1.00 90.94 350 LEU A C 1
ATOM 2911 O O . LEU A 1 350 ? 1.572 -13.644 -6.539 1.00 90.94 350 LEU A O 1
ATOM 2915 N N . PHE A 1 351 ? 3.348 -13.366 -7.868 1.00 87.94 351 PHE A N 1
ATOM 2916 C CA . PHE A 1 351 ? 2.832 -14.181 -8.978 1.00 87.94 351 PHE A CA 1
ATOM 2917 C C . PHE A 1 351 ? 3.582 -15.497 -9.172 1.00 87.94 351 PHE A C 1
ATOM 2919 O O . PHE A 1 351 ? 2.998 -16.521 -9.512 1.00 87.94 351 PHE A O 1
ATOM 2926 N N . THR A 1 352 ? 4.893 -15.496 -8.949 1.00 72.62 352 THR A N 1
ATOM 2927 C CA . THR A 1 352 ? 5.743 -16.545 -9.516 1.00 72.62 352 THR A CA 1
ATOM 2928 C C . THR A 1 352 ? 6.123 -17.626 -8.511 1.00 72.62 352 THR A C 1
ATOM 2930 O O . THR A 1 352 ? 6.913 -17.365 -7.608 1.00 72.62 352 THR A O 1
ATOM 2933 N N . SER A 1 353 ? 5.659 -18.865 -8.677 1.00 64.00 353 SER A N 1
ATOM 2934 C CA . SER A 1 353 ? 6.159 -20.021 -7.904 1.00 64.00 353 SER A CA 1
ATOM 2935 C C . SER A 1 353 ? 7.277 -20.799 -8.613 1.00 64.00 353 SER A C 1
ATOM 2937 O O . SER A 1 353 ? 8.171 -21.301 -7.936 1.00 64.00 353 SER A O 1
ATOM 2939 N N . GLU A 1 354 ? 7.292 -20.848 -9.950 1.00 63.66 354 GLU A N 1
ATOM 2940 C CA . GLU A 1 354 ? 8.241 -21.664 -10.723 1.00 63.66 354 GLU A CA 1
ATOM 2941 C C . GLU A 1 354 ? 8.731 -20.929 -11.97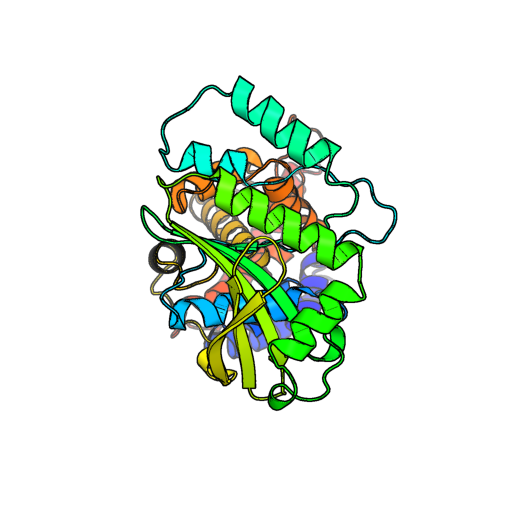6 1.00 63.66 354 GLU A C 1
ATOM 2943 O O . GLU A 1 354 ? 8.082 -20.920 -13.017 1.00 63.66 354 GLU A O 1
ATOM 2948 N N . VAL A 1 355 ? 9.899 -20.293 -11.887 1.00 70.94 355 VAL A N 1
ATOM 2949 C CA . VAL A 1 355 ? 10.563 -19.663 -13.035 1.00 70.94 355 VAL A CA 1
ATOM 2950 C C . VAL A 1 355 ? 12.018 -20.096 -13.080 1.00 70.94 355 VAL A C 1
ATOM 2952 O O . VAL A 1 355 ? 12.702 -20.132 -12.054 1.00 70.94 355 VAL A O 1
ATOM 2955 N N . ASP A 1 356 ? 12.510 -20.386 -14.287 1.00 82.50 356 ASP A N 1
ATOM 2956 C CA . ASP A 1 356 ? 13.942 -20.522 -14.534 1.00 82.50 356 ASP A CA 1
ATOM 2957 C C . ASP A 1 356 ? 14.621 -19.182 -14.225 1.00 82.50 356 ASP A C 1
ATOM 2959 O O . ASP A 1 356 ? 14.610 -18.239 -15.022 1.00 82.50 356 ASP A O 1
ATOM 2963 N N . LEU A 1 357 ? 15.226 -19.112 -13.037 1.00 83.12 357 LEU A N 1
ATOM 2964 C CA . LEU A 1 357 ? 15.900 -17.923 -12.533 1.00 83.12 357 LEU A CA 1
ATOM 2965 C C . LEU A 1 357 ? 16.974 -17.420 -13.504 1.00 83.12 357 LEU A C 1
ATOM 2967 O O . LEU A 1 357 ? 17.192 -16.216 -13.593 1.00 83.12 357 LEU A O 1
ATOM 2971 N N . ARG A 1 358 ? 17.649 -18.306 -14.247 1.00 84.56 358 ARG A N 1
ATOM 2972 C CA . ARG A 1 358 ? 18.669 -17.891 -15.214 1.00 84.56 358 ARG A CA 1
ATOM 2973 C C . ARG A 1 358 ? 18.025 -17.160 -16.386 1.00 84.56 358 ARG A C 1
ATOM 2975 O O . ARG A 1 358 ? 18.499 -16.082 -16.740 1.00 84.56 358 ARG A O 1
ATOM 2982 N N . LYS A 1 359 ? 16.956 -17.723 -16.954 1.00 84.94 359 LYS A N 1
ATOM 2983 C CA . LYS A 1 359 ? 16.203 -17.095 -18.049 1.00 84.94 359 LYS A CA 1
ATOM 2984 C C . LYS A 1 359 ? 15.626 -15.748 -17.611 1.00 84.94 359 LYS A C 1
ATOM 2986 O O . LYS A 1 359 ? 15.804 -14.752 -18.305 1.00 84.94 359 LYS A O 1
ATOM 2991 N N . PHE A 1 360 ? 15.035 -15.705 -16.421 1.00 82.50 360 PHE A N 1
ATOM 2992 C CA . PHE A 1 360 ? 14.435 -14.497 -15.861 1.00 82.50 360 PHE A CA 1
ATOM 2993 C C . PHE A 1 360 ? 15.455 -13.382 -15.609 1.00 82.50 360 PHE A C 1
ATOM 2995 O O . PHE A 1 360 ? 15.204 -12.223 -15.920 1.00 82.50 360 PHE A O 1
ATOM 3002 N N . LEU A 1 361 ? 16.648 -13.721 -15.110 1.00 83.50 361 LEU A N 1
ATOM 3003 C CA . LEU A 1 361 ? 17.724 -12.745 -14.915 1.00 83.50 361 LEU A CA 1
ATOM 3004 C C . LEU A 1 361 ? 18.214 -12.131 -16.229 1.00 83.50 361 LEU A C 1
ATOM 3006 O O . LEU A 1 361 ? 18.480 -10.928 -16.272 1.00 83.50 361 LEU A O 1
ATOM 3010 N N . GLU A 1 362 ? 18.365 -12.935 -17.285 1.00 85.25 362 GLU A N 1
ATOM 3011 C CA . GLU A 1 362 ? 18.776 -12.410 -18.592 1.00 85.25 362 GLU A CA 1
ATOM 3012 C C . GLU A 1 362 ? 17.677 -11.545 -19.224 1.00 85.25 362 GLU A C 1
ATOM 3014 O O . GLU A 1 362 ? 17.994 -10.516 -19.816 1.00 85.25 362 GLU A O 1
ATOM 3019 N N . GLU A 1 363 ? 16.403 -11.886 -19.022 1.00 87.44 363 GLU A N 1
ATOM 3020 C CA . GLU A 1 363 ? 15.272 -11.067 -19.470 1.00 87.44 363 GLU A CA 1
ATOM 3021 C C . GLU A 1 363 ? 15.237 -9.698 -18.773 1.00 87.44 363 GLU A C 1
ATOM 3023 O O . GLU A 1 363 ? 15.163 -8.660 -19.432 1.00 87.44 363 GLU A O 1
ATOM 3028 N N . VAL A 1 364 ? 15.359 -9.665 -17.442 1.00 85.69 364 VAL A N 1
ATOM 3029 C CA . VAL A 1 364 ? 15.399 -8.406 -16.676 1.00 85.69 364 VAL A CA 1
ATOM 3030 C C . VAL A 1 364 ? 16.563 -7.533 -17.134 1.00 85.69 364 VAL A C 1
ATOM 3032 O O . VAL A 1 364 ? 16.402 -6.330 -17.337 1.00 85.69 364 VAL A O 1
ATOM 3035 N N . LYS A 1 365 ? 17.732 -8.139 -17.344 1.00 84.19 365 LYS A N 1
ATOM 3036 C CA . LYS A 1 365 ? 18.917 -7.450 -17.853 1.00 84.19 365 LYS A CA 1
ATOM 3037 C C . LYS A 1 365 ? 18.683 -6.838 -19.234 1.00 84.19 365 LYS A C 1
ATOM 3039 O O . LYS A 1 365 ? 19.034 -5.677 -19.445 1.00 84.19 365 LYS A O 1
ATOM 3044 N N . ASP A 1 366 ? 18.144 -7.613 -20.169 1.00 86.06 366 ASP A N 1
ATOM 3045 C CA . ASP A 1 366 ? 17.883 -7.138 -21.527 1.00 86.06 366 ASP A CA 1
ATOM 3046 C C . ASP A 1 366 ? 16.881 -5.975 -21.514 1.00 86.06 366 ASP A C 1
ATOM 3048 O O . ASP A 1 366 ? 17.133 -4.925 -22.113 1.00 86.06 366 ASP A O 1
ATOM 3052 N N . ASN A 1 367 ? 15.815 -6.098 -20.720 1.00 88.75 367 ASN A N 1
ATOM 3053 C CA . ASN A 1 367 ? 14.827 -5.039 -20.541 1.00 88.75 367 ASN A CA 1
ATOM 3054 C C . ASN A 1 367 ? 15.442 -3.762 -19.949 1.00 88.75 367 ASN A C 1
ATOM 3056 O O . ASN A 1 367 ? 15.178 -2.674 -20.457 1.00 88.75 367 ASN A O 1
ATOM 3060 N N . ILE A 1 368 ? 16.315 -3.864 -18.941 1.00 86.38 368 ILE A N 1
ATOM 3061 C CA . ILE A 1 368 ? 17.031 -2.699 -18.392 1.00 86.38 368 ILE A CA 1
ATOM 3062 C C . ILE A 1 368 ? 17.885 -2.027 -19.470 1.00 86.38 368 ILE A C 1
ATOM 3064 O O . ILE A 1 368 ? 17.820 -0.810 -19.633 1.00 86.38 368 ILE A O 1
ATOM 3068 N N . LYS A 1 369 ? 18.663 -2.800 -20.238 1.00 83.62 369 LYS A N 1
ATOM 3069 C CA . LYS A 1 369 ? 19.540 -2.247 -21.281 1.00 83.62 369 LYS A CA 1
ATOM 3070 C C . LYS A 1 369 ? 18.739 -1.526 -22.363 1.00 83.62 369 LYS A C 1
ATOM 3072 O O . LYS A 1 369 ? 19.124 -0.436 -22.793 1.00 83.62 369 LYS A O 1
ATOM 3077 N N . LYS A 1 370 ? 17.622 -2.114 -22.797 1.00 87.69 370 LYS A N 1
ATOM 3078 C CA . LYS A 1 370 ? 16.714 -1.489 -23.764 1.00 87.69 370 LYS A CA 1
ATOM 3079 C C . LYS A 1 370 ? 16.061 -0.228 -23.200 1.00 87.69 370 LYS A C 1
ATOM 3081 O O . LYS A 1 370 ? 16.029 0.788 -23.891 1.00 87.69 370 LYS A O 1
ATOM 3086 N N . LEU A 1 371 ? 15.626 -0.256 -21.941 1.00 88.88 371 LEU A N 1
ATOM 3087 C CA . LEU A 1 371 ? 14.996 0.885 -21.276 1.00 88.88 371 LEU A CA 1
ATOM 3088 C C . LEU A 1 371 ? 15.960 2.059 -21.126 1.00 88.88 371 LEU A C 1
ATOM 3090 O O . LEU A 1 371 ? 15.613 3.176 -21.497 1.00 88.88 371 LEU A O 1
ATOM 3094 N N . SER A 1 372 ? 17.192 1.812 -20.683 1.00 85.50 372 SER A N 1
ATOM 3095 C CA . SER A 1 372 ? 18.218 2.854 -20.579 1.00 85.50 372 SER A CA 1
ATOM 3096 C C . SER A 1 372 ? 18.484 3.529 -21.927 1.00 85.50 372 SER A C 1
ATOM 3098 O O . SER A 1 372 ? 18.542 4.755 -22.005 1.00 85.50 372 SER A O 1
ATOM 3100 N N . LYS A 1 373 ? 18.573 2.748 -23.013 1.00 85.81 373 LYS A N 1
ATOM 3101 C CA . LYS A 1 373 ? 18.719 3.290 -24.374 1.00 85.81 373 LYS A CA 1
ATOM 3102 C C . LYS A 1 373 ? 17.505 4.118 -24.806 1.00 85.81 373 LYS A C 1
ATOM 3104 O O . LYS A 1 373 ? 17.688 5.186 -25.385 1.00 85.81 373 LYS A O 1
ATOM 3109 N N . ALA A 1 374 ? 16.289 3.650 -24.520 1.00 88.19 374 ALA A N 1
ATOM 3110 C CA . ALA A 1 374 ? 15.055 4.371 -24.833 1.00 88.19 374 ALA A CA 1
ATOM 3111 C C . ALA A 1 374 ? 14.980 5.721 -24.099 1.00 88.19 374 ALA A C 1
ATOM 3113 O O . ALA A 1 374 ? 14.648 6.737 -24.708 1.00 88.19 374 ALA A O 1
ATOM 3114 N N . ILE A 1 375 ? 15.354 5.747 -22.816 1.00 87.50 375 ILE A N 1
ATOM 3115 C CA . ILE A 1 375 ? 15.422 6.963 -21.995 1.00 87.50 375 ILE A CA 1
ATOM 3116 C C . ILE A 1 375 ? 16.440 7.947 -22.581 1.00 87.50 375 ILE A C 1
ATOM 3118 O O . ILE A 1 375 ? 16.082 9.087 -22.856 1.00 87.50 375 ILE A O 1
ATOM 3122 N N . ILE A 1 376 ? 17.675 7.503 -22.847 1.00 84.94 376 ILE A N 1
ATOM 3123 C CA . ILE A 1 376 ? 18.728 8.341 -23.452 1.00 84.94 376 ILE A CA 1
ATOM 3124 C C . ILE A 1 376 ? 18.249 8.948 -24.775 1.00 84.94 376 ILE A C 1
ATOM 3126 O O . ILE A 1 376 ? 18.344 10.155 -24.972 1.00 84.94 376 ILE A O 1
ATOM 3130 N N . LYS A 1 377 ? 17.673 8.123 -25.659 1.00 86.06 377 LYS A N 1
ATOM 3131 C CA . LYS A 1 377 ? 17.156 8.550 -26.968 1.00 86.06 377 LYS A CA 1
ATOM 3132 C C . LYS A 1 377 ? 16.027 9.581 -26.862 1.00 86.06 377 LYS A C 1
ATOM 3134 O O . LYS A 1 377 ? 15.865 10.369 -27.789 1.00 86.06 377 LYS A O 1
ATOM 3139 N N . THR A 1 378 ? 15.230 9.527 -25.797 1.00 86.19 378 THR A N 1
ATOM 3140 C CA . THR A 1 378 ? 14.037 10.370 -25.619 1.00 86.19 378 THR A CA 1
ATOM 3141 C C . THR A 1 378 ? 14.344 11.665 -24.866 1.00 86.19 378 THR A C 1
ATOM 3143 O O . THR A 1 378 ? 13.734 12.680 -25.168 1.00 86.19 378 THR A O 1
ATOM 3146 N N . ILE A 1 379 ? 15.260 11.634 -23.892 1.00 80.94 379 ILE A N 1
ATOM 3147 C CA . ILE A 1 379 ? 15.519 12.758 -22.975 1.00 80.94 379 ILE A CA 1
ATOM 3148 C C . ILE A 1 379 ? 16.744 13.586 -23.383 1.00 80.94 379 ILE A C 1
ATOM 3150 O O . ILE A 1 379 ? 16.773 14.780 -23.114 1.00 80.94 379 ILE A O 1
ATOM 3154 N N . LEU A 1 380 ? 17.762 12.972 -23.999 1.00 69.94 380 LEU A N 1
ATOM 3155 C CA . LEU A 1 380 ? 18.997 13.666 -24.406 1.00 69.94 380 LEU A CA 1
ATOM 3156 C C . LEU A 1 380 ? 18.981 14.131 -25.874 1.00 69.94 380 LEU A C 1
ATOM 3158 O O . LEU A 1 380 ? 20.026 14.506 -26.404 1.00 69.94 380 LEU A O 1
ATOM 31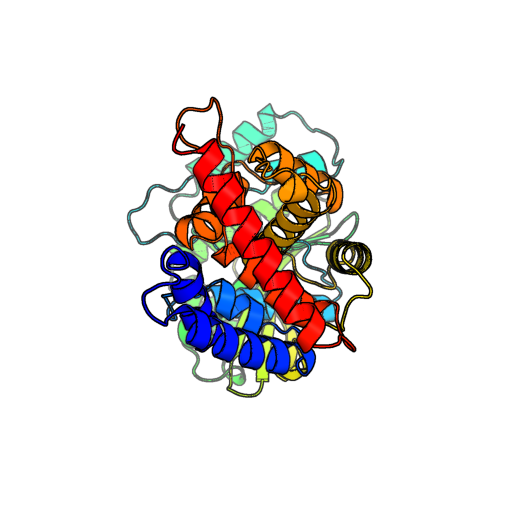62 N N . LYS A 1 381 ? 17.820 14.074 -26.530 1.00 59.31 381 LYS A N 1
ATOM 3163 C CA . LYS A 1 381 ? 17.548 14.771 -27.792 1.00 59.31 381 LYS A CA 1
ATOM 3164 C C . LYS A 1 381 ? 16.836 16.074 -27.488 1.00 59.31 381 LYS A C 1
ATOM 3166 O O . LYS A 1 381 ? 17.136 17.053 -28.200 1.00 59.31 381 LYS A O 1
#